Protein AF-A0A938MH53-F1 (afdb_monomer_lite)

Secondary structure (DSSP, 8-state):
--GGG-PBPTTSS-B--EEE-TTT--GGGEEEE-GGG--SSSEEEEEE------TTS-SSS-S--PPPTT-EEEEEESSPPPTTTGGGSEEES-SS-EEEEEE-TT--EEEEETT--PPBSSHHHHHHHHHHHHHHHHHHHTTS-HHHHHHHHHHHHHHHHHHHHHHHHHTHHHHHHH-HHHHHHHHTT-EEEEEEESTTTSTT--TTS--EEEEEEETTPPPEEEEEEEEETTEEEEEEEEEE-HHHHHHHHHTT-HHHHHHHHT-EEEEESSHHHHHHHTGGG----HHHHHHHHHHHHHHHHHHHHHHHS---HIIIIIHHHHHHHHHHHHHHHHTT-----TTHHHHHHHHH-HHHHHHHHHHHHHHHTGGGS---TT---SS--HHHHHHHHHHHHHHHHHHHHTTEEPPPHHHHHHHHHTTTEEEEEEEEEETTTTEEEEEEEETTS-EEEEEEEPEEPPPP-

Structure (mmCIF, N/CA/C/O backbone):
data_AF-A0A938MH53-F1
#
_entry.id   AF-A0A938MH53-F1
#
loop_
_atom_site.group_PDB
_atom_site.id
_atom_site.type_symbol
_atom_site.label_atom_id
_atom_site.label_alt_id
_atom_site.label_comp_id
_atom_site.label_asym_id
_atom_site.label_entity_id
_atom_site.label_seq_id
_atom_site.pdbx_PDB_ins_code
_atom_site.Cartn_x
_atom_site.Cartn_y
_atom_site.Cartn_z
_atom_site.occupancy
_atom_site.B_iso_or_equiv
_atom_site.auth_seq_id
_atom_site.auth_comp_id
_atom_site.auth_asym_id
_atom_site.auth_atom_id
_atom_site.pdbx_PDB_model_num
ATOM 1 N N . MET A 1 1 ? 7.607 -35.452 17.959 1.00 46.12 1 MET A N 1
ATOM 2 C CA . MET A 1 1 ? 7.745 -34.031 17.580 1.00 46.12 1 MET A CA 1
ATOM 3 C C . MET A 1 1 ? 7.023 -33.222 18.642 1.00 46.12 1 MET A C 1
ATOM 5 O O . MET A 1 1 ? 5.874 -33.555 18.914 1.00 46.12 1 MET A O 1
ATOM 9 N N . CYS A 1 2 ? 7.690 -32.275 19.310 1.00 51.69 2 CYS A N 1
ATOM 10 C CA . CYS A 1 2 ? 7.025 -31.452 20.318 1.00 51.69 2 CYS A CA 1
ATOM 11 C C . CYS A 1 2 ? 6.004 -30.568 19.610 1.00 51.69 2 CYS A C 1
ATOM 13 O O . CYS A 1 2 ? 6.321 -29.725 18.782 1.00 51.69 2 CYS A O 1
ATOM 15 N N . ASP A 1 3 ? 4.746 -30.827 19.905 1.00 54.22 3 ASP A N 1
ATOM 16 C CA . ASP A 1 3 ? 3.595 -30.251 19.224 1.00 54.22 3 ASP A CA 1
ATOM 17 C C . ASP A 1 3 ? 3.280 -28.837 19.827 1.00 54.22 3 ASP A C 1
ATOM 19 O O . ASP A 1 3 ? 2.234 -28.233 19.607 1.00 54.22 3 ASP A O 1
ATOM 23 N N . CYS A 1 4 ? 4.227 -28.288 20.609 1.00 65.50 4 CYS A N 1
ATOM 24 C CA . CYS A 1 4 ? 4.224 -26.974 21.266 1.00 65.50 4 CYS A CA 1
ATOM 25 C C . CYS A 1 4 ? 4.353 -25.782 20.307 1.00 65.50 4 CYS A C 1
ATOM 27 O O . CYS A 1 4 ? 4.020 -24.676 20.718 1.00 65.50 4 CYS A O 1
ATOM 29 N N . TYR A 1 5 ? 4.769 -26.013 19.057 1.00 72.44 5 TYR A N 1
ATOM 30 C CA . TYR A 1 5 ? 5.073 -24.962 18.079 1.00 72.44 5 TYR A CA 1
ATOM 31 C C . TYR A 1 5 ? 3.892 -24.509 17.205 1.00 72.44 5 TYR A C 1
ATOM 33 O O . TYR A 1 5 ? 3.948 -23.433 16.610 1.00 72.44 5 TYR A O 1
ATOM 41 N N . TRP A 1 6 ? 2.832 -25.322 17.104 1.00 80.75 6 TRP A N 1
ATOM 42 C CA . TRP A 1 6 ? 1.738 -25.106 16.142 1.00 80.75 6 TRP A CA 1
ATOM 43 C C . TRP A 1 6 ? 0.335 -25.310 16.736 1.00 80.75 6 TRP A C 1
ATOM 45 O O . TRP A 1 6 ? -0.480 -26.055 16.176 1.00 80.75 6 TRP A O 1
ATOM 55 N N . PRO A 1 7 ? 0.002 -24.668 17.871 1.00 86.25 7 PRO A N 1
ATOM 56 C CA . PRO A 1 7 ? -1.340 -24.753 18.429 1.00 86.25 7 PRO A CA 1
ATOM 57 C C . PRO A 1 7 ? -2.404 -24.288 17.426 1.00 86.25 7 PRO A C 1
ATOM 59 O O . PRO A 1 7 ? -2.217 -23.343 16.653 1.00 86.25 7 PRO A O 1
ATOM 62 N N . LYS A 1 8 ? -3.561 -24.957 17.468 1.00 89.81 8 LYS A N 1
ATOM 63 C CA . LYS A 1 8 ? -4.740 -24.557 16.698 1.00 89.81 8 LYS A CA 1
ATOM 64 C C . LYS A 1 8 ? -5.359 -23.292 17.277 1.00 89.81 8 LYS A C 1
ATOM 66 O O . LYS A 1 8 ? -5.359 -23.070 18.488 1.00 89.81 8 LYS A O 1
ATOM 71 N N . CYS A 1 9 ? -5.949 -22.486 16.405 1.00 91.69 9 CYS A N 1
ATOM 72 C CA . CYS A 1 9 ? -6.761 -21.362 16.820 1.00 91.69 9 CYS A CA 1
ATOM 73 C C . CYS A 1 9 ? -7.998 -21.838 17.605 1.00 91.69 9 CYS A C 1
ATOM 75 O O . CYS A 1 9 ? -8.732 -22.719 17.178 1.00 91.69 9 CYS A O 1
ATOM 77 N N . GLU A 1 10 ? -8.319 -21.155 18.700 1.00 94.62 10 GLU A N 1
ATOM 78 C CA . GLU A 1 10 ? -9.502 -21.398 19.542 1.00 94.62 10 GLU A CA 1
ATOM 79 C C . GLU A 1 10 ? -10.842 -21.303 18.775 1.00 94.62 10 GLU A C 1
ATOM 81 O O . GLU A 1 10 ? -11.895 -21.700 19.266 1.00 94.62 10 GLU A O 1
ATOM 86 N N . ARG A 1 11 ? -10.842 -20.704 17.578 1.00 94.50 11 ARG A N 1
ATOM 87 C CA . ARG A 1 11 ? -12.050 -20.396 16.793 1.00 94.50 11 ARG A CA 1
ATOM 88 C C . ARG A 1 11 ? -12.081 -21.046 15.409 1.00 94.50 11 ARG A C 1
ATOM 90 O O . ARG A 1 11 ? -13.106 -20.939 14.741 1.00 94.50 11 ARG A O 1
ATOM 97 N N . CYS A 1 12 ? -10.991 -21.664 14.957 1.00 90.88 12 CYS A N 1
ATOM 98 C CA . CYS A 1 12 ? -10.925 -22.361 13.670 1.00 90.88 12 CYS A CA 1
ATOM 99 C C . CYS A 1 12 ? -9.732 -23.323 13.610 1.00 90.88 12 CYS A C 1
ATOM 101 O O . CYS A 1 12 ? -8.834 -23.255 14.436 1.00 90.88 12 CYS A O 1
ATOM 103 N N . ASP A 1 13 ? -9.651 -24.148 12.569 1.00 89.06 13 ASP A N 1
ATOM 104 C CA . ASP A 1 13 ? -8.558 -25.117 12.399 1.00 89.06 13 ASP A CA 1
ATOM 105 C C . ASP A 1 13 ? -7.210 -24.521 11.950 1.00 89.06 13 ASP A C 1
ATOM 107 O O . ASP A 1 13 ? -6.284 -25.264 11.632 1.00 89.06 13 ASP A O 1
ATOM 111 N N . ALA A 1 14 ? -7.068 -23.191 11.925 1.00 83.19 14 ALA A N 1
ATOM 112 C CA . ALA A 1 14 ? -5.805 -22.557 11.556 1.00 83.19 14 ALA A CA 1
ATOM 113 C C . ALA A 1 14 ? -4.718 -22.867 12.596 1.00 83.19 14 ALA A C 1
ATOM 115 O O . ALA A 1 14 ? -4.908 -22.587 13.782 1.00 83.19 14 ALA A O 1
ATOM 116 N N . GLN A 1 15 ? -3.579 -23.391 12.146 1.00 85.81 15 GLN A N 1
ATOM 117 C CA . GLN A 1 15 ? -2.377 -23.534 12.967 1.00 85.81 15 GLN A CA 1
ATOM 118 C C . GLN A 1 15 ? -1.646 -22.195 13.081 1.00 85.81 15 GLN A C 1
ATOM 120 O O . GLN A 1 15 ? -1.614 -21.407 12.133 1.00 85.81 15 GLN A O 1
ATOM 125 N N . VAL A 1 16 ? -1.094 -21.921 14.260 1.00 83.62 16 VAL A N 1
ATOM 126 C CA . VAL A 1 16 ? -0.431 -20.655 14.584 1.00 83.62 16 VAL A CA 1
ATOM 127 C C . VAL A 1 16 ? 0.998 -20.952 15.050 1.00 83.62 16 VAL A C 1
ATOM 129 O O . VAL A 1 16 ? 1.125 -21.699 16.017 1.00 83.62 16 VAL A O 1
ATOM 132 N N . PRO A 1 17 ? 2.051 -20.386 14.421 1.00 81.50 17 PRO A N 1
ATOM 133 C CA . PRO A 1 17 ? 3.430 -20.532 14.879 1.00 81.50 17 PRO A CA 1
ATOM 134 C C . PRO A 1 17 ? 3.604 -19.816 16.218 1.00 81.50 17 PRO A C 1
ATOM 136 O O . PRO A 1 17 ? 3.697 -18.589 16.285 1.00 81.50 17 PRO A O 1
ATOM 139 N N . LEU A 1 18 ? 3.623 -20.586 17.296 1.00 83.00 18 LEU A N 1
ATOM 140 C CA . LEU A 1 18 ? 3.730 -20.097 18.663 1.00 83.00 18 LEU A CA 1
ATOM 141 C C . LEU A 1 18 ? 4.702 -20.995 19.404 1.00 83.00 18 LEU A C 1
ATOM 143 O O . LEU A 1 18 ? 4.493 -22.195 19.442 1.00 83.00 18 LEU A O 1
ATOM 147 N N . HIS A 1 19 ? 5.717 -20.421 20.029 1.00 82.00 19 HIS A N 1
ATOM 148 C CA . HIS A 1 19 ? 6.534 -21.122 20.997 1.00 82.00 19 HIS A CA 1
ATOM 149 C C . HIS A 1 19 ? 5.907 -20.926 22.378 1.00 82.00 19 HIS A C 1
ATOM 151 O O . HIS A 1 19 ? 5.840 -19.816 22.911 1.00 82.00 19 HIS A O 1
ATOM 157 N N . ILE A 1 20 ? 5.396 -22.014 22.945 1.00 75.88 20 ILE A N 1
ATOM 158 C CA . ILE A 1 20 ? 5.032 -22.068 24.359 1.00 75.88 20 ILE A CA 1
ATOM 159 C C . ILE A 1 20 ? 6.278 -22.577 25.062 1.00 75.88 20 ILE A C 1
ATOM 161 O O . ILE A 1 20 ? 6.658 -23.718 24.824 1.00 75.88 20 ILE A O 1
ATOM 165 N N . SER A 1 21 ? 6.928 -21.738 25.869 1.00 65.88 21 SER A N 1
ATOM 166 C CA . SER A 1 21 ? 8.180 -22.103 26.533 1.00 65.88 21 SER A CA 1
ATOM 167 C C . SER A 1 21 ? 7.992 -23.413 27.302 1.00 65.88 21 SER A C 1
ATOM 169 O O . SER A 1 21 ? 7.291 -23.437 28.320 1.00 65.88 21 SER A O 1
ATOM 171 N N . ASP A 1 22 ? 8.610 -24.485 26.785 1.00 55.69 22 ASP A N 1
ATOM 172 C CA . ASP A 1 22 ? 8.298 -25.910 27.030 1.00 55.69 22 ASP A CA 1
ATOM 173 C C . ASP A 1 22 ? 8.361 -26.364 28.505 1.00 55.69 22 ASP A C 1
ATOM 175 O O . ASP A 1 22 ? 8.041 -27.506 28.831 1.00 55.69 22 ASP A O 1
ATOM 179 N N . PHE A 1 23 ? 8.729 -25.475 29.426 1.00 55.84 23 PHE A N 1
ATOM 180 C CA . PHE A 1 23 ? 8.961 -25.779 30.835 1.00 55.84 23 PHE A CA 1
ATOM 181 C C . PHE A 1 23 ? 8.039 -25.043 31.809 1.00 55.84 23 PHE A C 1
ATOM 183 O O . PHE A 1 23 ? 8.163 -25.248 33.017 1.00 55.84 23 PHE A O 1
ATOM 190 N N . CYS A 1 24 ? 7.158 -24.151 31.340 1.00 62.44 24 CYS A N 1
ATOM 191 C CA . CYS A 1 24 ? 6.472 -23.229 32.254 1.00 62.44 24 CYS A CA 1
ATOM 192 C C . CYS A 1 24 ? 4.962 -23.077 32.020 1.00 62.44 24 CYS A C 1
ATOM 194 O O . CYS A 1 24 ? 4.265 -22.675 32.947 1.00 62.44 24 CYS A O 1
ATOM 196 N N . MET A 1 25 ? 4.436 -23.421 30.842 1.00 72.75 25 MET A N 1
ATOM 197 C CA . MET A 1 25 ? 2.995 -23.380 30.564 1.00 72.75 25 MET A CA 1
ATOM 198 C C . MET A 1 25 ? 2.554 -24.562 29.709 1.00 72.75 25 MET A C 1
ATOM 200 O O . MET A 1 25 ? 3.253 -24.951 28.774 1.00 72.75 25 MET A O 1
ATOM 204 N N . THR A 1 26 ? 1.372 -25.106 29.989 1.00 78.12 26 THR A N 1
ATOM 205 C CA . THR A 1 26 ? 0.761 -26.139 29.144 1.00 78.12 26 THR A CA 1
ATOM 206 C C . THR A 1 26 ? -0.204 -25.523 28.127 1.00 78.12 26 THR A C 1
ATOM 208 O O . THR A 1 26 ? -0.692 -24.400 28.273 1.00 78.12 26 THR A O 1
ATOM 211 N N . ARG A 1 27 ? -0.504 -26.249 27.042 1.00 76.75 27 ARG A N 1
ATOM 212 C CA . ARG A 1 27 ? -1.387 -25.736 25.975 1.00 76.75 27 ARG A CA 1
ATOM 213 C C . ARG A 1 27 ? -2.789 -25.413 26.449 1.00 76.75 27 ARG A C 1
ATOM 215 O O . ARG A 1 27 ? -3.408 -24.483 25.950 1.00 76.75 27 ARG A O 1
ATOM 222 N N . ASP A 1 28 ? -3.312 -26.201 27.375 1.00 84.19 28 ASP A N 1
ATOM 223 C CA . ASP A 1 28 ? -4.637 -25.996 27.937 1.00 84.19 28 ASP A CA 1
ATOM 224 C C . ASP A 1 28 ? -4.721 -24.709 28.765 1.00 84.19 28 ASP A C 1
ATOM 226 O O . ASP A 1 28 ? -5.827 -24.196 28.925 1.00 84.19 28 ASP A O 1
ATOM 230 N N . GLU A 1 29 ? -3.590 -24.126 29.179 1.00 86.94 29 GLU A N 1
ATOM 231 C CA . GLU A 1 29 ? -3.495 -22.875 29.946 1.00 86.94 29 GLU A CA 1
ATOM 232 C C . GLU A 1 29 ? -3.447 -21.611 29.077 1.00 86.94 29 GLU A C 1
ATOM 234 O O . GLU A 1 29 ? -3.565 -20.494 29.593 1.00 86.94 29 GLU A O 1
ATOM 239 N N . VAL A 1 30 ? -3.350 -21.764 27.756 1.00 89.44 30 VAL A N 1
ATOM 240 C CA . VAL A 1 30 ? -3.402 -20.665 26.789 1.00 89.44 30 VAL A CA 1
ATOM 241 C C . VAL A 1 30 ? -4.506 -20.900 25.760 1.00 89.44 30 VAL A C 1
ATOM 243 O O . VAL A 1 30 ? -4.809 -22.019 25.365 1.00 89.44 30 VAL A O 1
ATOM 246 N N . ALA A 1 31 ? -5.163 -19.830 25.329 1.00 93.31 31 ALA A N 1
ATOM 247 C CA . ALA A 1 31 ? -6.011 -19.837 24.143 1.00 93.31 31 ALA A CA 1
ATOM 248 C C . ALA A 1 31 ? -5.305 -19.044 23.047 1.00 93.31 31 ALA A C 1
ATOM 250 O O . ALA A 1 31 ? -4.939 -17.883 23.250 1.00 93.31 31 ALA A O 1
ATOM 251 N N . VAL A 1 32 ? -5.123 -19.673 21.890 1.00 92.12 32 VAL A N 1
ATOM 252 C CA . VAL A 1 32 ? -4.379 -19.103 20.766 1.00 92.12 32 VAL A CA 1
ATOM 253 C C . VAL A 1 32 ? -5.354 -18.641 19.694 1.00 92.12 32 VAL A C 1
ATOM 255 O O . VAL A 1 32 ? -6.327 -19.319 19.373 1.00 92.12 32 VAL A O 1
ATOM 258 N N . PHE A 1 33 ? -5.119 -17.466 19.123 1.00 93.25 33 PHE A N 1
ATOM 259 C CA . PHE A 1 33 ? -5.985 -16.878 18.110 1.00 93.25 33 PHE A CA 1
ATOM 260 C C . PHE A 1 33 ? -5.173 -16.492 16.880 1.00 93.25 33 PHE A C 1
ATOM 262 O O . PHE A 1 33 ? -4.203 -15.740 16.978 1.00 93.25 33 PHE A O 1
ATOM 269 N N . CYS A 1 34 ? -5.607 -16.961 15.710 1.00 84.75 34 CYS A N 1
ATOM 270 C CA . CYS A 1 34 ? -5.062 -16.509 14.436 1.00 84.75 34 CYS A CA 1
ATOM 271 C C . CYS A 1 34 ? -5.477 -15.057 14.141 1.00 84.75 34 CYS A C 1
ATOM 273 O O . CYS A 1 34 ? -6.376 -14.503 14.787 1.00 84.75 34 CYS A O 1
ATOM 275 N N . ALA A 1 35 ? -4.877 -14.455 13.112 1.00 80.69 35 ALA A N 1
ATOM 276 C CA . ALA A 1 35 ? -5.111 -13.064 12.724 1.00 80.69 35 ALA A CA 1
ATOM 277 C C . ALA A 1 35 ? -6.599 -12.700 12.518 1.00 80.69 35 ALA A C 1
ATOM 279 O O . ALA A 1 35 ? -7.010 -11.576 12.818 1.00 80.69 35 ALA A O 1
ATOM 280 N N . LYS A 1 36 ? -7.425 -13.660 12.069 1.00 76.81 36 LYS A N 1
ATOM 281 C CA . LYS A 1 36 ? -8.873 -13.492 11.831 1.00 76.81 36 LYS A CA 1
ATOM 282 C C . LYS A 1 36 ? -9.705 -13.456 13.123 1.00 76.81 36 LYS A C 1
ATOM 284 O O . LYS A 1 36 ? -10.799 -12.895 13.130 1.00 76.81 36 LYS A O 1
ATOM 289 N N . HIS A 1 37 ? -9.195 -14.020 14.218 1.00 89.12 37 HIS A N 1
ATOM 290 C CA . HIS A 1 37 ? -9.943 -14.241 15.462 1.00 89.12 37 HIS A CA 1
ATOM 291 C C . HIS A 1 37 ? -9.362 -13.505 16.676 1.00 89.12 37 HIS A C 1
ATOM 293 O O . HIS A 1 37 ? -9.710 -13.826 17.811 1.00 89.12 37 HIS A O 1
ATOM 299 N N . ILE A 1 38 ? -8.507 -12.501 16.453 1.00 88.50 38 ILE A N 1
ATOM 300 C CA . ILE A 1 38 ? -7.865 -11.728 17.523 1.00 88.50 38 ILE A CA 1
ATOM 301 C C . ILE A 1 38 ? -8.925 -11.086 18.443 1.00 88.50 38 ILE A C 1
ATOM 303 O O . ILE A 1 38 ? -9.710 -10.239 17.993 1.00 88.50 38 ILE A O 1
ATOM 307 N N . PRO A 1 39 ? -8.925 -11.401 19.752 1.00 88.56 39 PRO A N 1
ATOM 308 C CA . PRO A 1 39 ? -9.861 -10.808 20.694 1.00 88.56 39 PRO A CA 1
ATOM 309 C C . PRO A 1 39 ? -9.680 -9.294 20.847 1.00 88.56 39 PRO A C 1
ATOM 311 O O . PRO A 1 39 ? -8.575 -8.748 20.811 1.00 88.56 39 PRO A O 1
ATOM 314 N N . ARG A 1 40 ? -10.790 -8.585 21.085 1.00 84.06 40 ARG A N 1
ATOM 315 C CA . ARG A 1 40 ? -10.767 -7.132 21.345 1.00 84.06 40 ARG A CA 1
ATOM 316 C C . ARG A 1 40 ? -10.228 -6.765 22.726 1.00 84.06 40 ARG A C 1
ATOM 318 O O . ARG A 1 40 ? -9.863 -5.614 22.933 1.00 84.06 40 ARG A O 1
ATOM 325 N N . ARG A 1 41 ? -10.256 -7.702 23.672 1.00 88.44 41 ARG A N 1
ATOM 326 C CA . ARG A 1 41 ? -9.886 -7.514 25.077 1.00 88.44 41 ARG A CA 1
ATOM 327 C C . ARG A 1 41 ? -9.326 -8.809 25.638 1.00 88.44 41 ARG A C 1
ATOM 329 O O . ARG A 1 41 ? -9.628 -9.882 25.103 1.00 88.44 41 ARG A O 1
ATOM 336 N N . ASP A 1 42 ? -8.604 -8.661 26.739 1.00 90.94 42 ASP A N 1
ATOM 337 C CA . ASP A 1 42 ? -8.060 -9.756 27.533 1.00 90.94 42 ASP A CA 1
ATOM 338 C C . ASP A 1 42 ? -7.216 -10.708 26.678 1.00 90.94 42 ASP A C 1
ATOM 340 O O . ASP A 1 42 ? -7.547 -11.874 26.481 1.00 90.94 42 ASP A O 1
ATOM 344 N N . ALA A 1 43 ? -6.206 -10.152 26.016 1.00 92.75 43 ALA A N 1
ATOM 345 C CA . ALA A 1 43 ? -5.292 -10.907 25.169 1.00 92.75 43 ALA A CA 1
ATOM 346 C C . ALA A 1 43 ? -3.993 -10.127 24.972 1.00 92.75 43 ALA A C 1
ATOM 348 O O . ALA A 1 43 ? -4.004 -8.894 24.915 1.00 92.75 43 ALA A O 1
ATOM 349 N N . VAL A 1 44 ? -2.893 -10.849 24.812 1.00 90.81 44 VAL A N 1
ATOM 350 C CA . VAL A 1 44 ? -1.654 -10.324 24.248 1.00 90.81 44 VAL A CA 1
ATOM 351 C C . VAL A 1 44 ? -1.698 -10.548 22.755 1.00 90.81 44 VAL A C 1
ATOM 353 O O . VAL A 1 44 ? -1.962 -11.654 22.297 1.00 90.81 44 VAL A O 1
ATOM 356 N N . VAL A 1 45 ? -1.483 -9.489 21.994 1.00 90.19 45 VAL A N 1
ATOM 357 C CA . VAL A 1 45 ? -1.495 -9.536 20.541 1.00 90.19 45 VAL A CA 1
ATOM 358 C C . VAL A 1 45 ? -0.090 -9.277 20.044 1.00 90.19 45 VAL A C 1
ATOM 360 O O . VAL A 1 45 ? 0.408 -8.169 20.201 1.00 90.19 45 VAL A O 1
ATOM 363 N N . TYR A 1 46 ? 0.517 -10.279 19.427 1.00 88.38 46 TYR A N 1
ATOM 364 C CA . TYR A 1 46 ? 1.844 -10.168 18.838 1.00 88.38 46 TYR A CA 1
ATOM 365 C C . TYR A 1 46 ? 1.725 -9.726 17.388 1.00 88.38 46 TYR A C 1
ATOM 367 O O . TYR A 1 46 ? 0.829 -10.181 16.671 1.00 88.38 46 TYR A O 1
ATOM 375 N N . GLU A 1 47 ? 2.617 -8.835 16.974 1.00 83.94 47 GLU A N 1
ATOM 376 C CA . GLU A 1 47 ? 2.806 -8.391 15.600 1.00 83.94 47 GLU A CA 1
ATOM 377 C C . GLU A 1 47 ? 4.282 -8.478 15.238 1.00 83.94 47 GLU A C 1
ATOM 379 O O . GLU A 1 47 ? 5.114 -7.852 15.888 1.00 83.94 47 GLU A O 1
ATOM 384 N N . ILE A 1 48 ? 4.603 -9.226 14.189 1.00 81.31 48 ILE A N 1
ATOM 385 C CA . ILE A 1 48 ? 5.966 -9.306 13.667 1.00 81.31 48 ILE A CA 1
ATOM 386 C C . ILE A 1 48 ? 6.329 -7.963 13.026 1.00 81.31 48 ILE A C 1
ATOM 388 O O . ILE A 1 48 ? 5.602 -7.473 12.163 1.00 81.31 48 ILE A O 1
ATOM 392 N N . VAL A 1 49 ? 7.431 -7.339 13.436 1.00 73.62 49 VAL A N 1
ATOM 393 C CA . VAL A 1 49 ? 7.867 -6.024 12.928 1.00 73.62 49 VAL A CA 1
ATOM 394 C C . VAL A 1 49 ? 9.091 -6.104 12.017 1.00 73.62 49 VAL A C 1
ATOM 396 O O . VAL A 1 49 ? 9.307 -5.173 11.230 1.00 73.62 49 VAL A O 1
ATOM 399 N N . SER A 1 50 ? 9.834 -7.213 12.048 1.00 70.81 50 SER A N 1
ATOM 400 C CA . SER A 1 50 ? 10.927 -7.521 11.119 1.00 70.81 50 SER A CA 1
ATOM 401 C C . SER A 1 50 ? 10.737 -8.879 10.452 1.00 70.81 50 SER A C 1
ATOM 403 O O . SER A 1 50 ? 10.025 -9.718 10.970 1.00 70.81 50 SER A O 1
ATOM 405 N N . GLU A 1 51 ? 11.333 -9.075 9.278 1.00 64.88 51 GLU A N 1
ATOM 406 C CA . GLU A 1 51 ? 11.532 -10.412 8.708 1.00 64.88 51 GLU A CA 1
ATOM 407 C C . GLU A 1 51 ? 13.013 -10.724 8.909 1.00 64.88 51 GLU A C 1
ATOM 409 O O . GLU A 1 51 ? 13.867 -10.091 8.280 1.00 64.88 51 GLU A O 1
ATOM 414 N N . ALA A 1 52 ? 13.340 -11.638 9.818 1.00 55.09 52 ALA A N 1
ATOM 415 C CA . ALA A 1 52 ? 14.692 -12.153 9.923 1.00 55.09 52 ALA A CA 1
ATOM 416 C C . ALA A 1 52 ? 14.875 -13.194 8.815 1.00 55.09 52 ALA A C 1
ATOM 418 O O . ALA A 1 52 ? 14.661 -14.385 9.000 1.00 55.09 52 ALA A O 1
ATOM 419 N N . PHE A 1 53 ? 15.303 -12.764 7.626 1.00 46.62 53 PHE A N 1
ATOM 420 C CA . PHE A 1 53 ? 15.858 -13.736 6.689 1.00 46.62 53 PHE A CA 1
ATOM 421 C C . PHE A 1 53 ? 17.188 -14.224 7.271 1.00 46.62 53 PHE A C 1
ATOM 423 O O . PHE A 1 53 ? 18.226 -13.609 7.032 1.00 46.62 53 PHE A O 1
ATOM 430 N N . GLN A 1 54 ? 17.170 -15.290 8.074 1.00 41.78 54 GLN A N 1
ATOM 431 C CA . GLN A 1 54 ? 18.386 -16.016 8.415 1.00 41.78 54 GLN A CA 1
ATOM 432 C C . GLN A 1 54 ? 18.785 -16.861 7.197 1.00 41.78 54 GLN A C 1
ATOM 434 O O . GLN A 1 54 ? 18.085 -17.821 6.862 1.00 41.78 54 GLN A O 1
ATOM 439 N N . PRO A 1 55 ? 19.897 -16.550 6.503 1.00 35.19 55 PRO A N 1
ATOM 440 C CA . PRO A 1 55 ? 20.391 -17.417 5.445 1.00 35.19 55 PRO A CA 1
ATOM 441 C C . PRO A 1 55 ? 20.792 -18.755 6.081 1.00 35.19 55 PRO A C 1
ATOM 443 O O . PRO A 1 55 ? 21.767 -18.813 6.823 1.00 35.19 55 PRO A O 1
ATOM 446 N N . GLY A 1 56 ? 20.025 -19.816 5.821 1.00 36.91 56 GLY A N 1
ATOM 447 C CA . GLY A 1 56 ? 20.252 -21.148 6.402 1.00 36.91 56 GLY A CA 1
ATOM 448 C C . GLY A 1 56 ? 19.058 -21.731 7.163 1.00 36.91 56 GLY A C 1
ATOM 449 O O . GLY A 1 56 ? 19.040 -22.937 7.386 1.00 36.91 56 GLY A O 1
ATOM 450 N N . PHE A 1 57 ? 18.036 -20.930 7.480 1.00 37.91 57 PHE A N 1
ATOM 451 C CA . PHE A 1 57 ? 16.735 -21.442 7.919 1.00 37.91 57 PHE A CA 1
ATOM 452 C C . PHE A 1 57 ? 15.828 -21.662 6.697 1.00 37.91 57 PHE A C 1
ATOM 454 O O . PHE A 1 57 ? 15.329 -20.709 6.110 1.00 37.91 57 PHE A O 1
ATOM 461 N N . GLY A 1 58 ? 15.692 -22.933 6.294 1.00 35.91 58 GLY A N 1
ATOM 462 C CA . GLY A 1 58 ? 14.658 -23.481 5.402 1.00 35.91 58 GLY A CA 1
ATOM 463 C C . GLY A 1 58 ? 14.551 -22.893 3.988 1.00 35.91 58 GLY A C 1
ATOM 464 O O . GLY A 1 58 ? 13.882 -21.888 3.761 1.00 35.91 58 GLY A O 1
ATOM 465 N N . ARG A 1 59 ? 15.121 -23.578 2.987 1.00 29.14 59 ARG A N 1
ATOM 466 C CA . ARG A 1 59 ? 14.666 -23.465 1.588 1.00 29.14 59 ARG A CA 1
ATOM 467 C C . ARG A 1 59 ? 13.775 -24.670 1.292 1.00 29.14 59 ARG A C 1
ATOM 469 O O . ARG A 1 59 ? 14.293 -25.776 1.226 1.00 29.14 59 ARG A O 1
ATOM 476 N N . GLY A 1 60 ? 12.489 -24.449 1.032 1.00 38.16 60 GLY A N 1
ATOM 477 C CA . GLY A 1 60 ? 11.526 -25.516 0.723 1.00 38.16 60 GLY A CA 1
ATOM 478 C C . GLY A 1 60 ? 10.515 -25.739 1.847 1.00 38.16 60 GLY A C 1
ATOM 479 O O . GLY A 1 60 ? 10.416 -24.901 2.740 1.00 38.16 60 GLY A O 1
ATOM 480 N N . ASP A 1 61 ? 9.778 -26.850 1.771 1.00 36.34 61 ASP A N 1
ATOM 481 C CA . ASP A 1 61 ? 8.698 -27.303 2.675 1.00 36.34 61 ASP A CA 1
ATOM 482 C C . ASP A 1 61 ? 9.142 -27.573 4.139 1.00 36.34 61 ASP A C 1
ATOM 484 O O . ASP A 1 61 ? 8.562 -28.403 4.843 1.00 36.34 61 ASP A O 1
ATOM 488 N N . ASP A 1 62 ? 10.191 -26.902 4.615 1.00 42.59 62 ASP A N 1
ATOM 489 C CA . ASP A 1 62 ? 10.739 -27.075 5.952 1.00 42.59 62 ASP A CA 1
ATOM 490 C C . ASP A 1 62 ? 9.890 -26.349 7.007 1.00 42.59 62 ASP A C 1
ATOM 492 O O . ASP A 1 62 ? 9.459 -25.209 6.846 1.00 42.59 62 ASP A O 1
ATOM 496 N N . PHE A 1 63 ? 9.725 -27.035 8.139 1.00 41.84 63 PHE A N 1
ATOM 497 C CA . PHE A 1 63 ? 8.881 -26.776 9.317 1.00 41.84 63 PHE A CA 1
ATOM 498 C C . PHE A 1 63 ? 8.930 -25.371 9.971 1.00 41.84 63 PHE A C 1
ATOM 500 O O . PHE A 1 63 ? 8.222 -25.144 10.953 1.00 41.84 63 PHE A O 1
ATOM 507 N N . TYR A 1 64 ? 9.749 -24.441 9.472 1.00 52.62 64 TYR A N 1
ATOM 508 C CA . TYR A 1 64 ? 10.055 -23.135 10.069 1.00 52.62 64 TYR A CA 1
ATOM 509 C C . TYR A 1 64 ? 9.780 -21.983 9.093 1.00 52.62 64 TYR A C 1
ATOM 511 O O . TYR A 1 64 ? 10.671 -21.203 8.759 1.00 52.62 64 TYR A O 1
ATOM 519 N N . HIS A 1 65 ? 8.541 -21.849 8.620 1.00 55.75 65 HIS A N 1
ATOM 520 C CA . HIS A 1 65 ? 8.149 -20.626 7.924 1.00 55.75 65 HIS A CA 1
ATOM 521 C C . HIS A 1 65 ? 8.094 -19.472 8.926 1.00 55.75 65 HIS A C 1
ATOM 523 O O . HIS A 1 65 ? 7.170 -19.396 9.739 1.00 55.75 65 HIS A O 1
ATOM 529 N N . GLU A 1 66 ? 9.084 -18.578 8.871 1.00 61.72 66 GLU A N 1
ATOM 530 C CA . GLU A 1 66 ? 9.023 -17.347 9.648 1.00 61.72 66 GLU A CA 1
ATOM 531 C C . GLU A 1 66 ? 7.779 -16.546 9.246 1.00 61.72 66 GLU A C 1
ATOM 533 O O . GLU A 1 66 ? 7.559 -16.294 8.054 1.00 61.72 66 GLU A O 1
ATOM 538 N N . PRO A 1 67 ? 6.938 -16.152 10.216 1.00 65.75 67 PRO A N 1
ATOM 539 C CA . PRO A 1 67 ? 5.780 -15.336 9.916 1.00 65.75 67 PRO A CA 1
ATOM 540 C C . PRO A 1 67 ? 6.232 -14.003 9.288 1.00 65.75 67 PRO A C 1
ATOM 542 O O . PRO A 1 67 ? 7.146 -13.364 9.809 1.00 65.75 67 PRO A O 1
ATOM 545 N N . PRO A 1 68 ? 5.610 -13.555 8.180 1.00 61.34 68 PRO A N 1
ATOM 546 C CA . PRO A 1 68 ? 6.046 -12.350 7.480 1.00 61.34 68 PRO A CA 1
ATOM 547 C C . PRO A 1 68 ? 5.855 -11.100 8.342 1.00 61.34 68 PRO A C 1
ATOM 549 O O . PRO A 1 68 ? 5.038 -11.077 9.268 1.00 61.34 68 PRO A O 1
ATOM 552 N N . LYS A 1 69 ? 6.536 -10.003 7.991 1.00 64.81 69 LYS A N 1
ATOM 553 C CA . LYS A 1 69 ? 6.354 -8.713 8.657 1.00 64.81 69 LYS A CA 1
ATOM 554 C C . LYS A 1 69 ? 4.888 -8.320 8.608 1.00 64.81 69 LYS A C 1
ATOM 556 O O . LYS A 1 69 ? 4.230 -8.300 7.569 1.00 64.81 69 LYS A O 1
ATOM 561 N N . GLY A 1 70 ? 4.404 -7.937 9.771 1.00 62.62 70 GLY A N 1
ATOM 562 C CA . GLY A 1 70 ? 3.035 -7.594 10.030 1.00 62.62 70 GLY A CA 1
ATOM 563 C C . GLY A 1 70 ? 2.184 -8.799 10.387 1.00 62.62 70 GLY A C 1
ATOM 564 O O . GLY A 1 70 ? 1.065 -8.579 10.810 1.00 62.62 70 GLY A O 1
ATOM 565 N N . TRP A 1 71 ? 2.615 -10.051 10.274 1.00 74.88 71 TRP A N 1
ATOM 566 C CA . TRP A 1 71 ? 1.806 -11.181 10.729 1.00 74.88 71 TRP A CA 1
ATOM 567 C C . TRP A 1 71 ? 1.399 -11.023 12.203 1.00 74.88 71 TRP A C 1
ATOM 569 O O . TRP A 1 71 ? 2.158 -10.489 13.016 1.00 74.88 71 TRP A O 1
ATOM 579 N N . ARG A 1 72 ? 0.166 -11.431 12.537 1.00 82.25 72 ARG A N 1
ATOM 580 C CA . ARG A 1 72 ? -0.396 -11.266 13.881 1.00 82.25 72 ARG A CA 1
ATOM 581 C C . ARG A 1 72 ? -1.036 -12.524 14.415 1.00 82.25 72 ARG A C 1
ATOM 583 O O . ARG A 1 72 ? -1.787 -13.211 13.726 1.00 82.25 72 ARG A O 1
ATOM 590 N N . MET A 1 73 ? -0.871 -12.692 15.712 1.00 90.00 73 MET A N 1
ATOM 591 C CA . MET A 1 73 ? -1.596 -13.667 16.502 1.00 90.00 73 MET A CA 1
ATOM 592 C C . MET A 1 73 ? -1.963 -13.070 17.850 1.00 90.00 73 MET A C 1
ATOM 594 O O . MET A 1 73 ? -1.496 -11.990 18.217 1.00 90.00 73 MET A O 1
ATOM 598 N N . ALA A 1 74 ? -2.808 -13.766 18.597 1.00 92.06 74 ALA A N 1
ATOM 599 C CA . ALA A 1 74 ? -3.031 -13.421 19.984 1.00 92.06 74 ALA A CA 1
ATOM 600 C C . ALA A 1 74 ? -2.998 -14.640 20.891 1.00 92.06 74 ALA A C 1
ATOM 602 O O . ALA A 1 74 ? -3.405 -15.731 20.498 1.00 92.06 74 ALA A O 1
ATOM 603 N N . VAL A 1 75 ? -2.565 -14.406 22.120 1.00 92.62 75 VAL A N 1
ATOM 604 C CA . VAL A 1 75 ? -2.630 -15.357 23.219 1.00 92.62 75 VAL A CA 1
ATOM 605 C C . VAL A 1 75 ? -3.513 -14.763 24.298 1.00 92.62 75 VAL A C 1
ATOM 607 O O . VAL A 1 75 ? -3.363 -13.603 24.686 1.00 92.62 75 VAL A O 1
ATOM 610 N N . ARG A 1 76 ? -4.450 -15.558 24.797 1.00 93.38 76 ARG A N 1
ATOM 611 C CA . ARG A 1 76 ? -5.120 -15.290 26.064 1.00 93.38 76 ARG A CA 1
ATOM 612 C C . ARG A 1 76 ? -4.656 -16.319 27.071 1.00 93.38 76 ARG A C 1
ATOM 614 O O . ARG A 1 76 ? -4.856 -17.513 26.873 1.00 93.38 76 ARG A O 1
ATOM 621 N N . TYR A 1 77 ? -4.091 -15.840 28.162 1.00 89.94 77 TYR A N 1
ATOM 622 C CA . TYR A 1 77 ? -3.717 -16.676 29.287 1.00 89.94 77 TYR A CA 1
ATOM 623 C C . TYR A 1 77 ? -4.973 -17.036 30.085 1.00 89.94 77 TYR A C 1
ATOM 625 O O . TYR A 1 77 ? -5.689 -16.151 30.549 1.00 89.94 77 TYR A O 1
ATOM 633 N N . LYS A 1 78 ? -5.276 -18.332 30.214 1.00 89.25 78 LYS A N 1
ATOM 634 C CA . LYS A 1 78 ? -6.395 -18.823 31.040 1.00 89.25 78 LYS A CA 1
ATOM 635 C C . LYS A 1 78 ? -6.024 -18.876 32.524 1.00 89.25 78 LYS A C 1
ATOM 637 O O . LYS A 1 78 ? -6.906 -18.890 33.378 1.00 89.25 78 LYS A O 1
ATOM 642 N N . ARG A 1 79 ? -4.723 -18.883 32.822 1.00 84.25 79 ARG A N 1
ATOM 643 C CA . ARG A 1 79 ? -4.135 -18.747 34.158 1.00 84.25 79 ARG A CA 1
ATOM 644 C C . ARG A 1 79 ? -3.040 -17.683 34.139 1.00 84.25 79 ARG A C 1
ATOM 646 O O . ARG A 1 79 ? -2.470 -17.452 33.077 1.00 84.25 79 ARG A O 1
ATOM 653 N N . PRO A 1 80 ? -2.736 -17.031 35.273 1.00 80.75 80 PRO A N 1
ATOM 654 C CA . PRO A 1 80 ? -1.617 -16.100 35.347 1.00 80.75 80 PRO A CA 1
ATOM 655 C C . PRO A 1 80 ? -0.315 -16.764 34.870 1.00 80.75 80 PRO A C 1
ATOM 657 O O . PRO A 1 80 ? -0.058 -17.901 35.272 1.00 80.75 80 PRO A O 1
ATOM 660 N N . PRO A 1 81 ? 0.502 -16.084 34.047 1.00 79.00 81 PRO A N 1
ATOM 661 C CA . PRO A 1 81 ? 1.783 -16.630 33.636 1.00 79.00 81 PRO A CA 1
ATOM 662 C C . PRO A 1 81 ? 2.717 -16.911 34.825 1.00 79.00 81 PRO A C 1
ATOM 664 O O . PRO A 1 81 ? 2.633 -16.228 35.854 1.00 79.00 81 PRO A O 1
ATOM 667 N N . PRO A 1 82 ? 3.640 -17.874 34.685 1.00 71.56 82 PRO A N 1
ATOM 668 C CA . PRO A 1 82 ? 4.655 -18.185 35.685 1.00 71.56 82 PRO A CA 1
ATOM 669 C C . PRO A 1 82 ? 5.491 -16.964 36.072 1.00 71.56 82 PRO A C 1
ATOM 671 O O . PRO A 1 82 ? 5.839 -16.120 35.239 1.00 71.56 82 PRO A O 1
ATOM 674 N N . LYS A 1 83 ? 5.861 -16.893 37.354 1.00 67.56 83 LYS A N 1
ATOM 675 C CA . LYS A 1 83 ? 6.694 -15.813 37.891 1.00 67.56 83 LYS A CA 1
ATOM 676 C C . LYS A 1 83 ? 8.027 -15.760 37.129 1.00 67.56 83 LYS A C 1
ATOM 678 O O . LYS A 1 83 ? 8.760 -16.743 37.122 1.00 67.56 83 LYS A O 1
ATOM 683 N N . GLY A 1 84 ? 8.333 -14.615 36.518 1.00 65.62 84 GLY A N 1
ATOM 684 C CA . GLY A 1 84 ? 9.568 -14.384 35.754 1.00 65.62 84 GLY A CA 1
ATOM 685 C C . GLY A 1 84 ? 9.429 -14.466 34.229 1.00 65.62 84 GLY A C 1
ATOM 686 O O . GLY A 1 84 ? 10.310 -13.964 33.544 1.00 65.62 84 GLY A O 1
ATOM 687 N N . TYR A 1 85 ? 8.333 -15.021 33.699 1.00 65.25 85 TYR A N 1
ATOM 688 C CA . TYR A 1 85 ? 8.062 -15.057 32.251 1.00 65.25 85 TYR A CA 1
ATOM 689 C C . TYR A 1 85 ? 7.039 -14.002 31.802 1.00 65.25 85 TYR A C 1
ATOM 691 O O . TYR A 1 85 ? 6.953 -13.694 30.615 1.00 65.25 85 TYR A O 1
ATOM 699 N N . ASP A 1 86 ? 6.268 -13.438 32.741 1.00 78.19 86 ASP A N 1
ATOM 700 C CA . ASP A 1 86 ? 5.230 -12.430 32.494 1.00 78.19 86 ASP A CA 1
ATOM 701 C C . ASP A 1 86 ? 4.381 -12.767 31.244 1.00 78.19 86 ASP A C 1
ATOM 703 O O . ASP A 1 86 ? 4.025 -13.914 30.987 1.00 78.19 86 ASP A O 1
ATOM 707 N N . LEU A 1 87 ? 4.051 -11.768 30.429 1.00 80.19 87 LEU A N 1
ATOM 708 C CA . LEU A 1 87 ? 3.285 -11.921 29.194 1.00 80.19 87 LEU A CA 1
ATOM 709 C C . LEU A 1 87 ? 4.124 -12.454 28.014 1.00 80.19 87 LEU A C 1
ATOM 711 O O . LEU A 1 87 ? 3.682 -12.339 26.877 1.00 80.19 87 LEU A O 1
ATOM 715 N N . GLN A 1 88 ? 5.323 -12.996 28.253 1.00 75.56 88 GLN A N 1
ATOM 716 C CA . GLN A 1 88 ? 6.181 -13.637 27.243 1.00 75.56 88 GLN A CA 1
ATOM 717 C C . GLN A 1 88 ? 6.195 -15.167 27.363 1.00 75.56 88 GLN A C 1
ATOM 719 O O . GLN A 1 88 ? 6.821 -15.838 26.555 1.00 75.56 88 GLN A O 1
ATOM 724 N N . ALA A 1 89 ? 5.449 -15.752 28.308 1.00 78.12 89 ALA A N 1
ATOM 725 C CA . ALA A 1 89 ? 5.385 -17.208 28.496 1.00 78.12 89 ALA A CA 1
ATOM 726 C C . ALA A 1 89 ? 4.853 -17.998 27.274 1.00 78.12 89 ALA A C 1
ATOM 728 O O . ALA A 1 89 ? 4.937 -19.224 27.240 1.00 78.12 89 ALA A O 1
ATOM 729 N N . ALA A 1 90 ? 4.283 -17.300 26.290 1.00 83.56 90 ALA A N 1
ATOM 730 C CA . ALA A 1 90 ? 3.867 -17.857 25.012 1.00 83.56 90 ALA A CA 1
ATOM 731 C C . ALA A 1 90 ? 4.020 -16.776 23.937 1.00 83.56 90 ALA A C 1
ATOM 733 O O . ALA A 1 90 ? 3.200 -15.863 23.866 1.00 83.56 90 ALA A O 1
ATOM 734 N N . GLU A 1 91 ? 5.055 -16.879 23.112 1.00 82.31 91 GLU A N 1
ATOM 735 C CA . GLU A 1 91 ? 5.419 -15.881 22.102 1.00 82.31 91 GLU A CA 1
ATOM 736 C C . GLU A 1 91 ? 5.533 -16.491 20.693 1.00 82.31 91 GLU A C 1
ATOM 738 O O . GLU A 1 91 ? 5.587 -17.714 20.556 1.00 82.31 91 GLU A O 1
ATOM 743 N N . PRO A 1 92 ? 5.524 -15.690 19.612 1.00 79.88 92 PRO A N 1
ATOM 744 C CA . PRO A 1 92 ? 5.706 -16.214 18.262 1.00 79.88 92 PRO A CA 1
ATOM 745 C C . PRO A 1 92 ? 6.986 -17.049 18.156 1.00 79.88 92 PRO A C 1
ATOM 747 O O . PRO A 1 92 ? 8.045 -16.622 18.609 1.00 79.88 92 PRO A O 1
ATOM 750 N N . ASN A 1 93 ? 6.901 -18.226 17.532 1.00 73.00 93 ASN A N 1
ATOM 751 C CA . ASN A 1 93 ? 8.086 -19.034 17.238 1.00 73.00 93 ASN A CA 1
ATOM 752 C C . ASN A 1 93 ? 8.834 -18.445 16.031 1.00 73.00 93 ASN A C 1
ATOM 754 O O . ASN A 1 93 ? 8.728 -18.962 14.919 1.00 73.00 93 ASN A O 1
ATOM 758 N N . SER A 1 94 ? 9.513 -17.317 16.222 1.00 67.06 94 SER A N 1
ATOM 759 C CA . SER A 1 94 ? 10.197 -16.600 15.145 1.00 67.06 94 SER A CA 1
ATOM 760 C C . SER A 1 94 ? 11.510 -15.997 15.625 1.00 67.06 94 SER A C 1
ATOM 762 O O . SER A 1 94 ? 11.528 -15.381 16.686 1.00 67.06 94 SER A O 1
ATOM 764 N N . ALA A 1 95 ? 12.571 -16.065 14.811 1.00 66.56 95 ALA A N 1
ATOM 765 C CA . ALA A 1 95 ? 13.768 -15.248 15.046 1.00 66.56 95 ALA A CA 1
ATOM 766 C C . ALA A 1 95 ? 13.545 -13.767 14.666 1.00 66.56 95 ALA A C 1
ATOM 768 O O . ALA A 1 95 ? 14.409 -12.919 14.892 1.00 66.56 95 ALA A O 1
ATOM 769 N N . SER A 1 96 ? 12.382 -13.463 14.087 1.00 70.94 96 SER A N 1
ATOM 770 C CA . SER A 1 96 ? 11.910 -12.122 13.772 1.00 70.94 96 SER A CA 1
ATOM 771 C C . SER A 1 96 ? 11.539 -11.310 15.023 1.00 70.94 96 SER A C 1
ATOM 773 O O . SER A 1 96 ? 10.939 -11.812 15.974 1.00 70.94 96 SER A O 1
ATOM 775 N N . ASP A 1 97 ? 11.833 -10.009 14.989 1.00 79.06 97 ASP A N 1
ATOM 776 C CA . ASP A 1 97 ? 11.412 -9.057 16.015 1.00 79.06 97 ASP A CA 1
ATOM 777 C C . ASP A 1 97 ? 9.892 -8.905 15.999 1.00 79.06 97 ASP A C 1
ATOM 779 O O . ASP A 1 97 ? 9.266 -8.806 14.938 1.00 79.06 97 ASP A O 1
ATOM 783 N N . TYR A 1 98 ? 9.302 -8.768 17.183 1.00 82.75 98 TYR A N 1
ATOM 784 C CA . TYR A 1 98 ? 7.880 -8.499 17.336 1.00 82.75 98 TYR A CA 1
ATOM 785 C C . TYR A 1 98 ? 7.601 -7.320 18.275 1.00 82.75 98 TYR A C 1
ATOM 787 O O . TYR A 1 98 ? 8.356 -7.021 19.204 1.00 82.75 98 TYR A O 1
ATOM 795 N N . LEU A 1 99 ? 6.455 -6.684 18.044 1.00 86.56 99 LEU A N 1
ATOM 796 C CA . LEU A 1 99 ? 5.784 -5.766 18.953 1.00 86.56 99 LEU A CA 1
ATOM 797 C C . LEU A 1 99 ? 4.561 -6.478 19.539 1.00 86.56 99 LEU A C 1
ATOM 799 O O . LEU A 1 99 ? 3.692 -6.952 18.808 1.00 86.56 99 LEU A O 1
ATOM 803 N N . ALA A 1 100 ? 4.465 -6.525 20.862 1.00 87.38 100 ALA A N 1
ATOM 804 C CA . ALA A 1 100 ? 3.343 -7.116 21.569 1.00 87.38 100 ALA A CA 1
ATOM 805 C C . ALA A 1 100 ? 2.446 -6.034 22.184 1.00 87.38 100 ALA A C 1
ATOM 807 O O . ALA A 1 100 ? 2.910 -5.093 22.826 1.00 87.38 100 ALA A O 1
ATOM 808 N N . GLU A 1 101 ? 1.136 -6.178 22.002 1.00 89.75 101 GLU A N 1
ATOM 809 C CA . GLU A 1 101 ? 0.091 -5.324 22.558 1.00 89.75 101 GLU A CA 1
ATOM 810 C C . GLU A 1 101 ? -0.736 -6.120 23.575 1.00 89.75 101 GLU A C 1
ATOM 812 O O . GLU A 1 101 ? -1.562 -6.955 23.203 1.00 89.75 101 GLU A O 1
ATOM 817 N N . TYR A 1 102 ? -0.591 -5.820 24.862 1.00 89.12 102 TYR A N 1
ATOM 818 C CA . TYR A 1 102 ? -1.491 -6.325 25.891 1.00 89.12 102 TYR A CA 1
ATOM 819 C C . TYR A 1 102 ? -2.777 -5.498 25.950 1.00 89.12 102 TYR A C 1
ATOM 821 O O . TYR A 1 102 ? -2.765 -4.304 26.268 1.00 89.12 102 TYR A O 1
ATOM 829 N N . ARG A 1 103 ? -3.905 -6.157 25.684 1.00 90.06 103 ARG A N 1
ATOM 830 C CA . ARG A 1 103 ? -5.257 -5.612 25.821 1.00 90.06 103 ARG A CA 1
ATOM 831 C C . ARG A 1 103 ? -5.838 -6.071 27.144 1.00 90.06 103 ARG A C 1
ATOM 833 O O . ARG A 1 103 ? -6.215 -7.232 27.272 1.00 90.06 103 ARG A O 1
ATOM 840 N N . SER A 1 104 ? -5.964 -5.168 28.108 1.00 85.62 104 SER A N 1
ATOM 841 C CA . SER A 1 104 ? -6.536 -5.507 29.411 1.00 85.62 104 SER A CA 1
ATOM 842 C C . SER A 1 104 ? -8.026 -5.882 29.307 1.00 85.62 104 SER A C 1
ATOM 844 O O . SER A 1 104 ? -8.702 -5.513 28.334 1.00 85.62 104 SER A O 1
ATOM 846 N N . PRO A 1 105 ? -8.597 -6.524 30.344 1.00 85.44 105 PRO A N 1
ATOM 847 C CA . PRO A 1 105 ? -10.044 -6.730 30.452 1.00 85.44 105 PRO A CA 1
ATOM 848 C C . PRO A 1 105 ? -10.855 -5.424 30.392 1.00 85.44 105 PRO A C 1
ATOM 850 O O . PRO A 1 105 ? -11.958 -5.385 29.845 1.00 85.44 105 PRO A O 1
ATOM 853 N N . THR A 1 106 ? -10.282 -4.324 30.891 1.00 84.50 106 THR A N 1
ATOM 854 C CA . THR A 1 106 ? -10.887 -2.982 30.860 1.00 84.50 106 THR A CA 1
ATOM 855 C C . THR A 1 106 ? -10.727 -2.269 29.511 1.00 84.50 106 THR A C 1
ATOM 857 O O . THR A 1 106 ? -11.320 -1.214 29.301 1.00 84.50 106 THR A O 1
ATOM 860 N N . GLY A 1 107 ? -9.975 -2.847 28.567 1.00 77.44 107 GLY A N 1
ATOM 861 C CA . GLY A 1 107 ? -9.710 -2.272 27.246 1.00 77.44 107 GLY A CA 1
ATOM 862 C C . GLY A 1 107 ? -8.525 -1.304 27.192 1.00 77.44 107 GLY A C 1
ATOM 863 O O . GLY A 1 107 ? -8.300 -0.694 26.149 1.00 77.44 107 GLY A O 1
ATOM 864 N N . ALA A 1 108 ? -7.757 -1.169 28.277 1.00 83.06 108 ALA A N 1
ATOM 865 C CA . ALA A 1 108 ? -6.485 -0.455 28.251 1.00 83.06 108 ALA A CA 1
ATOM 866 C C . ALA A 1 108 ? -5.469 -1.222 27.393 1.00 83.06 108 ALA A C 1
ATOM 868 O O . ALA A 1 108 ? -5.456 -2.454 27.382 1.00 83.06 108 ALA A O 1
ATOM 869 N N . ARG A 1 109 ? -4.608 -0.486 26.690 1.00 85.88 109 ARG A N 1
ATOM 870 C CA . ARG A 1 109 ? -3.578 -1.042 25.806 1.00 85.88 109 ARG A CA 1
ATOM 871 C C . ARG A 1 109 ? -2.205 -0.761 26.406 1.00 85.88 109 ARG A C 1
ATOM 873 O O . ARG A 1 109 ? -1.939 0.368 26.814 1.00 85.88 109 ARG A O 1
ATOM 880 N N . ARG A 1 110 ? -1.360 -1.783 26.489 1.00 87.75 110 ARG A N 1
ATOM 881 C CA . ARG A 1 110 ? 0.046 -1.690 26.907 1.00 87.75 110 ARG A CA 1
ATOM 882 C C . ARG A 1 110 ? 0.920 -2.398 25.880 1.00 87.75 110 ARG A C 1
ATOM 884 O O . ARG A 1 110 ? 0.428 -3.290 25.201 1.00 87.75 110 ARG A O 1
ATOM 891 N N . PHE A 1 111 ? 2.178 -2.000 25.761 1.00 87.31 111 PHE A N 1
ATOM 892 C CA . PHE A 1 111 ? 3.071 -2.457 24.697 1.00 87.31 111 PHE A CA 1
ATOM 893 C C . PHE A 1 111 ? 4.402 -2.950 25.256 1.00 87.31 111 PHE A C 1
ATOM 895 O O . PHE A 1 111 ? 4.871 -2.407 26.252 1.00 87.31 111 PHE A O 1
ATOM 902 N N . PHE A 1 112 ? 4.995 -3.953 24.620 1.00 85.31 112 PHE A N 1
ATOM 903 C CA . PHE A 1 112 ? 6.336 -4.471 24.910 1.00 85.31 112 PHE A CA 1
ATOM 904 C C . PHE A 1 112 ? 6.918 -5.131 23.647 1.00 85.31 112 PHE A C 1
ATOM 906 O O . PHE A 1 112 ? 6.214 -5.242 22.642 1.00 85.31 112 PHE A O 1
ATOM 913 N N . GLY A 1 113 ? 8.195 -5.511 23.656 1.00 81.19 113 GLY A N 1
ATOM 914 C CA . GLY A 1 113 ? 8.886 -6.075 22.488 1.00 81.19 113 GLY A CA 1
ATOM 915 C C . GLY A 1 113 ? 9.599 -7.388 22.797 1.00 81.19 113 GLY A C 1
ATOM 916 O O . GLY A 1 113 ? 9.669 -7.790 23.954 1.00 81.19 113 GLY A O 1
ATOM 917 N N . HIS A 1 114 ? 10.153 -8.019 21.759 1.00 72.00 114 HIS A N 1
ATOM 918 C CA . HIS A 1 114 ? 10.848 -9.315 21.820 1.00 72.00 114 HIS A CA 1
ATOM 919 C C . HIS A 1 114 ? 11.837 -9.452 22.990 1.00 72.00 114 HIS A C 1
ATOM 921 O O . HIS A 1 114 ? 11.829 -10.447 23.704 1.00 72.00 114 HIS A O 1
ATOM 927 N N . CYS A 1 115 ? 12.648 -8.428 23.251 1.00 63.88 115 CYS A N 1
ATOM 928 C CA . CYS A 1 115 ? 13.715 -8.521 24.249 1.00 63.88 115 CYS A CA 1
ATOM 929 C C . CYS A 1 115 ? 13.289 -8.184 25.693 1.00 63.88 115 CYS A C 1
ATOM 931 O O . CYS A 1 115 ? 14.139 -8.237 26.580 1.00 63.88 115 CYS A O 1
ATOM 933 N N . PHE A 1 116 ? 12.024 -7.811 25.961 1.00 66.44 116 PHE A N 1
ATOM 934 C CA . PHE A 1 116 ? 11.643 -7.240 27.263 1.00 66.44 116 PHE A CA 1
ATOM 935 C C . PHE A 1 116 ? 10.235 -7.604 27.734 1.00 66.44 116 PHE A C 1
ATOM 937 O O . PHE A 1 116 ? 9.251 -7.367 27.036 1.00 66.44 116 PHE A O 1
ATOM 944 N N . SER A 1 117 ? 10.118 -7.998 29.006 1.00 64.75 117 SER A N 1
ATOM 945 C CA . SER A 1 117 ? 8.822 -8.195 29.670 1.00 64.75 117 SER A CA 1
ATOM 946 C C . SER A 1 117 ? 8.189 -6.897 30.202 1.00 64.75 117 SER A C 1
ATOM 948 O O . SER A 1 117 ? 7.045 -6.890 30.672 1.00 64.75 117 SER A O 1
ATOM 950 N N . ARG A 1 118 ? 8.904 -5.761 30.129 1.00 74.38 118 ARG A N 1
ATOM 951 C CA . ARG A 1 118 ? 8.434 -4.487 30.688 1.00 74.38 118 ARG A CA 1
ATOM 952 C C . ARG A 1 118 ? 7.244 -3.946 29.896 1.00 74.38 118 ARG A C 1
ATOM 954 O O . ARG A 1 118 ? 7.348 -3.586 28.730 1.00 74.38 118 ARG A O 1
ATOM 961 N N . LEU A 1 119 ? 6.103 -3.809 30.570 1.00 77.50 119 LEU A N 1
ATOM 962 C CA . LEU A 1 119 ? 4.899 -3.238 29.970 1.00 77.50 119 LEU A CA 1
ATOM 963 C C . LEU A 1 119 ? 4.939 -1.709 29.936 1.00 77.50 119 LEU A C 1
ATOM 965 O O . LEU A 1 119 ? 4.866 -1.036 30.968 1.00 77.50 119 LEU A O 1
ATOM 969 N N . HIS A 1 120 ? 4.926 -1.155 28.731 1.00 78.38 120 HIS A N 1
ATOM 970 C CA . HIS A 1 120 ? 4.834 0.275 28.478 1.00 78.38 120 HIS A CA 1
ATOM 971 C C . HIS A 1 120 ? 3.395 0.726 28.252 1.00 78.38 120 HIS A C 1
ATOM 973 O O . HIS A 1 120 ? 2.549 -0.008 27.745 1.00 78.38 120 HIS A O 1
ATOM 979 N N . ARG A 1 121 ? 3.107 1.988 28.582 1.00 78.25 121 ARG A N 1
ATOM 980 C CA . ARG A 1 121 ? 1.796 2.599 28.303 1.00 78.25 121 ARG A CA 1
ATOM 981 C C . ARG A 1 121 ? 1.591 2.937 26.821 1.00 78.25 121 ARG A C 1
ATOM 983 O O . ARG A 1 121 ? 0.454 3.154 26.420 1.00 78.25 121 ARG A O 1
ATOM 990 N N . SER A 1 122 ? 2.656 3.015 26.021 1.00 83.69 122 SER A N 1
ATOM 991 C CA . SER A 1 122 ? 2.585 3.406 24.609 1.00 83.69 122 SER A CA 1
ATOM 992 C C . SER A 1 122 ? 3.552 2.613 23.729 1.00 83.69 122 SER A C 1
ATOM 994 O O . SER A 1 122 ? 4.625 2.214 24.176 1.00 83.69 122 SER A O 1
ATOM 996 N N . GLU A 1 123 ? 3.174 2.446 22.458 1.00 83.75 123 GLU A N 1
ATOM 997 C CA . GLU A 1 123 ? 3.989 1.839 21.393 1.00 83.75 123 GLU A CA 1
ATOM 998 C C . GLU A 1 123 ? 5.342 2.551 21.243 1.00 83.75 123 GLU A C 1
ATOM 1000 O O . GLU A 1 123 ? 6.386 1.910 21.173 1.00 83.75 123 GLU A O 1
ATOM 1005 N N . ARG A 1 124 ? 5.337 3.889 21.310 1.00 85.44 124 ARG A N 1
ATOM 1006 C CA . ARG A 1 124 ? 6.546 4.721 21.245 1.00 85.44 124 ARG A CA 1
ATOM 1007 C C . ARG A 1 124 ? 7.568 4.372 22.324 1.00 85.44 124 ARG A C 1
ATOM 1009 O O . ARG A 1 124 ? 8.760 4.380 22.048 1.00 85.44 124 ARG A O 1
ATOM 1016 N N . ALA A 1 125 ? 7.113 4.135 23.553 1.00 86.38 125 ALA A N 1
ATOM 1017 C CA . ALA A 1 125 ? 8.012 3.807 24.653 1.00 86.38 125 ALA A CA 1
ATOM 1018 C C . ALA A 1 125 ? 8.627 2.414 24.464 1.00 86.38 125 ALA A C 1
ATOM 1020 O O . ALA A 1 125 ? 9.834 2.286 24.601 1.00 86.38 125 ALA A O 1
ATOM 1021 N N . ALA A 1 126 ? 7.837 1.423 24.033 1.00 86.44 126 ALA A N 1
ATOM 1022 C CA . ALA A 1 126 ? 8.368 0.103 23.687 1.00 86.44 126 ALA A CA 1
ATOM 1023 C C . ALA A 1 126 ? 9.410 0.174 22.551 1.00 86.44 126 ALA A C 1
ATOM 1025 O O . ALA A 1 126 ? 10.446 -0.478 22.622 1.00 86.44 126 ALA A O 1
ATOM 1026 N N . ALA A 1 127 ? 9.175 1.011 21.533 1.00 86.50 127 ALA A N 1
ATOM 1027 C CA . ALA A 1 127 ? 10.135 1.210 20.448 1.00 86.50 127 ALA A CA 1
ATOM 1028 C C . ALA A 1 127 ? 11.426 1.918 20.898 1.00 86.50 127 ALA A C 1
ATOM 1030 O O . ALA A 1 127 ? 12.497 1.612 20.384 1.00 86.50 127 ALA A O 1
ATOM 1031 N N . LEU A 1 128 ? 11.343 2.860 21.844 1.00 89.19 128 LEU A N 1
ATOM 1032 C CA . LEU A 1 128 ? 12.525 3.514 22.416 1.00 89.19 128 LEU A CA 1
ATOM 1033 C C . LEU A 1 128 ? 13.374 2.533 23.228 1.00 89.19 128 LEU A C 1
ATOM 1035 O O . LEU A 1 128 ? 14.581 2.499 23.019 1.00 89.19 128 LEU A O 1
ATOM 1039 N N . ASP A 1 129 ? 12.753 1.716 24.080 1.00 88.81 129 ASP A N 1
ATOM 1040 C CA . ASP A 1 129 ? 13.465 0.695 24.857 1.00 88.81 129 ASP A CA 1
ATOM 1041 C C . ASP A 1 129 ? 14.178 -0.311 23.932 1.00 88.81 129 ASP A C 1
ATOM 1043 O O . ASP A 1 129 ? 15.345 -0.628 24.154 1.00 88.81 129 ASP A O 1
ATOM 1047 N N . ALA A 1 130 ? 13.538 -0.735 22.834 1.00 86.81 130 ALA A N 1
ATOM 1048 C CA . ALA A 1 130 ? 14.178 -1.591 21.832 1.00 86.81 130 ALA A CA 1
ATOM 1049 C C . ALA A 1 130 ? 15.390 -0.923 21.150 1.00 86.81 130 ALA A C 1
ATOM 1051 O O . ALA A 1 130 ? 16.405 -1.572 20.908 1.00 86.81 130 ALA A O 1
ATOM 1052 N N . LEU A 1 131 ? 15.319 0.380 20.856 1.00 89.62 131 LEU A N 1
ATOM 1053 C CA . LEU A 1 131 ? 16.450 1.122 20.284 1.00 89.62 131 LEU A CA 1
ATOM 1054 C C . LEU A 1 131 ? 17.606 1.279 21.277 1.00 89.62 131 LEU A C 1
ATOM 1056 O O . LEU A 1 131 ? 18.765 1.180 20.872 1.00 89.62 131 LEU A O 1
ATOM 1060 N N . THR A 1 132 ? 17.301 1.497 22.556 1.00 90.50 132 THR A N 1
ATOM 1061 C CA . THR A 1 132 ? 18.305 1.530 23.626 1.00 90.50 132 THR A CA 1
ATOM 1062 C C . THR A 1 132 ? 19.010 0.181 23.753 1.00 90.50 132 THR A C 1
ATOM 1064 O O . THR A 1 132 ? 20.235 0.149 23.743 1.00 90.50 132 THR A O 1
ATOM 1067 N N . ASP A 1 133 ? 18.277 -0.934 23.738 1.00 87.25 133 ASP A N 1
ATOM 1068 C CA . ASP A 1 133 ? 18.877 -2.276 23.760 1.00 87.25 133 ASP A CA 1
ATOM 1069 C C . ASP A 1 133 ? 19.852 -2.518 22.610 1.00 87.25 133 ASP A C 1
ATOM 1071 O O . ASP A 1 133 ? 20.950 -3.040 22.800 1.00 87.25 133 ASP A O 1
ATOM 1075 N N . ILE A 1 134 ? 19.460 -2.121 21.398 1.00 87.50 134 ILE A N 1
ATOM 1076 C CA . ILE A 1 134 ? 20.306 -2.267 20.215 1.00 87.50 134 ILE A CA 1
ATOM 1077 C C . ILE A 1 134 ? 21.605 -1.475 20.394 1.00 87.50 134 ILE A C 1
ATOM 1079 O O . ILE A 1 134 ? 22.676 -1.985 20.053 1.00 87.50 134 ILE A O 1
ATOM 1083 N N . ALA A 1 135 ? 21.534 -0.262 20.949 1.00 89.88 135 ALA A N 1
ATOM 1084 C CA . ALA A 1 135 ? 22.716 0.533 21.267 1.00 89.88 135 ALA A CA 1
ATOM 1085 C C . ALA A 1 135 ? 23.600 -0.167 22.317 1.00 89.88 135 ALA A C 1
ATOM 1087 O O . ALA A 1 135 ? 24.796 -0.349 22.076 1.00 89.88 135 ALA A O 1
ATOM 1088 N N . ASP A 1 136 ? 23.011 -0.670 23.403 1.00 89.56 136 ASP A N 1
ATOM 1089 C CA . ASP A 1 136 ? 23.730 -1.377 24.469 1.00 89.56 136 ASP A CA 1
ATOM 1090 C C . ASP A 1 136 ? 24.382 -2.675 23.964 1.00 89.56 136 ASP A C 1
ATOM 1092 O O . ASP A 1 136 ? 25.473 -3.057 24.393 1.00 89.56 136 ASP A O 1
ATOM 1096 N N . ARG A 1 137 ? 23.725 -3.403 23.052 1.00 87.00 137 ARG A N 1
ATOM 1097 C CA . ARG A 1 137 ? 24.273 -4.614 22.418 1.00 87.00 137 ARG A CA 1
ATOM 1098 C C . ARG A 1 137 ? 25.416 -4.278 21.465 1.00 87.00 137 ARG A C 1
ATOM 1100 O O . ARG A 1 137 ? 26.384 -5.037 21.404 1.00 87.00 137 ARG A O 1
ATOM 1107 N N . ARG A 1 138 ? 25.354 -3.148 20.751 1.00 88.44 138 ARG A N 1
ATOM 1108 C CA . ARG A 1 138 ? 26.492 -2.668 19.948 1.00 88.44 138 ARG A CA 1
ATOM 1109 C C . ARG A 1 138 ? 27.687 -2.320 20.814 1.00 88.44 138 ARG A C 1
ATOM 1111 O O . ARG A 1 138 ? 28.803 -2.668 20.444 1.00 88.44 138 ARG A O 1
ATOM 1118 N N . GLU A 1 139 ? 27.470 -1.668 21.947 1.00 88.44 139 GLU A N 1
ATOM 1119 C CA . GLU A 1 139 ? 28.558 -1.329 22.863 1.00 88.44 139 GLU A CA 1
ATOM 1120 C C . GLU A 1 139 ? 29.205 -2.590 23.452 1.00 88.44 139 GLU A C 1
ATOM 1122 O O . GLU A 1 139 ? 30.429 -2.725 23.426 1.00 88.44 139 GLU A O 1
ATOM 1127 N N . ARG A 1 140 ? 28.384 -3.551 23.898 1.00 86.81 140 ARG A N 1
ATOM 1128 C CA . ARG A 1 140 ? 28.849 -4.796 24.527 1.00 86.81 140 ARG A CA 1
ATOM 1129 C C . ARG A 1 140 ? 29.522 -5.771 23.561 1.00 86.81 140 ARG A C 1
ATOM 1131 O O . ARG A 1 140 ? 30.520 -6.387 23.921 1.00 86.81 140 ARG A O 1
ATOM 1138 N N . PHE A 1 141 ? 28.982 -5.932 22.353 1.00 80.88 141 PHE A N 1
ATOM 1139 C CA . PHE A 1 141 ? 29.356 -7.032 21.450 1.00 80.88 141 PHE A CA 1
ATOM 1140 C C . PHE A 1 141 ? 29.835 -6.564 20.069 1.00 80.88 141 PHE A C 1
ATOM 1142 O O . PHE A 1 141 ? 30.236 -7.374 19.235 1.00 80.88 141 PHE A O 1
ATOM 1149 N N . GLY A 1 142 ? 29.792 -5.262 19.778 1.00 65.38 142 GLY A N 1
ATOM 1150 C CA . GLY A 1 142 ? 29.875 -4.783 18.402 1.00 65.38 142 GLY A CA 1
ATOM 1151 C C . GLY A 1 142 ? 31.260 -4.691 17.780 1.00 65.38 142 GLY A C 1
ATOM 1152 O O . GLY A 1 142 ? 31.363 -4.455 16.579 1.00 65.38 142 GLY A O 1
ATOM 1153 N N . ARG A 1 143 ? 32.328 -4.902 18.553 1.00 69.44 143 ARG A N 1
ATOM 1154 C CA . ARG A 1 143 ? 33.701 -4.726 18.056 1.00 69.44 143 ARG A CA 1
ATOM 1155 C C . ARG A 1 143 ? 34.244 -5.902 17.234 1.00 69.44 143 ARG A C 1
ATOM 1157 O O . ARG A 1 143 ? 35.344 -5.764 16.713 1.00 69.44 143 ARG A O 1
ATOM 1164 N N . GLN A 1 144 ? 33.542 -7.037 17.127 1.00 67.69 144 GLN A N 1
ATOM 1165 C CA . GLN A 1 144 ? 34.178 -8.280 16.649 1.00 67.69 144 GLN A CA 1
ATOM 1166 C C . GLN A 1 144 ? 33.448 -9.054 15.539 1.00 67.69 144 GLN A C 1
ATOM 1168 O O . GLN A 1 144 ? 34.081 -9.906 14.925 1.00 67.69 144 GLN A O 1
ATOM 1173 N N . ASP A 1 145 ? 32.187 -8.749 15.207 1.00 81.94 145 ASP A N 1
ATOM 1174 C CA . ASP A 1 145 ? 31.451 -9.497 14.172 1.00 81.94 145 ASP A CA 1
ATOM 1175 C C . ASP A 1 145 ? 30.677 -8.576 13.198 1.00 81.94 145 ASP A C 1
ATOM 1177 O O . AS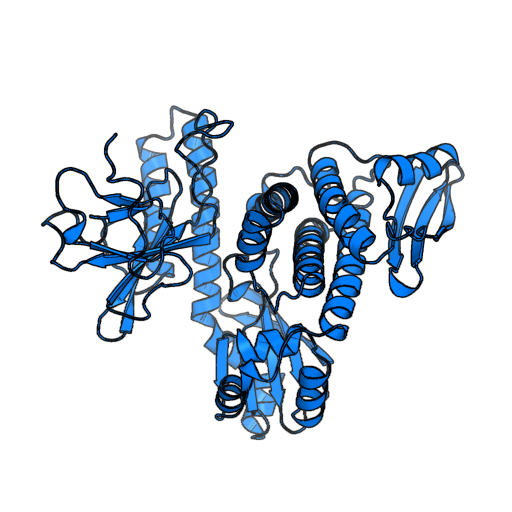P A 1 145 ? 29.659 -7.978 13.575 1.00 81.94 145 ASP A O 1
ATOM 1181 N N . PRO A 1 146 ? 31.123 -8.464 11.927 1.00 81.44 146 PRO A N 1
ATOM 1182 C CA . PRO A 1 146 ? 30.417 -7.725 10.880 1.00 81.44 146 PRO A CA 1
ATOM 1183 C C . PRO A 1 146 ? 28.987 -8.216 10.609 1.00 81.44 146 PRO A C 1
ATOM 1185 O O . PRO A 1 146 ? 28.116 -7.398 10.306 1.00 81.44 146 PRO A O 1
ATOM 1188 N N . ALA A 1 147 ? 28.718 -9.521 10.727 1.00 77.00 147 ALA A N 1
ATOM 1189 C CA . ALA A 1 147 ? 27.384 -10.078 10.513 1.00 77.00 147 ALA A CA 1
ATOM 1190 C C . ALA A 1 147 ? 26.432 -9.645 11.636 1.00 77.00 147 ALA A C 1
ATOM 1192 O O . ALA A 1 147 ? 25.323 -9.173 11.373 1.00 77.00 147 ALA A O 1
ATOM 1193 N N . PHE A 1 148 ? 26.903 -9.693 12.884 1.00 81.06 148 PHE A N 1
ATOM 1194 C CA . PHE A 1 148 ? 26.167 -9.174 14.034 1.00 81.06 148 PHE A CA 1
ATOM 1195 C C . PHE A 1 148 ? 25.910 -7.661 13.929 1.00 81.06 148 PHE A C 1
ATOM 1197 O O . PHE A 1 148 ? 24.804 -7.199 14.214 1.00 81.06 148 PHE A O 1
ATOM 1204 N N . GLN A 1 149 ? 26.882 -6.873 13.453 1.00 81.62 149 GLN A N 1
ATOM 1205 C CA . GLN A 1 149 ? 26.674 -5.441 13.192 1.00 81.62 149 GLN A CA 1
ATOM 1206 C C . GLN A 1 149 ? 25.622 -5.183 12.110 1.00 81.62 149 GLN A C 1
ATOM 1208 O O . GLN A 1 149 ? 24.765 -4.313 12.286 1.00 81.62 149 GLN A O 1
ATOM 1213 N N . ALA A 1 150 ? 25.645 -5.950 11.018 1.00 78.25 150 ALA A N 1
ATOM 1214 C CA . ALA A 1 150 ? 24.643 -5.850 9.962 1.00 78.25 150 ALA A CA 1
ATOM 1215 C C . ALA A 1 150 ? 23.234 -6.181 10.483 1.00 78.25 150 ALA A C 1
ATOM 1217 O O . ALA A 1 150 ? 22.283 -5.455 10.181 1.00 78.25 150 ALA A O 1
ATOM 1218 N N . MET A 1 151 ? 23.114 -7.214 11.325 1.00 80.31 151 MET A N 1
ATOM 1219 C CA . MET A 1 151 ? 21.867 -7.571 12.004 1.00 80.31 151 MET A CA 1
ATOM 1220 C C . MET A 1 151 ? 21.376 -6.430 12.907 1.00 80.31 151 MET A C 1
ATOM 1222 O O . MET A 1 151 ? 20.244 -5.977 12.750 1.00 80.31 151 MET A O 1
ATOM 1226 N N . LEU A 1 152 ? 22.220 -5.888 13.794 1.00 83.38 152 LEU A N 1
ATOM 1227 C CA . LEU A 1 152 ? 21.835 -4.769 14.666 1.00 83.38 152 LEU A CA 1
ATOM 1228 C C . LEU A 1 152 ? 21.476 -3.501 13.875 1.00 83.38 152 LEU A C 1
ATOM 1230 O O . LEU A 1 152 ? 20.610 -2.734 14.287 1.00 83.38 152 LEU A O 1
ATOM 1234 N N . ALA A 1 153 ? 22.132 -3.241 12.741 1.00 81.62 153 ALA A N 1
ATOM 1235 C CA . ALA A 1 153 ? 21.764 -2.152 11.834 1.00 81.62 153 ALA A CA 1
ATOM 1236 C C . ALA A 1 153 ? 20.386 -2.360 11.197 1.00 81.62 153 ALA A C 1
ATOM 1238 O O . ALA A 1 153 ? 19.621 -1.403 11.073 1.00 81.62 153 ALA A O 1
ATOM 1239 N N . ALA A 1 154 ? 20.042 -3.596 10.832 1.00 75.56 154 ALA A N 1
ATOM 1240 C CA . ALA A 1 154 ? 18.706 -3.927 10.355 1.00 75.56 154 ALA A CA 1
ATOM 1241 C C . ALA A 1 154 ? 17.650 -3.729 11.454 1.00 75.56 154 ALA A C 1
ATOM 1243 O O . ALA A 1 154 ? 16.689 -2.992 11.228 1.00 75.56 154 ALA A O 1
ATOM 1244 N N . GLN A 1 155 ? 17.869 -4.290 12.651 1.00 79.31 155 GLN A N 1
ATOM 1245 C CA . GLN A 1 155 ? 16.959 -4.131 13.793 1.00 79.31 155 GLN A CA 1
ATOM 1246 C C . GLN A 1 155 ? 16.734 -2.650 14.129 1.00 79.31 155 GLN A C 1
ATOM 1248 O O . GLN A 1 155 ? 15.593 -2.228 14.318 1.00 79.31 155 GLN A O 1
ATOM 1253 N N . GLN A 1 156 ? 17.796 -1.833 14.125 1.00 85.25 156 GLN A N 1
ATOM 1254 C CA . GLN A 1 156 ? 17.677 -0.399 14.400 1.00 85.25 156 GLN A CA 1
ATOM 1255 C C . GLN A 1 156 ? 16.732 0.289 13.411 1.00 85.25 156 GLN A C 1
ATOM 1257 O O . GLN A 1 156 ? 15.811 0.979 13.842 1.00 85.25 156 GLN A O 1
ATOM 1262 N N . ARG A 1 157 ? 16.904 0.071 12.100 1.00 78.25 157 ARG A N 1
ATOM 1263 C CA . ARG A 1 157 ? 16.037 0.681 11.074 1.00 78.25 157 ARG A CA 1
ATOM 1264 C C . ARG A 1 157 ? 14.567 0.302 11.261 1.00 78.25 157 ARG A C 1
ATOM 1266 O O . ARG A 1 157 ? 13.677 1.139 11.104 1.00 78.25 157 ARG A O 1
ATOM 1273 N N . ILE A 1 158 ? 14.297 -0.953 11.624 1.00 76.69 158 ILE A N 1
ATOM 1274 C CA . ILE A 1 158 ? 12.936 -1.438 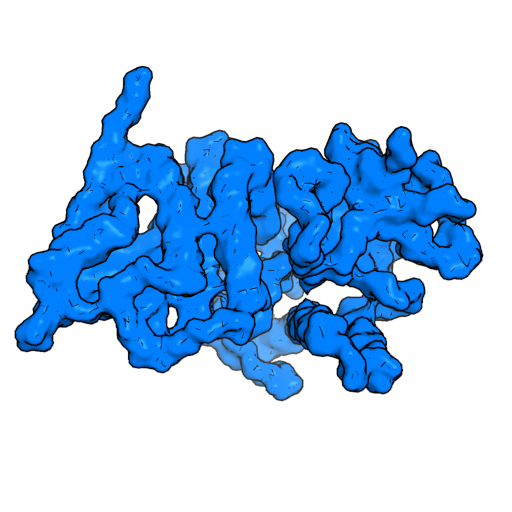11.884 1.00 76.69 158 ILE A CA 1
ATOM 1275 C C . ILE A 1 158 ? 12.317 -0.705 13.074 1.00 76.69 158 ILE A C 1
ATOM 1277 O O . ILE A 1 158 ? 11.227 -0.141 12.948 1.00 76.69 158 ILE A O 1
ATOM 1281 N N . TRP A 1 159 ? 13.014 -0.662 14.207 1.00 83.12 159 TRP A N 1
ATOM 1282 C CA . TRP A 1 159 ? 12.499 -0.017 15.413 1.00 83.12 159 TRP A CA 1
ATOM 1283 C C . TRP A 1 159 ? 12.426 1.509 15.282 1.00 83.12 159 TRP A C 1
ATOM 1285 O O . TRP A 1 159 ? 11.489 2.122 15.796 1.00 83.12 159 TRP A O 1
ATOM 1295 N N . GLU A 1 160 ? 13.312 2.133 14.504 1.00 82.81 160 GLU A N 1
ATOM 1296 C CA . GLU A 1 160 ? 13.190 3.538 14.099 1.00 82.81 160 GLU A CA 1
ATOM 1297 C C . GLU A 1 160 ? 11.931 3.776 13.262 1.00 82.81 160 GLU A C 1
ATOM 1299 O O . GLU A 1 160 ? 11.225 4.762 13.483 1.00 82.81 160 GLU A O 1
ATOM 1304 N N . SER A 1 161 ? 11.595 2.862 12.346 1.00 76.38 161 SER A N 1
ATOM 1305 C CA . SER A 1 161 ? 10.348 2.922 11.579 1.00 76.38 161 SER A CA 1
ATOM 1306 C C . SER A 1 161 ? 9.115 2.778 12.475 1.00 76.38 161 SER A C 1
ATOM 1308 O O . SER A 1 161 ? 8.183 3.574 12.344 1.00 76.38 161 SER A O 1
ATOM 1310 N N . VAL A 1 162 ? 9.095 1.807 13.397 1.00 78.56 162 VAL A N 1
ATOM 1311 C CA . VAL A 1 162 ? 7.998 1.632 14.374 1.00 78.56 162 VAL A CA 1
ATOM 1312 C C . VAL A 1 162 ? 7.857 2.887 15.237 1.00 78.56 162 VAL A C 1
ATOM 1314 O O . VAL A 1 162 ? 6.760 3.425 15.400 1.00 78.56 162 VAL A O 1
ATOM 1317 N N . LYS A 1 163 ? 8.975 3.442 15.716 1.00 85.25 163 LYS A N 1
ATOM 1318 C CA . LYS A 1 163 ? 8.986 4.703 16.457 1.00 85.25 163 LYS A CA 1
ATOM 1319 C C . LYS A 1 163 ? 8.403 5.845 15.618 1.00 85.25 163 LYS A C 1
ATOM 1321 O O . LYS A 1 163 ? 7.478 6.499 16.096 1.00 85.25 163 LYS A O 1
ATOM 1326 N N . LYS A 1 164 ? 8.875 6.068 14.381 1.00 80.06 164 LYS A N 1
ATOM 1327 C CA . LYS A 1 164 ? 8.356 7.109 13.466 1.00 80.06 164 LYS A CA 1
ATOM 1328 C C . LYS A 1 164 ? 6.842 6.948 13.245 1.00 80.06 164 LYS A C 1
ATOM 1330 O O . LYS A 1 164 ? 6.104 7.923 13.359 1.00 80.06 164 LYS A O 1
ATOM 1335 N N . GLN A 1 165 ? 6.358 5.727 13.004 1.00 77.81 165 GLN A N 1
ATOM 1336 C CA . GLN A 1 165 ? 4.923 5.429 12.877 1.00 77.81 165 GLN A CA 1
ATOM 1337 C C . GLN A 1 165 ? 4.136 5.796 14.136 1.00 77.81 165 GLN A C 1
ATOM 1339 O O . GLN A 1 165 ? 3.111 6.477 14.056 1.00 77.81 165 GLN A O 1
ATOM 1344 N N . SER A 1 166 ? 4.622 5.364 15.300 1.00 79.75 166 SER A N 1
ATOM 1345 C CA . SER A 1 166 ? 3.984 5.641 16.587 1.00 79.75 166 SER A CA 1
ATOM 1346 C C . SER A 1 166 ? 3.972 7.141 16.907 1.00 79.75 166 SER A C 1
ATOM 1348 O O . SER A 1 166 ? 2.973 7.648 17.417 1.00 79.75 166 SER A O 1
ATOM 1350 N N . ASP A 1 167 ? 5.037 7.866 16.539 1.00 81.44 167 ASP A N 1
ATOM 1351 C CA . ASP A 1 167 ? 5.149 9.317 16.680 1.00 81.44 167 ASP A CA 1
ATOM 1352 C C . ASP A 1 167 ? 4.081 10.025 15.828 1.00 81.44 167 ASP A C 1
ATOM 1354 O O . ASP A 1 167 ? 3.433 10.946 16.322 1.00 81.44 167 ASP A O 1
ATOM 1358 N N . VAL A 1 168 ? 3.845 9.581 14.585 1.00 77.50 168 VAL A N 1
ATOM 1359 C CA . VAL A 1 168 ? 2.783 10.130 13.721 1.00 77.50 168 VAL A CA 1
ATOM 1360 C C . VAL A 1 168 ? 1.395 9.795 14.274 1.00 77.50 168 VAL A C 1
ATOM 1362 O O . VAL A 1 168 ? 0.560 10.689 14.408 1.00 77.50 168 VAL A O 1
ATOM 1365 N N . ARG A 1 169 ? 1.140 8.535 14.656 1.00 78.44 169 ARG A N 1
ATOM 1366 C CA . ARG A 1 169 ? -0.162 8.098 15.198 1.00 78.44 169 ARG A CA 1
ATOM 1367 C C . ARG A 1 169 ? -0.539 8.835 16.480 1.00 78.44 169 ARG A C 1
ATOM 1369 O O . ARG A 1 169 ? -1.667 9.303 16.603 1.00 78.44 169 ARG A O 1
ATOM 1376 N N . ALA A 1 170 ? 0.407 8.995 17.405 1.00 77.88 170 ALA A N 1
ATOM 1377 C CA . ALA A 1 170 ? 0.193 9.720 18.657 1.00 77.88 170 ALA A CA 1
ATOM 1378 C C . ALA A 1 170 ? -0.116 11.213 18.448 1.00 77.88 170 ALA A C 1
ATOM 1380 O O . ALA A 1 170 ? -0.624 11.868 19.355 1.00 77.88 170 ALA A O 1
ATOM 1381 N N . ARG A 1 171 ? 0.197 11.755 17.265 1.00 80.81 171 ARG A N 1
ATOM 1382 C CA . ARG A 1 171 ? -0.034 13.154 16.894 1.00 80.81 171 ARG A CA 1
ATOM 1383 C C . ARG A 1 171 ? -1.229 13.334 15.964 1.00 80.81 171 ARG A C 1
ATOM 1385 O O . ARG A 1 171 ? -1.477 14.463 15.565 1.00 80.81 171 ARG A O 1
ATOM 1392 N N . LEU A 1 172 ? -1.977 12.284 15.616 1.00 83.88 172 LEU A N 1
ATOM 1393 C CA . LEU A 1 172 ? -3.078 12.403 14.652 1.00 83.88 172 LEU A CA 1
ATOM 1394 C C . LEU A 1 172 ? -4.104 13.466 15.057 1.00 83.88 172 LEU A C 1
ATOM 1396 O O . LEU A 1 172 ? -4.532 14.229 14.200 1.00 83.88 172 LEU A O 1
ATOM 1400 N N . ASP A 1 173 ? -4.441 13.581 16.341 1.00 83.50 173 ASP A N 1
ATOM 1401 C CA . ASP A 1 173 ? -5.364 14.621 16.815 1.00 83.50 173 ASP A CA 1
ATOM 1402 C C . ASP A 1 173 ? -4.802 16.041 16.638 1.00 83.50 173 ASP A C 1
ATOM 1404 O O . ASP A 1 173 ? -5.540 16.950 16.256 1.00 83.50 173 ASP A O 1
ATOM 1408 N N . ASP A 1 174 ? -3.497 16.224 16.855 1.00 85.56 174 ASP A N 1
ATOM 1409 C CA . ASP A 1 174 ? -2.794 17.490 16.609 1.00 85.56 174 ASP A CA 1
ATOM 1410 C C . ASP A 1 174 ? -2.734 17.801 15.106 1.00 85.56 174 ASP A C 1
ATOM 1412 O O . ASP A 1 174 ? -3.102 18.895 14.686 1.00 85.56 174 ASP A O 1
ATOM 1416 N N . VAL A 1 175 ? -2.389 16.810 14.276 1.00 87.31 175 VAL A N 1
ATOM 1417 C CA . VAL A 1 175 ? -2.395 16.929 12.809 1.00 87.31 175 VAL A CA 1
ATOM 1418 C C . VAL A 1 175 ? -3.783 17.335 12.315 1.00 87.31 175 VAL A C 1
ATOM 1420 O O . VAL A 1 175 ? -3.915 18.324 11.602 1.00 87.31 175 VAL A O 1
ATOM 1423 N N . LEU A 1 176 ? -4.841 16.644 12.747 1.00 89.31 176 LEU A N 1
ATOM 1424 C CA . LEU A 1 176 ? -6.226 17.012 12.432 1.00 89.31 176 LEU A CA 1
ATOM 1425 C C . LEU A 1 176 ? -6.588 18.413 12.910 1.00 89.31 176 LEU A C 1
ATOM 1427 O O . LEU A 1 176 ? -7.379 19.100 12.263 1.00 89.31 176 LEU A O 1
ATOM 1431 N N . GLY A 1 177 ? -6.057 18.796 14.068 1.00 87.81 177 GLY A N 1
ATOM 1432 C CA . GLY A 1 177 ? -6.214 20.110 14.657 1.00 87.81 177 GLY A CA 1
ATOM 1433 C C . GLY A 1 177 ? -5.594 21.217 13.819 1.00 87.81 177 GLY A C 1
ATOM 1434 O O . GLY A 1 177 ? -6.062 22.338 13.946 1.00 87.81 177 GLY A O 1
ATOM 1435 N N . GLN A 1 178 ? -4.623 20.921 12.953 1.00 90.69 178 GLN A N 1
ATOM 1436 C CA . GLN A 1 178 ? -3.893 21.892 12.129 1.00 90.69 178 GLN A CA 1
ATOM 1437 C C . GLN A 1 178 ? -4.334 21.933 10.657 1.00 90.69 178 GLN A C 1
ATOM 1439 O O . GLN A 1 178 ? -3.985 22.872 9.949 1.00 90.69 178 GLN A O 1
ATOM 1444 N N . LEU A 1 179 ? -5.113 20.954 10.187 1.00 93.38 179 LEU A N 1
ATOM 1445 C CA . LEU A 1 179 ? -5.621 20.933 8.810 1.00 93.38 179 LEU A CA 1
ATOM 1446 C C . LEU A 1 179 ? -6.667 22.036 8.591 1.00 93.38 179 LEU A C 1
ATOM 1448 O O . LEU A 1 179 ? -7.763 21.986 9.163 1.00 93.38 179 LEU A O 1
ATOM 1452 N N . GLU A 1 180 ? -6.363 22.998 7.719 1.00 94.25 180 GLU A N 1
ATOM 1453 C CA . GLU A 1 180 ? -7.179 24.193 7.464 1.00 94.25 180 GLU A CA 1
ATOM 1454 C C . GLU A 1 180 ? -8.597 23.807 7.022 1.00 94.25 180 GLU A C 1
ATOM 1456 O O . GLU A 1 180 ? -9.601 24.335 7.519 1.00 94.25 180 GLU A O 1
ATOM 1461 N N . LEU A 1 181 ? -8.722 22.831 6.111 1.00 94.31 181 LEU A N 1
ATOM 1462 C CA . LEU A 1 181 ? -10.034 22.366 5.674 1.00 94.31 181 LEU A CA 1
ATOM 1463 C C . LEU A 1 181 ? -10.841 21.768 6.827 1.00 94.31 181 LEU A C 1
ATOM 1465 O O . LEU A 1 181 ? -12.042 22.038 6.927 1.00 94.31 181 LEU A O 1
ATOM 1469 N N . VAL A 1 182 ? -10.209 20.956 7.674 1.00 94.75 182 VAL A N 1
ATOM 1470 C CA . VAL A 1 182 ? -10.882 20.294 8.798 1.00 94.75 182 VAL A CA 1
ATOM 1471 C C . VAL A 1 182 ? -11.323 21.332 9.826 1.00 94.75 182 VAL A C 1
ATOM 1473 O O . VAL A 1 182 ? -12.483 21.297 10.242 1.00 94.75 182 VAL A O 1
ATOM 1476 N N . GLN A 1 183 ? -10.457 22.290 10.173 1.00 94.81 183 GLN A N 1
ATOM 1477 C CA . GLN A 1 183 ? -10.781 23.405 11.066 1.00 94.81 183 GLN A CA 1
ATOM 1478 C C . GLN A 1 183 ? -11.978 24.210 10.549 1.00 94.81 183 GLN A C 1
ATOM 1480 O O . GLN A 1 183 ? -12.981 24.345 11.252 1.00 94.81 183 GLN A O 1
ATOM 1485 N N . ARG A 1 184 ? -11.933 24.668 9.292 1.00 95.81 184 ARG A N 1
ATOM 1486 C CA . ARG A 1 184 ? -13.014 25.452 8.672 1.00 95.81 184 ARG A CA 1
ATOM 1487 C C . ARG A 1 184 ? -14.340 24.688 8.634 1.00 95.81 184 ARG A C 1
ATOM 1489 O O . ARG A 1 184 ? -15.407 25.248 8.902 1.00 95.81 184 ARG A O 1
ATOM 1496 N N . LEU A 1 185 ? -14.310 23.397 8.293 1.00 95.81 185 LEU A N 1
ATOM 1497 C CA . LEU A 1 185 ? -15.516 22.563 8.291 1.00 95.81 185 LEU A CA 1
ATOM 1498 C C . LEU A 1 185 ? -16.059 22.351 9.708 1.00 95.81 185 LEU A C 1
ATOM 1500 O O . LEU A 1 185 ? -17.278 22.328 9.882 1.00 95.81 185 LEU A O 1
ATOM 1504 N N . ARG A 1 186 ? -15.182 22.210 10.708 1.00 94.44 186 ARG A N 1
ATOM 1505 C CA . ARG A 1 186 ? -15.560 22.067 12.118 1.00 94.44 186 ARG A CA 1
ATOM 1506 C C . ARG A 1 186 ? -16.205 23.350 12.647 1.00 94.44 186 ARG A C 1
ATOM 1508 O O . ARG A 1 186 ? -17.313 23.280 13.165 1.00 94.44 186 ARG A O 1
ATOM 1515 N N . GLN A 1 187 ? -15.571 24.505 12.439 1.00 94.75 187 GLN A N 1
ATOM 1516 C CA . GLN A 1 187 ? -16.071 25.822 12.863 1.00 94.75 187 GLN A CA 1
ATOM 1517 C C . GLN A 1 187 ? -17.427 26.164 12.233 1.00 94.75 187 GLN A C 1
ATOM 1519 O O . GLN A 1 187 ? -18.306 26.699 12.897 1.00 94.75 187 GLN A O 1
ATOM 1524 N N . SER A 1 188 ? -17.633 25.800 10.965 1.00 95.12 188 SER A N 1
ATOM 1525 C CA . SER A 1 188 ? -18.902 26.039 10.263 1.00 95.12 188 SER A CA 1
ATOM 1526 C C . SER A 1 188 ? -19.987 24.980 10.521 1.00 95.12 188 SER A C 1
ATOM 1528 O O . SER A 1 188 ? -21.034 25.015 9.874 1.00 95.12 188 SER A O 1
ATOM 1530 N N . GLY A 1 189 ? -19.746 23.992 11.395 1.00 94.12 189 GLY A N 1
ATOM 1531 C CA . GLY A 1 189 ? -20.688 22.894 11.665 1.00 94.12 189 GLY A CA 1
ATOM 1532 C C . GLY A 1 189 ? -20.952 21.973 10.462 1.00 94.12 189 GLY A C 1
ATOM 1533 O O . GLY A 1 189 ? -21.941 21.236 10.426 1.00 94.12 189 GLY A O 1
ATOM 1534 N N . ASN A 1 190 ? -20.089 22.021 9.443 1.00 96.25 190 ASN A N 1
ATOM 1535 C CA . ASN A 1 190 ? -20.239 21.273 8.197 1.00 96.25 190 ASN A CA 1
ATOM 1536 C C . ASN A 1 190 ? -19.450 19.962 8.168 1.00 96.25 190 ASN A C 1
ATOM 1538 O O . ASN A 1 190 ? -19.704 19.150 7.273 1.00 96.25 190 ASN A O 1
ATOM 1542 N N . LEU A 1 191 ? -18.514 19.748 9.096 1.00 96.88 191 LEU A N 1
ATOM 1543 C CA . LEU A 1 191 ? -17.772 18.496 9.221 1.00 96.88 191 LEU A CA 1
ATOM 1544 C C . LEU A 1 191 ? -18.697 17.382 9.724 1.00 96.88 191 LEU A C 1
ATOM 1546 O O . LEU A 1 191 ? -19.356 17.529 10.748 1.00 96.88 191 LEU A O 1
ATOM 1550 N N . LEU A 1 192 ? -18.764 16.271 8.991 1.00 96.31 192 LEU A N 1
ATOM 1551 C CA . LEU A 1 192 ? -19.595 15.120 9.353 1.00 96.31 192 LEU A CA 1
ATOM 1552 C C . LEU A 1 192 ? -18.764 13.946 9.861 1.00 96.31 192 LEU A C 1
ATOM 1554 O O . LEU A 1 192 ? -19.166 13.291 10.823 1.00 96.31 192 LEU A O 1
ATOM 1558 N N . ALA A 1 193 ? -17.647 13.661 9.192 1.00 96.50 193 ALA A N 1
ATOM 1559 C CA . ALA A 1 193 ? -16.732 12.597 9.575 1.00 96.50 193 ALA A CA 1
ATOM 1560 C C . ALA A 1 193 ? -15.328 12.837 9.003 1.00 96.50 193 ALA A C 1
ATOM 1562 O O . ALA A 1 193 ? -15.182 13.416 7.924 1.00 96.50 193 ALA A O 1
ATOM 1563 N N . VAL A 1 194 ? -14.319 12.335 9.711 1.00 95.94 194 VAL A N 1
ATOM 1564 C CA . VAL A 1 194 ? -12.947 12.164 9.228 1.00 95.94 194 VAL A CA 1
ATOM 1565 C C . VAL A 1 194 ? -12.514 10.746 9.562 1.00 95.94 194 VAL A C 1
ATOM 1567 O O . VAL A 1 194 ? -12.666 10.304 10.703 1.00 95.94 194 VAL A O 1
ATOM 1570 N N . ALA A 1 195 ? -11.984 10.034 8.574 1.00 93.38 195 ALA A N 1
ATOM 1571 C CA . ALA A 1 195 ? -11.432 8.706 8.770 1.00 93.38 195 ALA A CA 1
ATOM 1572 C C . ALA A 1 195 ? -10.020 8.604 8.195 1.00 93.38 195 ALA A C 1
ATOM 1574 O O . ALA A 1 195 ? -9.796 8.997 7.052 1.00 93.38 195 ALA A O 1
ATOM 1575 N N . LEU A 1 196 ? -9.092 8.034 8.961 1.00 90.69 196 LEU A N 1
ATOM 1576 C CA . LEU A 1 196 ? -7.792 7.619 8.452 1.00 90.69 196 LEU A CA 1
ATOM 1577 C C . LEU A 1 196 ? -7.968 6.392 7.557 1.00 90.69 196 LEU A C 1
ATOM 1579 O O . LEU A 1 196 ? -8.584 5.396 7.954 1.00 90.69 196 LEU A O 1
ATOM 1583 N N . ILE A 1 197 ? -7.413 6.461 6.354 1.00 88.38 197 ILE A N 1
ATOM 1584 C CA . ILE A 1 197 ? -7.350 5.355 5.402 1.00 88.38 197 ILE A CA 1
ATOM 1585 C C . ILE A 1 197 ? -5.899 5.135 4.952 1.00 88.38 197 ILE A C 1
ATOM 1587 O O . ILE A 1 197 ? -4.988 5.832 5.385 1.00 88.38 197 ILE A O 1
ATOM 1591 N N . GLY A 1 198 ? -5.670 4.124 4.114 1.00 79.25 198 GLY A N 1
ATOM 1592 C CA . GLY A 1 198 ? -4.346 3.882 3.540 1.00 79.25 198 GLY A CA 1
ATOM 1593 C C . GLY A 1 198 ? -3.358 3.208 4.496 1.00 79.25 198 GLY A C 1
ATOM 1594 O O . GLY A 1 198 ? -3.738 2.434 5.380 1.00 79.25 198 GLY A O 1
ATOM 1595 N N . SER A 1 199 ? -2.069 3.437 4.248 1.00 70.31 199 SER A N 1
ATOM 1596 C CA . SER A 1 199 ? -0.968 2.684 4.857 1.00 70.31 199 SER A CA 1
ATOM 1597 C C . SER A 1 199 ? -0.714 3.041 6.316 1.00 70.31 199 SER A C 1
ATOM 1599 O O . SER A 1 199 ? -0.344 2.141 7.049 1.00 70.31 199 SER A O 1
ATOM 1601 N N . LEU A 1 200 ? -0.967 4.273 6.780 1.00 67.81 200 LEU A N 1
ATOM 1602 C CA . LEU A 1 200 ? -0.724 4.661 8.185 1.00 67.81 200 LEU A CA 1
ATOM 1603 C C . LEU A 1 200 ? -1.589 3.873 9.187 1.00 67.81 200 LEU A C 1
ATOM 1605 O O . LEU A 1 200 ? -1.168 3.601 10.316 1.00 67.81 200 LEU A O 1
ATOM 1609 N N . ARG A 1 201 ? -2.784 3.454 8.756 1.00 60.41 201 ARG A N 1
ATOM 1610 C CA . ARG A 1 201 ? -3.644 2.536 9.514 1.00 60.41 201 ARG A CA 1
ATOM 1611 C C . ARG A 1 201 ? -3.109 1.101 9.513 1.00 60.41 201 ARG A C 1
ATOM 1613 O O . ARG A 1 201 ? -3.367 0.339 10.441 1.00 60.41 201 ARG A O 1
ATOM 1620 N N . ASN A 1 202 ? -2.424 0.720 8.443 1.00 56.72 202 ASN A N 1
ATOM 1621 C CA . ASN A 1 202 ? -2.038 -0.654 8.173 1.00 56.72 202 ASN A CA 1
ATOM 1622 C C . ASN A 1 202 ? -0.544 -0.870 8.469 1.00 56.72 202 ASN A C 1
ATOM 1624 O O . ASN A 1 202 ? 0.214 0.053 8.749 1.00 56.72 202 ASN A O 1
ATOM 1628 N N . ARG A 1 203 ? -0.114 -2.127 8.398 1.00 58.41 203 ARG A N 1
ATOM 1629 C CA . ARG A 1 203 ? 1.267 -2.567 8.663 1.00 58.41 203 ARG A CA 1
ATOM 1630 C C . ARG A 1 203 ? 2.240 -2.191 7.529 1.00 58.41 203 ARG A C 1
ATOM 1632 O O . ARG A 1 203 ? 3.436 -2.444 7.607 1.00 58.41 203 ARG A O 1
ATOM 1639 N N . ASP A 1 204 ? 1.707 -1.532 6.496 1.00 67.00 204 ASP A N 1
ATOM 1640 C CA . ASP A 1 204 ? 2.392 -1.142 5.262 1.00 67.00 204 ASP A CA 1
ATOM 1641 C C . ASP A 1 204 ? 2.936 0.291 5.311 1.00 67.00 204 ASP A C 1
ATOM 1643 O O . ASP A 1 204 ? 3.358 0.819 4.276 1.00 67.00 204 ASP A O 1
ATOM 1647 N N . PHE A 1 205 ? 2.855 0.985 6.450 1.00 76.81 205 PHE A N 1
ATOM 1648 C CA . PHE A 1 205 ? 3.468 2.302 6.541 1.00 76.81 205 PHE A CA 1
ATOM 1649 C C . PHE A 1 205 ? 4.986 2.150 6.474 1.00 76.81 205 PHE A C 1
ATOM 1651 O O . PHE A 1 205 ? 5.620 1.527 7.316 1.00 76.81 205 PHE A O 1
ATOM 1658 N N . VAL A 1 206 ? 5.576 2.745 5.459 1.00 76.00 206 VAL A N 1
ATOM 1659 C CA . VAL A 1 206 ? 7.017 2.895 5.318 1.00 76.00 206 VAL A CA 1
ATOM 1660 C C . VAL A 1 206 ? 7.288 4.389 5.422 1.00 76.00 206 VAL A C 1
ATOM 1662 O O . VAL A 1 206 ? 6.752 5.121 4.581 1.00 76.00 206 VAL A O 1
ATOM 1665 N N . PRO A 1 207 ? 8.035 4.847 6.445 1.00 71.31 207 PRO A N 1
ATOM 1666 C CA . PRO A 1 207 ? 8.444 6.241 6.553 1.00 71.31 207 PRO A CA 1
ATOM 1667 C C . PRO A 1 207 ? 9.020 6.740 5.227 1.00 71.31 207 PRO A C 1
ATOM 1669 O O . PRO A 1 207 ? 9.667 5.973 4.521 1.00 71.31 207 PRO A O 1
ATOM 1672 N N . GLU A 1 208 ? 8.734 7.994 4.873 1.00 75.12 208 GLU A N 1
ATOM 1673 C CA . GLU A 1 208 ? 9.201 8.662 3.638 1.00 75.12 208 GLU A CA 1
ATOM 1674 C C . GLU A 1 208 ? 8.621 8.098 2.323 1.00 75.12 208 GLU A C 1
ATOM 1676 O O . GLU A 1 208 ? 8.635 8.782 1.304 1.00 75.12 208 GLU A O 1
ATOM 1681 N N . LEU A 1 209 ? 8.032 6.894 2.338 1.00 77.69 209 LEU A N 1
ATOM 1682 C CA . LEU A 1 209 ? 7.365 6.272 1.185 1.00 77.69 209 LEU A CA 1
ATOM 1683 C C . LEU A 1 209 ? 5.845 6.118 1.346 1.00 77.69 209 LEU A C 1
ATOM 1685 O O . LEU A 1 209 ? 5.201 5.406 0.564 1.00 77.69 209 LEU A O 1
ATOM 1689 N N . SER A 1 210 ? 5.274 6.659 2.417 1.00 79.19 210 SER A N 1
ATOM 1690 C CA . SER A 1 210 ? 3.852 6.534 2.735 1.00 79.19 210 SER A CA 1
ATOM 1691 C C . SER A 1 210 ? 3.238 7.885 3.013 1.00 79.19 210 SER A C 1
ATOM 1693 O O . SER A 1 210 ? 3.688 8.596 3.907 1.00 79.19 210 SER A O 1
ATOM 1695 N N . ASP A 1 211 ? 2.151 8.157 2.305 1.00 81.06 211 ASP A N 1
ATOM 1696 C CA . ASP A 1 211 ? 1.343 9.346 2.514 1.00 81.06 211 ASP A CA 1
ATOM 1697 C C . ASP A 1 211 ? 0.389 9.152 3.703 1.00 81.06 211 ASP A C 1
ATOM 1699 O O . ASP A 1 211 ? 0.049 8.025 4.092 1.00 81.06 211 ASP A O 1
ATOM 1703 N N . ILE A 1 212 ? -0.085 10.264 4.269 1.00 87.38 212 ILE A N 1
ATOM 1704 C CA . ILE A 1 212 ? -1.193 10.254 5.226 1.00 87.38 212 ILE A CA 1
ATOM 1705 C C . ILE A 1 212 ? -2.484 10.522 4.458 1.00 87.38 212 ILE A C 1
ATOM 1707 O O . ILE A 1 212 ? -2.758 11.653 4.067 1.00 87.38 212 ILE A O 1
ATOM 1711 N N . ASP A 1 213 ? -3.303 9.490 4.272 1.00 90.94 213 ASP A N 1
ATOM 1712 C CA . ASP A 1 213 ? -4.574 9.612 3.563 1.00 90.94 213 ASP A CA 1
ATOM 1713 C C . ASP A 1 213 ? -5.745 9.759 4.544 1.00 90.94 213 ASP A C 1
ATOM 1715 O O . ASP A 1 213 ? -6.100 8.836 5.284 1.00 90.94 213 ASP A O 1
ATOM 1719 N N . LEU A 1 214 ? -6.411 10.910 4.513 1.00 94.25 214 LEU A N 1
ATOM 1720 C CA . LEU A 1 214 ? -7.634 11.165 5.261 1.00 94.25 214 LEU A CA 1
ATOM 1721 C C . LEU A 1 214 ? -8.836 11.220 4.331 1.00 94.25 214 LEU A C 1
ATOM 1723 O O . LEU A 1 214 ? -8.908 11.999 3.383 1.00 94.25 214 LEU A O 1
ATOM 1727 N N . TRP A 1 215 ? -9.849 10.436 4.657 1.00 96.25 215 TRP A N 1
ATOM 1728 C CA . TRP A 1 215 ? -11.164 10.541 4.056 1.00 96.25 215 TRP A CA 1
ATOM 1729 C C . TRP A 1 215 ? -12.006 11.548 4.844 1.00 96.25 215 TRP A C 1
ATOM 1731 O O . TRP A 1 215 ? -12.263 11.358 6.034 1.00 96.25 215 TRP A O 1
ATOM 1741 N N . VAL A 1 216 ? -12.433 12.628 4.186 1.00 97.06 216 VAL A N 1
ATOM 1742 C CA . VAL A 1 216 ? -13.110 13.768 4.822 1.00 97.06 216 VAL A CA 1
ATOM 1743 C C . VAL A 1 216 ? -14.506 13.934 4.242 1.00 97.06 216 VAL A C 1
ATOM 1745 O O . VAL A 1 216 ? -14.677 14.167 3.044 1.00 97.06 216 VAL A O 1
ATOM 1748 N N . LEU A 1 217 ? -15.522 13.881 5.101 1.00 97.12 217 LEU A N 1
ATOM 1749 C CA . LEU A 1 217 ? -16.916 14.075 4.721 1.00 97.12 217 LEU A CA 1
ATOM 1750 C C . LEU A 1 217 ? -17.454 15.385 5.296 1.00 97.12 217 LEU A C 1
ATOM 1752 O O . LEU A 1 217 ? -17.536 15.552 6.514 1.00 97.12 217 LEU A O 1
ATOM 1756 N N . GLY A 1 218 ? -17.899 16.282 4.415 1.00 96.75 218 GLY A N 1
ATOM 1757 C CA . GLY A 1 218 ? -18.560 17.531 4.793 1.00 96.75 218 GLY A CA 1
ATOM 1758 C C . GLY A 1 218 ? -19.906 17.726 4.094 1.00 96.75 218 GLY A C 1
ATOM 1759 O O . GLY A 1 218 ? -20.101 17.276 2.965 1.00 96.75 218 GLY A O 1
ATOM 1760 N N . ARG A 1 219 ? -20.854 18.420 4.739 1.00 94.88 219 ARG A N 1
ATOM 1761 C CA . ARG A 1 219 ? -22.223 18.633 4.213 1.00 94.88 219 ARG A CA 1
ATOM 1762 C C . ARG A 1 219 ? -22.237 19.287 2.827 1.00 94.88 219 ARG A C 1
ATOM 1764 O O . ARG A 1 219 ? -22.966 18.840 1.946 1.00 94.88 219 ARG A O 1
ATOM 1771 N N . ARG A 1 220 ? -21.419 20.328 2.645 1.00 91.38 220 ARG A N 1
ATOM 1772 C CA . ARG A 1 220 ? -21.328 21.154 1.424 1.00 91.38 220 ARG A CA 1
ATOM 1773 C C . ARG A 1 220 ? -19.941 21.098 0.776 1.00 91.38 220 ARG A C 1
ATOM 1775 O O . ARG A 1 220 ? -19.542 22.007 0.059 1.00 91.38 220 ARG A O 1
ATOM 1782 N N . LEU A 1 221 ? -19.183 20.038 1.050 1.00 94.25 221 LEU A N 1
ATOM 1783 C CA . LEU A 1 221 ? -17.820 19.898 0.552 1.00 94.25 221 LEU A CA 1
ATOM 1784 C C . LEU A 1 221 ? -17.822 19.485 -0.930 1.00 94.25 221 LEU A C 1
ATOM 1786 O O . LEU A 1 221 ? -18.516 18.544 -1.322 1.00 94.25 221 LEU A O 1
ATOM 1790 N N . LYS A 1 222 ? -17.041 20.170 -1.770 1.00 94.75 222 LYS A N 1
ATOM 1791 C CA . LYS A 1 222 ? -16.834 19.750 -3.164 1.00 94.75 222 LYS A CA 1
ATOM 1792 C C . LYS A 1 222 ? -16.017 18.446 -3.175 1.00 94.75 222 LYS A C 1
ATOM 1794 O O . LYS A 1 222 ? -14.943 18.430 -2.572 1.00 94.75 222 LYS A O 1
ATOM 1799 N N . PRO A 1 223 ? -16.492 17.363 -3.819 1.00 95.25 223 PRO A N 1
ATOM 1800 C CA . PRO A 1 223 ? -15.732 16.124 -3.892 1.00 95.25 223 PRO A CA 1
ATOM 1801 C C . PRO A 1 223 ? -14.433 16.321 -4.673 1.00 95.25 223 PRO A C 1
ATOM 1803 O O . PRO A 1 223 ? -14.428 17.006 -5.696 1.00 95.25 223 PRO A O 1
ATOM 1806 N N . GLY A 1 224 ? -13.348 15.715 -4.203 1.00 94.44 224 GLY A N 1
ATOM 1807 C CA . GLY A 1 224 ? -12.035 15.831 -4.833 1.00 94.44 224 GLY A CA 1
ATOM 1808 C C . GLY A 1 224 ? -10.918 15.281 -3.956 1.00 94.44 224 GLY A C 1
ATOM 1809 O O . GLY A 1 224 ? -11.176 14.763 -2.869 1.00 94.44 224 GLY A O 1
ATOM 1810 N N . LEU A 1 225 ? -9.690 15.393 -4.449 1.00 93.50 225 LEU A N 1
ATOM 1811 C CA . LEU A 1 225 ? -8.467 15.211 -3.675 1.00 93.50 225 LEU A CA 1
ATOM 1812 C C . LEU A 1 225 ? -7.871 16.596 -3.418 1.00 93.50 225 LEU A C 1
ATOM 1814 O O . LEU A 1 225 ? -7.869 17.438 -4.317 1.00 93.50 225 LEU A O 1
ATOM 1818 N N . LYS A 1 226 ? -7.404 16.829 -2.198 1.00 94.00 226 LYS A N 1
ATOM 1819 C CA . LYS A 1 226 ? -6.597 17.990 -1.821 1.00 94.00 226 LYS A CA 1
ATOM 1820 C C . LYS A 1 226 ? -5.373 17.492 -1.069 1.00 94.00 226 LYS A C 1
ATOM 1822 O O . LYS A 1 226 ? -5.490 16.471 -0.403 1.00 94.00 226 LYS A O 1
ATOM 1827 N N . SER A 1 227 ? -4.273 18.220 -1.133 1.00 93.25 227 SER A N 1
ATOM 1828 C CA . SER A 1 227 ? -3.100 17.965 -0.297 1.00 93.25 227 SER A CA 1
ATOM 1829 C C . SER A 1 227 ? -2.880 19.185 0.586 1.00 93.25 227 SER A C 1
ATOM 1831 O O . SER A 1 227 ? -2.979 20.317 0.109 1.00 93.25 227 SER A O 1
ATOM 1833 N N . GLU A 1 228 ? -2.658 18.957 1.874 1.00 92.62 228 GLU A N 1
ATOM 1834 C CA . GLU A 1 228 ? -2.318 19.993 2.849 1.00 92.62 228 GLU A CA 1
ATOM 1835 C C . GLU A 1 228 ? -1.012 19.602 3.545 1.00 92.62 228 GLU A C 1
ATOM 1837 O O . GLU A 1 228 ? -0.794 18.430 3.849 1.00 92.62 228 GLU A O 1
ATOM 1842 N N . HIS A 1 229 ? -0.146 20.583 3.797 1.00 88.88 229 HIS A N 1
ATOM 1843 C CA . HIS A 1 229 ? 1.104 20.381 4.525 1.00 88.88 229 HIS A CA 1
ATOM 1844 C C . HIS A 1 229 ? 0.927 20.821 5.976 1.00 88.88 229 HIS A C 1
ATOM 1846 O O . HIS A 1 229 ? 0.427 21.915 6.241 1.00 88.88 229 HIS A O 1
ATOM 1852 N N . VAL A 1 230 ? 1.350 19.979 6.915 1.00 85.06 230 VAL A N 1
ATOM 1853 C CA . VAL A 1 230 ? 1.239 20.234 8.354 1.00 85.06 230 VAL A CA 1
ATOM 1854 C C . VAL A 1 230 ? 2.621 20.192 8.991 1.00 85.06 230 VAL A C 1
ATOM 1856 O O . VAL A 1 230 ? 3.396 19.271 8.739 1.00 85.06 230 VAL A O 1
ATOM 1859 N N . LYS A 1 231 ? 2.916 21.171 9.855 1.00 81.62 231 LYS A N 1
ATOM 1860 C CA . LYS A 1 231 ? 4.142 21.212 10.662 1.00 81.62 231 LYS A CA 1
ATOM 1861 C C . LYS A 1 231 ? 3.816 20.887 12.118 1.00 81.62 231 LYS A C 1
ATOM 1863 O O . LYS A 1 231 ? 3.531 21.775 12.913 1.00 81.62 231 LYS A O 1
ATOM 1868 N N . SER A 1 232 ? 3.901 19.610 12.490 1.00 74.38 232 SER A N 1
ATOM 1869 C CA . SER A 1 232 ? 3.643 19.154 13.864 1.00 74.38 232 SER A CA 1
ATOM 1870 C C . SER A 1 232 ? 4.947 18.803 14.584 1.00 74.38 232 SER A C 1
ATOM 1872 O O . SER A 1 232 ? 5.559 17.760 14.337 1.00 74.38 232 SER A O 1
ATOM 1874 N N . LYS A 1 233 ? 5.373 19.677 15.512 1.00 68.31 233 LYS A N 1
ATOM 1875 C CA . LYS A 1 233 ? 6.535 19.482 16.409 1.00 68.31 233 LYS A CA 1
ATOM 1876 C C . LYS A 1 233 ? 7.782 18.959 15.675 1.00 68.31 233 LYS A C 1
ATOM 1878 O O . LYS A 1 233 ? 8.300 17.888 16.001 1.00 68.31 233 LYS A O 1
ATOM 1883 N N . GLY A 1 234 ? 8.215 19.702 14.656 1.00 70.44 234 GLY A N 1
ATOM 1884 C CA . GLY A 1 234 ? 9.415 19.403 13.864 1.00 70.44 234 GLY A CA 1
ATOM 1885 C C . GLY A 1 234 ? 9.237 18.356 12.758 1.00 70.44 234 GLY A C 1
ATOM 1886 O O . GLY A 1 234 ? 10.198 18.086 12.050 1.00 70.44 234 GLY A O 1
ATOM 1887 N N . LEU A 1 235 ? 8.041 17.780 12.587 1.00 69.06 235 LEU A N 1
ATOM 1888 C CA . LEU A 1 235 ? 7.709 16.942 11.432 1.00 69.06 235 LEU A CA 1
ATOM 1889 C C . LEU A 1 235 ? 6.909 17.756 10.418 1.00 69.06 235 LEU A C 1
ATOM 1891 O O . LEU A 1 235 ? 5.871 18.321 10.766 1.00 69.06 235 LEU A O 1
ATOM 1895 N N . GLU A 1 236 ? 7.382 17.782 9.179 1.00 79.06 236 GLU A N 1
ATOM 1896 C CA . GLU A 1 236 ? 6.629 18.274 8.030 1.00 79.06 236 GLU A CA 1
ATOM 1897 C C . GLU A 1 236 ? 5.959 17.080 7.350 1.00 79.06 236 GLU A C 1
ATOM 1899 O O . GLU A 1 236 ? 6.622 16.125 6.948 1.00 79.06 236 GLU A O 1
ATOM 1904 N N . LEU A 1 237 ? 4.630 17.097 7.309 1.00 81.94 237 LEU A N 1
ATOM 1905 C CA . LEU A 1 237 ? 3.812 15.991 6.827 1.00 81.94 237 LEU A CA 1
ATOM 1906 C C . LEU A 1 237 ? 2.933 16.482 5.681 1.00 81.94 237 LEU A C 1
ATOM 1908 O O . LEU A 1 237 ? 2.196 17.454 5.844 1.00 81.94 237 LEU A O 1
ATOM 1912 N N . GLU A 1 238 ? 2.972 15.787 4.548 1.00 86.62 238 GLU A N 1
ATOM 1913 C CA . GLU A 1 238 ? 1.963 15.934 3.501 1.00 86.62 238 GLU A CA 1
ATOM 1914 C C . GLU A 1 238 ? 0.764 15.031 3.821 1.00 86.62 238 GLU A C 1
ATOM 1916 O O . GLU A 1 238 ? 0.907 13.832 4.081 1.00 86.62 238 GLU A O 1
ATOM 1921 N N . VAL A 1 239 ? -0.432 15.621 3.829 1.00 90.31 239 VAL A N 1
ATOM 1922 C CA . VAL A 1 239 ? -1.685 14.934 4.137 1.00 90.31 239 VAL A CA 1
ATOM 1923 C C . VAL A 1 239 ? -2.634 15.036 2.948 1.00 90.31 239 VAL A C 1
ATOM 1925 O O . VAL A 1 239 ? -3.099 16.116 2.580 1.00 90.31 239 VAL A O 1
ATOM 1928 N N . ASN A 1 240 ? -2.980 13.885 2.381 1.00 93.25 240 ASN A N 1
ATOM 1929 C CA . ASN A 1 240 ? -3.939 13.750 1.296 1.00 93.25 240 ASN A CA 1
ATOM 1930 C C . ASN A 1 240 ? -5.366 13.700 1.851 1.00 93.25 240 ASN A C 1
ATOM 1932 O O . ASN A 1 240 ? -5.753 12.780 2.568 1.00 93.25 240 ASN A O 1
ATOM 1936 N N . LEU A 1 241 ? -6.197 14.665 1.475 1.00 95.19 241 LEU A N 1
ATOM 1937 C CA . LEU A 1 241 ? -7.592 14.790 1.883 1.00 95.19 241 LEU A CA 1
ATOM 1938 C C . LEU A 1 241 ? -8.530 14.361 0.753 1.00 95.19 241 LEU A C 1
ATOM 1940 O O . LEU A 1 241 ? -8.805 15.102 -0.199 1.00 95.19 241 LEU A O 1
ATOM 1944 N N . LEU A 1 242 ? -9.105 13.172 0.890 1.00 95.56 242 LEU A N 1
ATOM 1945 C CA . LEU A 1 242 ? -10.162 12.673 0.024 1.00 95.56 242 LEU A CA 1
ATOM 1946 C C . LEU A 1 242 ? -11.504 13.252 0.463 1.00 95.56 242 LEU A C 1
ATOM 1948 O O . LEU A 1 242 ? -12.225 12.704 1.296 1.00 95.56 242 LEU A O 1
ATOM 1952 N N . CYS A 1 243 ? -11.839 14.382 -0.142 1.00 96.88 243 CYS A N 1
ATOM 1953 C CA . CYS A 1 243 ? -13.007 15.187 0.162 1.00 96.88 243 CYS A CA 1
ATOM 1954 C C . CYS A 1 243 ? -14.277 14.579 -0.441 1.00 96.88 243 CYS A C 1
ATOM 1956 O O . CYS A 1 243 ? -14.314 14.232 -1.628 1.00 96.88 243 CYS A O 1
ATOM 1958 N N . ARG A 1 244 ? -15.342 14.482 0.358 1.00 96.81 244 ARG A N 1
ATOM 1959 C CA . ARG A 1 244 ? -16.653 13.940 -0.021 1.00 96.81 244 ARG A CA 1
ATOM 1960 C C . ARG A 1 244 ? -17.796 14.771 0.553 1.00 96.81 244 ARG A C 1
ATOM 1962 O O . ARG A 1 244 ? -17.660 15.420 1.587 1.00 96.81 244 ARG A O 1
ATOM 1969 N N . ASN A 1 245 ? -18.961 14.667 -0.083 1.00 96.06 245 ASN A N 1
ATOM 1970 C CA . ASN A 1 245 ? -20.244 15.077 0.492 1.00 96.06 245 ASN A CA 1
ATOM 1971 C C . ASN A 1 245 ? -21.256 13.920 0.461 1.00 96.06 245 ASN A C 1
ATOM 1973 O O . ASN A 1 245 ? -21.044 12.949 -0.273 1.00 96.06 245 ASN A O 1
ATOM 1977 N N . PRO A 1 246 ? -22.369 13.999 1.218 1.00 94.25 246 PRO A N 1
ATOM 1978 C CA . PRO A 1 246 ? -23.322 12.894 1.317 1.00 94.25 246 PRO A CA 1
ATOM 1979 C C . PRO A 1 246 ? -23.929 12.452 -0.022 1.00 94.25 246 PRO A C 1
ATOM 1981 O O . PRO A 1 246 ? -24.145 11.257 -0.224 1.00 94.25 246 PRO A O 1
ATOM 1984 N N . LYS A 1 247 ? -24.198 13.389 -0.944 1.00 93.75 247 LYS A N 1
ATOM 1985 C CA . LYS A 1 247 ? -24.782 13.079 -2.261 1.00 93.75 247 LYS A CA 1
ATOM 1986 C C . LYS A 1 247 ? -23.807 12.258 -3.104 1.00 93.75 247 LYS A C 1
ATOM 1988 O O . LYS A 1 247 ? -24.186 11.210 -3.622 1.00 93.75 247 LYS A O 1
ATOM 1993 N N . PHE A 1 248 ? -22.558 12.711 -3.196 1.00 95.50 248 PHE A N 1
ATOM 1994 C CA . PHE A 1 248 ? -21.500 12.001 -3.907 1.00 95.50 248 PHE A CA 1
ATOM 1995 C C . PHE A 1 248 ? -21.223 10.640 -3.266 1.00 95.50 248 PHE A C 1
ATOM 1997 O O . PHE A 1 248 ? -21.195 9.636 -3.968 1.00 95.50 248 PHE A O 1
ATOM 2004 N N . LEU A 1 249 ? -21.097 10.585 -1.936 1.00 94.62 249 LEU A N 1
ATOM 2005 C CA . LEU A 1 249 ? -20.770 9.355 -1.216 1.00 94.62 249 LEU A CA 1
ATOM 2006 C C . LEU A 1 249 ? -21.792 8.243 -1.469 1.00 94.62 249 LEU A C 1
ATOM 2008 O O . LEU A 1 249 ? -21.416 7.111 -1.750 1.00 94.62 249 LEU A O 1
ATOM 2012 N N . ARG A 1 250 ? -23.094 8.552 -1.411 1.00 91.50 250 ARG A N 1
ATOM 2013 C CA . ARG A 1 250 ? -24.142 7.552 -1.683 1.00 91.50 250 ARG A CA 1
ATOM 2014 C C . ARG A 1 250 ? -24.011 6.953 -3.080 1.00 91.50 250 ARG A C 1
ATOM 2016 O O . ARG A 1 250 ? -24.212 5.753 -3.236 1.00 91.50 250 ARG A O 1
ATOM 2023 N N . ARG A 1 251 ? -23.692 7.778 -4.080 1.00 92.75 251 ARG A N 1
ATOM 2024 C CA . ARG A 1 251 ? -23.455 7.322 -5.452 1.00 92.75 251 ARG A CA 1
ATOM 2025 C C . ARG A 1 251 ? -22.187 6.468 -5.529 1.00 92.75 251 ARG A C 1
ATOM 2027 O O . ARG A 1 251 ? -22.267 5.339 -5.993 1.00 92.75 251 ARG A O 1
ATOM 2034 N N . ALA A 1 252 ? -21.077 6.961 -4.984 1.00 92.94 252 ALA A N 1
ATOM 2035 C CA . ALA A 1 252 ? -19.792 6.268 -4.982 1.00 92.94 252 ALA A CA 1
ATOM 2036 C C . ALA A 1 252 ? -19.874 4.883 -4.317 1.00 92.94 252 ALA A C 1
ATOM 2038 O O . ALA A 1 252 ? -19.378 3.909 -4.871 1.00 92.94 252 ALA A O 1
ATOM 2039 N N . LEU A 1 253 ? -20.570 4.754 -3.181 1.00 92.44 253 LEU A N 1
ATOM 2040 C CA . LEU A 1 253 ? -20.779 3.460 -2.518 1.00 92.44 253 LEU A CA 1
ATOM 2041 C C . LEU A 1 253 ? -21.646 2.498 -3.343 1.00 92.44 253 LEU A C 1
ATOM 2043 O O . LEU A 1 253 ? -21.415 1.294 -3.304 1.00 92.44 253 LEU A O 1
ATOM 2047 N N . ARG A 1 254 ? -22.638 3.007 -4.089 1.00 89.50 254 ARG A N 1
ATOM 2048 C CA . ARG A 1 254 ? -23.483 2.184 -4.976 1.00 89.50 254 ARG A CA 1
ATOM 2049 C C . ARG A 1 254 ? -22.744 1.710 -6.218 1.00 89.50 254 ARG A C 1
ATOM 2051 O O . ARG A 1 254 ? -23.007 0.602 -6.652 1.00 89.50 254 ARG A O 1
ATOM 2058 N N . GLU A 1 255 ? -21.861 2.539 -6.767 1.00 90.81 255 GLU A N 1
ATOM 2059 C CA . GLU A 1 255 ? -21.002 2.212 -7.917 1.00 90.81 255 GLU A CA 1
ATOM 2060 C C . GLU A 1 255 ? -19.788 1.354 -7.514 1.00 90.81 255 GLU A C 1
ATOM 2062 O O . GLU A 1 255 ? -19.010 0.909 -8.360 1.00 90.81 255 GLU A O 1
ATOM 2067 N N . GLY A 1 256 ? -19.609 1.136 -6.210 1.00 91.31 256 GLY A N 1
ATOM 2068 C CA . GLY A 1 256 ? -18.510 0.368 -5.656 1.00 91.31 256 GLY A CA 1
ATOM 2069 C C . GLY A 1 256 ? -17.162 1.080 -5.765 1.00 91.31 256 GLY A C 1
ATOM 2070 O O . GLY A 1 256 ? -16.155 0.439 -6.053 1.00 91.31 256 GLY A O 1
ATOM 2071 N N . ASN A 1 257 ? -17.100 2.396 -5.555 1.00 92.75 257 ASN A N 1
ATOM 2072 C CA . ASN A 1 257 ? -15.824 3.104 -5.506 1.00 92.75 257 ASN A CA 1
ATOM 2073 C C . ASN A 1 257 ? -14.926 2.488 -4.413 1.00 92.75 257 ASN A C 1
ATOM 2075 O O . ASN A 1 257 ? -15.317 2.506 -3.242 1.00 92.75 257 ASN A O 1
ATOM 2079 N N . PRO A 1 258 ? -13.737 1.959 -4.756 1.00 91.62 258 PRO A N 1
ATOM 2080 C CA . PRO A 1 258 ? -12.940 1.179 -3.815 1.00 91.62 258 PRO A CA 1
ATOM 2081 C C . PRO A 1 258 ? -12.525 1.998 -2.597 1.00 91.62 258 PRO A C 1
ATOM 2083 O O . PRO A 1 258 ? -12.604 1.513 -1.476 1.00 91.62 258 PRO A O 1
ATOM 2086 N N . VAL A 1 259 ? -12.141 3.259 -2.794 1.00 91.00 259 VAL A N 1
ATOM 2087 C CA . VAL A 1 259 ? -11.623 4.088 -1.706 1.00 91.00 259 VAL A CA 1
ATOM 2088 C C . VAL A 1 259 ? -12.722 4.460 -0.715 1.00 91.00 259 VAL A C 1
ATOM 2090 O O . VAL A 1 259 ? -12.516 4.384 0.494 1.00 91.00 259 VAL A O 1
ATOM 2093 N N . ASP A 1 260 ? -13.909 4.813 -1.211 1.00 93.31 260 ASP A N 1
ATOM 2094 C CA . ASP A 1 260 ? -15.057 5.125 -0.355 1.00 93.31 260 ASP A CA 1
ATOM 2095 C C . ASP A 1 260 ? -15.578 3.881 0.382 1.00 93.31 260 ASP A C 1
ATOM 2097 O O . ASP A 1 260 ? -15.925 3.957 1.564 1.00 93.31 260 ASP A O 1
ATOM 2101 N N . LEU A 1 261 ? -15.587 2.721 -0.282 1.00 91.81 261 LEU A N 1
ATOM 2102 C CA . LEU A 1 261 ? -15.923 1.451 0.355 1.00 91.81 261 LEU A CA 1
ATOM 2103 C C . LEU A 1 261 ? -14.942 1.110 1.488 1.00 91.81 261 LEU A C 1
ATOM 2105 O O . LEU A 1 261 ? -15.370 0.778 2.599 1.00 91.81 261 LEU A O 1
ATOM 2109 N N . THR A 1 262 ? -13.641 1.245 1.227 1.00 88.75 262 THR A N 1
ATOM 2110 C CA . THR A 1 262 ? -12.570 1.048 2.207 1.00 88.75 262 THR A CA 1
ATOM 2111 C C . THR A 1 262 ? -12.688 2.021 3.374 1.00 88.75 262 THR A C 1
ATOM 2113 O O . THR A 1 262 ? -12.616 1.599 4.527 1.00 88.75 262 THR A O 1
ATOM 2116 N N . ALA A 1 263 ? -12.933 3.307 3.120 1.00 90.31 263 ALA A N 1
ATOM 2117 C CA . ALA A 1 263 ? -13.099 4.303 4.176 1.00 90.31 263 ALA A CA 1
ATOM 2118 C C . ALA A 1 263 ? -14.268 3.966 5.111 1.00 90.31 263 ALA A C 1
ATOM 2120 O O . ALA A 1 263 ? -14.133 4.002 6.338 1.00 90.31 263 ALA A O 1
ATOM 2121 N N . VAL A 1 264 ? -15.412 3.577 4.539 1.00 90.94 264 VAL A N 1
ATOM 2122 C CA . VAL A 1 264 ? -16.597 3.223 5.323 1.00 90.94 264 VAL A CA 1
ATOM 2123 C C . VAL A 1 264 ? -16.363 1.956 6.134 1.00 90.94 264 VAL A C 1
ATOM 2125 O O . VAL A 1 264 ? -16.626 1.961 7.336 1.00 90.94 264 VAL A O 1
ATOM 2128 N N . ARG A 1 265 ? -15.883 0.878 5.507 1.00 85.88 265 ARG A N 1
ATOM 2129 C CA . ARG A 1 265 ? -15.774 -0.438 6.156 1.00 85.88 265 ARG A CA 1
ATOM 2130 C C . ARG A 1 265 ? -14.597 -0.525 7.105 1.00 85.88 265 ARG A C 1
ATOM 2132 O O . ARG A 1 265 ? -14.742 -1.024 8.217 1.00 85.88 265 ARG A O 1
ATOM 2139 N N . ASN A 1 266 ? -13.465 -0.010 6.654 1.00 81.94 266 ASN A N 1
ATOM 2140 C CA . ASN A 1 266 ? -12.178 -0.290 7.251 1.00 81.94 266 ASN A CA 1
ATOM 2141 C C . ASN A 1 266 ? -11.563 0.963 7.882 1.00 81.94 266 ASN A C 1
ATOM 2143 O O . ASN A 1 266 ? -10.898 0.820 8.892 1.00 81.94 266 ASN A O 1
ATOM 2147 N N . GLY A 1 267 ? -11.822 2.179 7.388 1.00 87.19 267 GLY A N 1
ATOM 2148 C CA . GLY A 1 267 ? -11.172 3.399 7.899 1.00 87.19 267 GLY A CA 1
ATOM 2149 C C . GLY A 1 267 ? -11.193 3.554 9.430 1.00 87.19 267 GLY A C 1
ATOM 2150 O O . GLY A 1 267 ? -12.135 3.147 10.107 1.00 87.19 267 GLY A O 1
ATOM 2151 N N . GLU A 1 268 ? -10.171 4.154 10.022 1.00 87.25 268 GLU A N 1
ATOM 2152 C CA . GLU A 1 268 ? -10.184 4.470 11.454 1.00 87.25 268 GLU A CA 1
ATOM 2153 C C . GLU A 1 268 ? -10.882 5.814 11.654 1.00 87.25 268 GLU A C 1
ATOM 2155 O O . GLU A 1 268 ? -10.495 6.809 11.054 1.00 87.25 268 GLU A O 1
ATOM 2160 N N . ALA A 1 269 ? -11.962 5.845 12.435 1.00 90.12 269 ALA A N 1
ATOM 2161 C CA . ALA A 1 269 ? -12.738 7.066 12.619 1.00 90.12 269 ALA A CA 1
ATOM 2162 C C . ALA A 1 269 ? -12.002 8.001 13.585 1.00 90.12 269 ALA A C 1
ATOM 2164 O O . ALA A 1 269 ? -11.935 7.704 14.773 1.00 90.12 269 ALA A O 1
ATOM 2165 N N . LEU A 1 270 ? -11.499 9.123 13.074 1.00 90.94 270 LEU A N 1
ATOM 2166 C CA . LEU A 1 270 ? -10.857 10.163 13.880 1.00 90.94 270 LEU A CA 1
ATOM 2167 C C . LEU A 1 270 ? -11.870 11.224 14.340 1.00 90.94 270 LEU A C 1
ATOM 2169 O O . LEU A 1 270 ? -11.736 11.844 15.387 1.00 90.94 270 LEU A O 1
ATOM 2173 N N . HIS A 1 271 ? -12.929 11.421 13.554 1.00 92.38 271 HIS A N 1
ATOM 2174 C CA . HIS A 1 271 ? -14.080 12.241 13.913 1.00 92.38 271 HIS A CA 1
ATOM 2175 C C . HIS A 1 271 ? -15.342 11.632 13.298 1.00 92.38 271 HIS A C 1
ATOM 2177 O O . HIS A 1 271 ? -15.340 11.267 12.123 1.00 92.38 271 HIS A O 1
ATOM 2183 N N . ASP A 1 272 ? -16.434 11.534 14.057 1.00 93.56 272 ASP A N 1
ATOM 2184 C CA . ASP A 1 272 ? -17.714 11.039 13.543 1.00 93.56 272 ASP A CA 1
ATOM 2185 C C . ASP A 1 272 ? -18.890 11.640 14.319 1.00 93.56 272 ASP A C 1
ATOM 2187 O O . ASP A 1 272 ? -19.041 11.419 15.518 1.00 93.56 272 ASP A O 1
ATOM 2191 N N . THR A 1 273 ? -19.779 12.331 13.607 1.00 92.44 273 THR A N 1
ATOM 2192 C CA . THR A 1 273 ? -21.071 12.812 14.138 1.00 92.44 273 THR A CA 1
ATOM 2193 C C . THR A 1 273 ? -22.109 11.690 14.316 1.00 92.44 273 THR A C 1
ATOM 2195 O O . THR A 1 273 ? -23.245 11.935 14.712 1.00 92.44 273 THR A O 1
ATOM 2198 N N . GLY A 1 274 ? -21.739 10.443 14.007 1.00 88.81 274 GLY A N 1
ATOM 2199 C CA . GLY A 1 274 ? -22.575 9.242 14.056 1.00 88.81 274 GLY A CA 1
ATOM 2200 C C . GLY A 1 274 ? -22.950 8.710 12.670 1.00 88.81 274 GLY A C 1
ATOM 2201 O O . GLY A 1 274 ? -23.489 7.605 12.555 1.00 88.81 274 GLY A O 1
ATOM 2202 N N . LEU A 1 275 ? -22.649 9.457 11.606 1.00 87.69 275 LEU A N 1
ATOM 2203 C CA . LEU A 1 275 ? -22.951 9.077 10.230 1.00 87.69 275 LEU A CA 1
ATOM 2204 C C . LEU A 1 275 ? -22.080 7.911 9.749 1.00 87.69 275 LEU A C 1
ATOM 2206 O O . LEU A 1 275 ? -22.601 6.977 9.135 1.00 87.69 275 LEU A O 1
ATOM 2210 N N . LEU A 1 276 ? -20.775 7.920 10.038 1.00 88.19 276 LEU A N 1
ATOM 2211 C CA . LEU A 1 276 ? -19.877 6.835 9.634 1.00 88.19 276 LEU A CA 1
ATOM 2212 C C . LEU A 1 276 ? -20.251 5.538 10.361 1.00 88.19 276 LEU A C 1
ATOM 2214 O O . LEU A 1 276 ? -20.356 4.482 9.734 1.00 88.19 276 LEU A O 1
ATOM 2218 N N . ARG A 1 277 ? -20.579 5.626 11.657 1.00 87.62 277 ARG A N 1
ATOM 2219 C CA . ARG A 1 277 ? -21.153 4.520 12.438 1.00 87.62 277 ARG A CA 1
ATOM 2220 C C . ARG A 1 277 ? -22.431 3.954 11.808 1.00 87.62 277 ARG A C 1
ATOM 2222 O O . ARG A 1 277 ? -22.575 2.734 11.716 1.00 87.62 277 ARG A O 1
ATOM 2229 N N . GLN A 1 278 ? -23.354 4.803 11.353 1.00 89.25 278 GLN A N 1
ATOM 2230 C CA . GLN A 1 278 ? -24.574 4.356 10.667 1.00 89.25 278 GLN A CA 1
ATOM 2231 C C . GLN A 1 278 ? -24.272 3.670 9.328 1.00 89.25 278 GLN A C 1
ATOM 2233 O O . GLN A 1 278 ? -24.859 2.629 9.024 1.00 89.25 278 GLN A O 1
ATOM 2238 N N . LEU A 1 279 ? -23.343 4.219 8.539 1.00 88.56 279 LEU A N 1
ATOM 2239 C CA . LEU A 1 279 ? -22.909 3.617 7.277 1.00 88.56 279 LEU A CA 1
ATOM 2240 C C . LEU A 1 279 ? -22.269 2.242 7.504 1.00 88.56 279 LEU A C 1
ATOM 2242 O O . LEU A 1 279 ? -22.593 1.307 6.776 1.00 88.56 279 LEU A O 1
ATOM 2246 N N . ARG A 1 280 ? -21.460 2.086 8.559 1.00 88.50 280 ARG A N 1
ATOM 2247 C CA . ARG A 1 280 ? -20.849 0.805 8.955 1.00 88.50 280 ARG A CA 1
ATOM 2248 C C . ARG A 1 280 ? -21.856 -0.262 9.338 1.00 88.50 280 ARG A C 1
ATOM 2250 O O . ARG A 1 280 ? -21.711 -1.403 8.921 1.00 88.50 280 ARG A O 1
ATOM 2257 N N . ARG A 1 281 ? -22.924 0.091 10.058 1.00 86.50 281 ARG A N 1
ATOM 2258 C CA . ARG A 1 281 ? -24.020 -0.858 10.346 1.00 86.50 281 ARG A CA 1
ATOM 2259 C C . ARG A 1 281 ? -24.691 -1.375 9.072 1.00 86.50 281 ARG A C 1
ATOM 2261 O O . ARG A 1 281 ? -25.272 -2.451 9.070 1.00 86.50 281 ARG A O 1
ATOM 2268 N N . ARG A 1 282 ? -24.600 -0.612 7.980 1.00 86.31 282 ARG A N 1
ATOM 2269 C CA . ARG A 1 282 ? -25.099 -0.977 6.650 1.00 86.31 282 ARG A CA 1
ATOM 2270 C C . ARG A 1 282 ? -23.980 -1.424 5.703 1.00 86.31 282 ARG A C 1
ATOM 2272 O O . ARG A 1 282 ? -24.255 -1.605 4.522 1.00 86.31 282 ARG A O 1
ATOM 2279 N N . ALA A 1 283 ? -22.756 -1.635 6.198 1.00 75.12 283 ALA A N 1
ATOM 2280 C CA . ALA A 1 283 ? -21.580 -1.969 5.394 1.00 75.12 283 ALA A CA 1
ATOM 2281 C C . ALA A 1 283 ? -21.788 -3.202 4.512 1.00 75.12 283 ALA A C 1
ATOM 2283 O O . ALA A 1 283 ? -21.362 -3.196 3.365 1.00 75.12 283 ALA A O 1
ATOM 2284 N N . GLY A 1 284 ? -22.505 -4.218 5.007 1.00 74.44 284 GLY A N 1
ATOM 2285 C CA . GLY A 1 284 ? -22.808 -5.433 4.240 1.00 74.44 284 GLY A CA 1
ATOM 2286 C C . GLY A 1 284 ? -23.641 -5.198 2.971 1.00 74.44 284 GLY A C 1
ATOM 2287 O O . GLY A 1 284 ? -23.684 -6.073 2.107 1.00 74.44 284 GLY A O 1
ATOM 2288 N N . ARG A 1 285 ? -24.270 -4.018 2.830 1.00 83.06 285 ARG A N 1
ATOM 2289 C CA . ARG A 1 285 ? -24.973 -3.584 1.609 1.00 83.06 285 ARG A CA 1
ATOM 2290 C C . ARG A 1 285 ? -24.031 -3.010 0.547 1.00 83.06 285 ARG A C 1
ATOM 2292 O O . ARG A 1 285 ? -24.451 -2.835 -0.591 1.00 83.06 285 ARG A O 1
ATOM 2299 N N . TYR A 1 286 ? -22.791 -2.692 0.913 1.00 85.38 286 TYR A N 1
ATOM 2300 C CA . TYR A 1 286 ? -21.796 -2.092 0.033 1.00 85.38 286 TYR A CA 1
ATOM 2301 C C . TYR A 1 286 ? -20.657 -3.092 -0.201 1.00 85.38 286 TYR A C 1
ATOM 2303 O O . TYR A 1 286 ? -19.747 -3.245 0.619 1.00 85.38 286 TYR A O 1
ATOM 2311 N N . ARG A 1 287 ? -20.745 -3.806 -1.323 1.00 87.94 287 ARG A N 1
ATOM 2312 C CA . ARG A 1 287 ? -19.777 -4.826 -1.745 1.00 87.94 287 ARG A CA 1
ATOM 2313 C C . ARG A 1 287 ? -18.948 -4.328 -2.917 1.00 87.94 287 ARG A C 1
ATOM 2315 O O . ARG A 1 287 ? -19.371 -3.410 -3.624 1.00 87.94 287 ARG A O 1
ATOM 2322 N N . ALA A 1 288 ? -17.796 -4.953 -3.131 1.00 89.69 288 ALA A N 1
ATOM 2323 C CA . ALA A 1 288 ? -17.066 -4.784 -4.375 1.00 89.69 288 ALA A CA 1
ATOM 2324 C C . ALA A 1 288 ? -17.958 -5.135 -5.584 1.00 89.69 288 ALA A C 1
ATOM 2326 O O . ALA A 1 288 ? -18.761 -6.067 -5.548 1.00 89.69 288 ALA A O 1
ATOM 2327 N N . GLN A 1 289 ? -17.822 -4.360 -6.656 1.00 90.00 289 GLN A N 1
ATOM 2328 C CA . GLN A 1 289 ? -18.562 -4.506 -7.907 1.00 90.00 289 GLN A CA 1
ATOM 2329 C C . GLN A 1 289 ? -17.608 -4.495 -9.108 1.00 90.00 289 GLN A C 1
ATOM 2331 O O . GLN A 1 289 ? -16.406 -4.245 -8.986 1.00 90.00 289 GLN A O 1
ATOM 2336 N N . ALA A 1 290 ? -18.157 -4.691 -10.310 1.00 87.62 290 ALA A N 1
ATOM 2337 C CA . ALA A 1 290 ? -17.403 -4.547 -11.555 1.00 87.62 290 ALA A CA 1
ATOM 2338 C C . ALA A 1 290 ? -16.727 -3.165 -11.683 1.00 87.62 290 ALA A C 1
ATOM 2340 O O . ALA A 1 290 ? -15.612 -3.082 -12.202 1.00 87.62 290 ALA A O 1
ATOM 2341 N N . GLY A 1 291 ? -17.366 -2.105 -11.166 1.00 89.38 291 GLY A N 1
ATOM 2342 C CA . GLY A 1 291 ? -16.788 -0.760 -11.079 1.00 89.38 291 GLY A CA 1
ATOM 2343 C C . GLY A 1 291 ? -15.545 -0.707 -10.186 1.00 89.38 291 GLY A C 1
ATOM 2344 O O . GLY A 1 291 ? -14.514 -0.199 -10.617 1.00 89.38 291 GLY A O 1
ATOM 2345 N N . THR A 1 292 ? -15.596 -1.329 -9.002 1.00 92.81 292 THR A N 1
ATOM 2346 C CA . THR A 1 292 ? -14.453 -1.459 -8.074 1.00 92.81 292 THR A CA 1
ATOM 2347 C C . THR A 1 292 ? -13.244 -2.065 -8.769 1.00 92.81 292 THR A C 1
ATOM 2349 O O . THR A 1 292 ? -12.144 -1.512 -8.752 1.00 92.81 292 THR A O 1
ATOM 2352 N N . ARG A 1 293 ? -13.487 -3.192 -9.442 1.00 91.56 293 ARG A N 1
ATOM 2353 C CA . ARG A 1 293 ? -12.481 -3.940 -10.185 1.00 91.56 293 ARG A CA 1
ATOM 2354 C C . ARG A 1 293 ? -11.834 -3.087 -11.276 1.00 91.56 293 ARG A C 1
ATOM 2356 O O . ARG A 1 293 ? -10.613 -3.071 -11.404 1.00 91.56 293 ARG A O 1
ATOM 2363 N N . ARG A 1 294 ? -12.650 -2.361 -12.047 1.00 91.50 294 ARG A N 1
ATOM 2364 C CA . ARG A 1 294 ? -12.175 -1.455 -13.099 1.00 91.50 294 ARG A CA 1
ATOM 2365 C C . ARG A 1 294 ? -11.294 -0.345 -12.522 1.00 91.50 294 ARG A C 1
ATOM 2367 O O . ARG A 1 294 ? -10.195 -0.136 -13.023 1.00 91.50 294 ARG A O 1
ATOM 2374 N N . THR A 1 295 ? -11.724 0.308 -11.443 1.00 93.12 295 THR A N 1
ATOM 2375 C CA . THR A 1 295 ? -10.948 1.385 -10.809 1.00 93.12 295 THR A CA 1
ATOM 2376 C C . THR A 1 295 ? -9.582 0.907 -10.312 1.00 93.12 295 THR A C 1
ATOM 2378 O O . THR A 1 295 ? -8.585 1.604 -10.511 1.00 93.12 295 THR A O 1
ATOM 2381 N N . TRP A 1 296 ? -9.492 -0.278 -9.700 1.00 93.69 296 TRP A N 1
ATOM 2382 C CA . TRP A 1 296 ? -8.195 -0.845 -9.307 1.00 93.69 296 TRP A CA 1
ATOM 2383 C C . TRP A 1 296 ? -7.328 -1.240 -10.501 1.00 93.69 296 TRP A C 1
ATOM 2385 O O . TRP A 1 296 ? -6.120 -1.016 -10.474 1.00 93.69 296 TRP A O 1
ATOM 2395 N N . MET A 1 297 ? -7.923 -1.752 -11.578 1.00 94.00 297 MET A N 1
ATOM 2396 C CA . MET A 1 297 ? -7.192 -2.048 -12.810 1.00 94.00 297 MET A CA 1
ATOM 2397 C C . MET A 1 297 ? -6.595 -0.780 -13.445 1.00 94.00 297 MET A C 1
ATOM 2399 O O . MET A 1 297 ? -5.427 -0.756 -13.820 1.00 94.00 297 MET A O 1
ATOM 2403 N N . GLU A 1 298 ? -7.361 0.307 -13.523 1.00 94.00 298 GLU A N 1
ATOM 2404 C CA . GLU A 1 298 ? -6.882 1.597 -14.041 1.00 94.00 298 GLU A CA 1
ATOM 2405 C C . GLU A 1 298 ? -5.805 2.212 -13.135 1.00 94.00 298 GLU A C 1
ATOM 2407 O O . GLU A 1 298 ? -4.770 2.689 -13.609 1.00 94.00 298 GLU A O 1
ATOM 2412 N N . THR A 1 299 ? -6.026 2.170 -11.818 1.00 94.00 299 THR A N 1
ATOM 2413 C CA . THR A 1 299 ? -5.083 2.712 -10.830 1.00 94.00 299 THR A CA 1
ATOM 2414 C C . THR A 1 299 ? -3.770 1.944 -10.861 1.00 94.00 299 THR A C 1
ATOM 2416 O O . THR A 1 299 ? -2.707 2.564 -10.938 1.00 94.00 299 THR A O 1
ATOM 2419 N N . SER A 1 300 ? -3.831 0.613 -10.881 1.00 96.50 300 SER A N 1
ATOM 2420 C CA . SER A 1 300 ? -2.641 -0.228 -10.966 1.00 96.50 300 SER A CA 1
ATOM 2421 C C . SER A 1 300 ? -1.902 -0.063 -12.286 1.00 96.50 300 SER A C 1
ATOM 2423 O O . SER A 1 300 ? -0.680 0.030 -12.269 1.00 96.50 300 SER A O 1
ATOM 2425 N N . ALA A 1 301 ? -2.601 0.070 -13.418 1.00 97.06 301 ALA A N 1
ATOM 2426 C CA . ALA A 1 301 ? -1.968 0.331 -14.709 1.00 97.06 301 ALA A CA 1
ATOM 2427 C C . ALA A 1 301 ? -1.170 1.644 -14.698 1.00 97.06 301 ALA A C 1
ATOM 2429 O O . ALA A 1 301 ? -0.021 1.674 -15.145 1.00 97.06 301 ALA A O 1
ATOM 2430 N N . ARG A 1 302 ? -1.736 2.715 -14.124 1.00 97.12 302 ARG A N 1
ATOM 2431 C CA . ARG A 1 302 ? -1.040 3.999 -13.950 1.00 97.12 302 ARG A CA 1
ATOM 2432 C C . ARG A 1 302 ? 0.169 3.878 -13.020 1.00 97.12 302 ARG A C 1
ATOM 2434 O O . ARG A 1 302 ? 1.217 4.442 -13.313 1.00 97.12 302 ARG A O 1
ATOM 2441 N N . ARG A 1 303 ? 0.043 3.150 -11.908 1.00 97.00 303 ARG A N 1
ATOM 2442 C CA . ARG A 1 303 ? 1.147 2.954 -10.956 1.00 97.00 303 ARG A CA 1
ATOM 2443 C C . ARG A 1 303 ? 2.257 2.070 -11.538 1.00 97.00 303 ARG A C 1
ATOM 2445 O O . ARG A 1 303 ? 3.421 2.420 -11.409 1.00 97.00 303 ARG A O 1
ATOM 2452 N N . LEU A 1 304 ? 1.917 1.010 -12.271 1.00 98.00 304 LEU A N 1
ATOM 2453 C CA . LEU A 1 304 ? 2.893 0.156 -12.955 1.00 98.00 304 LEU A CA 1
ATOM 2454 C C . LEU A 1 304 ? 3.627 0.929 -14.054 1.00 98.00 304 LEU A C 1
ATOM 2456 O O . LEU A 1 304 ? 4.839 0.821 -14.183 1.00 98.00 304 LEU A O 1
ATOM 2460 N N . SER A 1 305 ? 2.898 1.762 -14.800 1.00 97.94 305 SER A N 1
ATOM 2461 C CA . SER A 1 305 ? 3.467 2.693 -15.780 1.00 97.94 305 SER A CA 1
ATOM 2462 C C . SER A 1 305 ? 4.517 3.610 -15.144 1.00 97.94 305 SER A C 1
ATOM 2464 O O . SER A 1 305 ? 5.627 3.724 -15.658 1.00 97.94 305 SER A O 1
ATOM 2466 N N . MET A 1 306 ? 4.187 4.201 -13.990 1.00 96.81 306 MET A N 1
ATOM 2467 C CA . MET A 1 306 ? 5.094 5.061 -13.227 1.00 96.81 306 MET A CA 1
ATOM 2468 C C . MET A 1 306 ? 6.315 4.295 -12.703 1.00 96.81 306 MET A C 1
ATOM 2470 O O . MET A 1 306 ? 7.429 4.782 -12.845 1.00 96.81 306 MET A O 1
ATOM 2474 N N . ALA A 1 307 ? 6.133 3.083 -12.171 1.00 96.81 307 ALA A N 1
ATOM 2475 C CA . ALA A 1 307 ? 7.240 2.244 -11.712 1.00 96.81 307 ALA A CA 1
ATOM 2476 C C . ALA A 1 307 ? 8.201 1.880 -12.856 1.00 96.81 307 ALA A C 1
ATOM 2478 O O . ALA A 1 307 ? 9.412 2.001 -12.709 1.00 96.81 307 ALA A O 1
ATOM 2479 N N . ILE A 1 308 ? 7.673 1.491 -14.022 1.00 96.75 308 ILE A N 1
ATOM 2480 C CA . ILE A 1 308 ? 8.490 1.190 -15.207 1.00 96.75 308 ILE A CA 1
ATOM 2481 C C . ILE A 1 308 ? 9.218 2.450 -15.697 1.00 96.75 308 ILE A C 1
ATOM 2483 O O . ILE A 1 308 ? 10.389 2.382 -16.058 1.00 96.75 308 ILE A O 1
ATOM 2487 N N . GLN A 1 309 ? 8.558 3.610 -15.694 1.00 94.94 309 GLN A N 1
ATOM 2488 C CA . GLN A 1 309 ? 9.205 4.873 -16.049 1.00 94.94 309 GLN A CA 1
ATOM 2489 C C . GLN A 1 309 ? 10.359 5.195 -15.092 1.00 94.94 309 GLN A C 1
ATOM 2491 O O . GLN A 1 309 ? 11.465 5.449 -15.555 1.00 94.94 309 GLN A O 1
ATOM 2496 N N . GLN A 1 310 ? 10.122 5.123 -13.781 1.00 94.25 310 GLN A N 1
ATOM 2497 C CA . GLN A 1 310 ? 11.132 5.376 -12.748 1.00 94.25 310 GLN A CA 1
ATOM 2498 C C . GLN A 1 310 ? 12.249 4.325 -12.736 1.00 94.25 310 GLN A C 1
ATOM 2500 O O . GLN A 1 310 ? 13.336 4.581 -12.235 1.00 94.25 310 GLN A O 1
ATOM 2505 N N . TYR A 1 311 ? 12.019 3.143 -13.307 1.00 94.50 311 TYR A N 1
ATOM 2506 C CA . TYR A 1 311 ? 13.085 2.177 -13.534 1.00 94.50 311 TYR A CA 1
ATOM 2507 C C . TYR A 1 311 ? 14.075 2.640 -14.616 1.00 94.50 311 TYR A C 1
ATOM 2509 O O . TYR A 1 311 ? 15.281 2.472 -14.437 1.00 94.50 311 TYR A O 1
ATOM 2517 N N . PHE A 1 312 ? 13.572 3.190 -15.729 1.00 93.56 312 PHE A N 1
ATOM 2518 C CA . PHE A 1 312 ? 14.391 3.616 -16.873 1.00 93.56 312 PHE A CA 1
ATOM 2519 C C . PHE A 1 312 ? 14.941 5.041 -16.748 1.00 93.56 312 PHE A C 1
ATOM 2521 O O . PHE A 1 312 ? 16.017 5.328 -17.265 1.00 93.56 312 PHE A O 1
ATOM 2528 N N . SER A 1 313 ? 14.196 5.932 -16.097 1.00 90.44 313 SER A N 1
ATOM 2529 C CA . SER A 1 313 ? 14.589 7.306 -15.773 1.00 90.44 313 SER A CA 1
ATOM 2530 C C . SER A 1 313 ? 14.322 7.534 -14.279 1.00 90.44 313 SER A C 1
ATOM 2532 O O . SER A 1 313 ? 13.230 7.980 -13.925 1.00 90.44 313 SER A O 1
ATOM 2534 N N . PRO A 1 314 ? 15.256 7.124 -13.403 1.00 88.31 314 PRO A N 1
ATOM 2535 C CA . PRO A 1 314 ? 15.070 7.186 -11.958 1.00 88.31 314 PRO A CA 1
ATOM 2536 C C . PRO A 1 314 ? 15.149 8.621 -11.429 1.00 88.31 314 PRO A C 1
ATOM 2538 O O . PRO A 1 314 ? 16.203 9.248 -11.514 1.00 88.31 314 PRO A O 1
ATOM 2541 N N . ASP A 1 315 ? 14.062 9.101 -10.818 1.00 86.44 315 ASP A N 1
ATOM 2542 C CA . ASP A 1 315 ? 13.983 10.449 -10.233 1.00 86.44 315 ASP A CA 1
ATOM 2543 C C . ASP A 1 315 ? 13.698 10.413 -8.723 1.00 86.44 315 ASP A C 1
ATOM 2545 O O . ASP A 1 315 ? 14.271 11.189 -7.964 1.00 86.44 315 ASP A O 1
ATOM 2549 N N . CYS A 1 316 ? 12.818 9.509 -8.265 1.00 87.56 316 CYS A N 1
ATOM 2550 C CA . CYS A 1 316 ? 12.529 9.310 -6.841 1.00 87.56 316 CYS A CA 1
ATOM 2551 C C . CYS A 1 316 ? 12.376 7.819 -6.499 1.00 87.56 316 CYS A C 1
ATOM 2553 O O . CYS A 1 316 ? 11.513 7.155 -7.088 1.00 87.56 316 CYS A O 1
ATOM 2555 N N . PRO A 1 317 ? 13.084 7.299 -5.475 1.00 86.69 317 PRO A N 1
ATOM 2556 C CA . PRO A 1 317 ? 12.851 5.954 -4.949 1.00 86.69 317 PRO A CA 1
ATOM 2557 C C . PRO A 1 317 ? 11.391 5.767 -4.520 1.00 86.69 317 PRO A C 1
ATOM 2559 O O . PRO A 1 317 ? 10.780 4.737 -4.804 1.00 86.69 317 PRO A O 1
ATOM 2562 N N . CYS A 1 318 ? 10.790 6.805 -3.930 1.00 83.88 318 CYS A N 1
ATOM 2563 C CA . CYS A 1 318 ? 9.380 6.839 -3.555 1.00 83.88 318 CYS A CA 1
ATOM 2564 C C . CYS A 1 318 ? 8.435 6.553 -4.727 1.00 83.88 318 CYS A C 1
ATOM 2566 O O . CYS A 1 318 ? 7.516 5.734 -4.618 1.00 83.88 318 CYS A O 1
ATOM 2568 N N . CYS A 1 319 ? 8.708 7.166 -5.879 1.00 90.81 319 CYS A N 1
ATOM 2569 C CA . CYS A 1 319 ? 7.933 6.996 -7.097 1.00 90.81 319 CYS A CA 1
ATOM 2570 C C . CYS A 1 319 ? 8.171 5.631 -7.750 1.00 90.81 319 CYS A C 1
ATOM 2572 O O . CYS A 1 319 ? 7.303 5.173 -8.485 1.00 90.81 319 CYS A O 1
ATOM 2574 N N . PHE A 1 320 ? 9.297 4.963 -7.486 1.00 94.88 320 PHE A N 1
ATOM 2575 C CA . PHE A 1 320 ? 9.534 3.594 -7.940 1.00 94.88 320 PHE A CA 1
ATOM 2576 C C . PHE A 1 320 ? 8.890 2.563 -7.004 1.00 94.88 320 PHE A C 1
ATOM 2578 O O . PHE A 1 320 ? 7.925 1.897 -7.385 1.00 94.88 320 PHE A O 1
ATOM 2585 N N . PHE A 1 321 ? 9.382 2.455 -5.767 1.00 93.50 321 PHE A N 1
ATOM 2586 C CA . PHE A 1 321 ? 8.974 1.421 -4.812 1.00 93.50 321 PHE A CA 1
ATOM 2587 C C . PHE A 1 321 ? 7.510 1.570 -4.395 1.00 93.50 321 PHE A C 1
ATOM 2589 O O . PHE A 1 321 ? 6.769 0.586 -4.359 1.00 93.50 321 PHE A O 1
ATOM 2596 N N . GLY A 1 322 ? 7.063 2.803 -4.128 1.00 91.81 322 GLY A N 1
ATOM 2597 C CA . GLY A 1 322 ? 5.669 3.083 -3.789 1.00 91.81 322 GLY A CA 1
ATOM 2598 C C . GLY A 1 322 ? 4.727 2.750 -4.945 1.00 91.81 322 GLY A C 1
ATOM 2599 O O . GLY A 1 322 ? 3.702 2.094 -4.751 1.00 91.81 322 GLY A O 1
ATOM 2600 N N . ALA A 1 323 ? 5.087 3.130 -6.173 1.00 95.00 323 ALA A N 1
ATOM 2601 C CA . ALA A 1 323 ? 4.262 2.838 -7.340 1.00 95.00 323 ALA A CA 1
ATOM 2602 C C . ALA A 1 323 ? 4.193 1.348 -7.653 1.00 95.00 323 ALA A C 1
ATOM 2604 O O . ALA A 1 323 ? 3.104 0.839 -7.908 1.00 95.00 323 ALA A O 1
ATOM 2605 N N . LEU A 1 324 ? 5.322 0.645 -7.598 1.00 96.62 324 LEU A N 1
ATOM 2606 C CA . LEU A 1 324 ? 5.366 -0.786 -7.861 1.00 96.62 324 LEU A CA 1
ATOM 2607 C C . LEU A 1 324 ? 4.534 -1.561 -6.832 1.00 96.62 324 LEU A C 1
ATOM 2609 O O . LEU A 1 324 ? 3.702 -2.385 -7.213 1.00 96.62 324 LEU A O 1
ATOM 2613 N N . TYR A 1 325 ? 4.676 -1.225 -5.546 1.00 94.00 325 TYR A N 1
ATOM 2614 C CA . TYR A 1 325 ? 3.867 -1.797 -4.470 1.00 94.00 325 TYR A CA 1
ATOM 2615 C C . TYR A 1 325 ? 2.370 -1.565 -4.686 1.00 94.00 325 TYR A C 1
ATOM 2617 O O . TYR A 1 325 ? 1.581 -2.511 -4.672 1.00 94.00 325 TYR A O 1
ATOM 2625 N N . HIS A 1 326 ? 1.961 -0.317 -4.931 1.00 93.00 326 HIS A N 1
ATOM 2626 C CA . HIS A 1 326 ? 0.553 0.000 -5.160 1.00 93.00 326 HIS A CA 1
ATOM 2627 C C . HIS A 1 326 ? 0.007 -0.658 -6.427 1.00 93.00 326 HIS A C 1
ATOM 2629 O O . HIS A 1 326 ? -1.133 -1.113 -6.422 1.00 93.00 326 HIS A O 1
ATOM 2635 N N . ALA A 1 327 ? 0.811 -0.759 -7.488 1.00 97.00 327 ALA A N 1
ATOM 2636 C CA . ALA A 1 327 ? 0.429 -1.460 -8.703 1.00 97.00 327 ALA A CA 1
ATOM 2637 C C . ALA A 1 327 ? 0.152 -2.941 -8.439 1.00 97.00 327 ALA A C 1
ATOM 2639 O O . ALA A 1 327 ? -0.925 -3.424 -8.778 1.00 97.00 327 ALA A O 1
ATOM 2640 N N . ALA A 1 328 ? 1.096 -3.639 -7.807 1.00 96.25 328 ALA A N 1
ATOM 2641 C CA . ALA A 1 328 ? 0.980 -5.060 -7.505 1.00 96.25 328 ALA A CA 1
ATOM 2642 C C . ALA A 1 328 ? -0.200 -5.348 -6.565 1.00 96.25 328 ALA A C 1
ATOM 2644 O O . ALA A 1 328 ? -1.048 -6.188 -6.868 1.00 96.25 328 ALA A O 1
ATOM 2645 N N . ARG A 1 329 ? -0.323 -4.576 -5.480 1.00 94.06 329 ARG A N 1
ATOM 2646 C CA . ARG A 1 329 ? -1.430 -4.694 -4.523 1.00 94.06 329 ARG A CA 1
ATOM 2647 C C . ARG A 1 329 ? -2.786 -4.489 -5.196 1.00 94.06 329 ARG A C 1
ATOM 2649 O O . ARG A 1 329 ? -3.708 -5.274 -4.991 1.00 94.06 329 ARG A O 1
ATOM 2656 N N . ASP A 1 330 ? -2.927 -3.433 -5.994 1.00 95.00 330 ASP A N 1
ATOM 2657 C CA . ASP A 1 330 ? -4.201 -3.108 -6.633 1.00 95.00 330 ASP A CA 1
ATOM 2658 C C . ASP A 1 330 ? -4.531 -4.101 -7.771 1.00 95.00 330 ASP A C 1
ATOM 2660 O O . ASP A 1 330 ? -5.705 -4.418 -7.970 1.00 95.00 330 ASP A O 1
ATOM 2664 N N . LEU A 1 331 ? -3.528 -4.677 -8.455 1.00 96.38 331 LEU A N 1
ATOM 2665 C CA . LEU A 1 331 ? -3.721 -5.801 -9.387 1.00 96.38 331 LEU A CA 1
ATOM 2666 C C . LEU A 1 331 ? -4.272 -7.038 -8.676 1.00 96.38 331 LEU A C 1
ATOM 2668 O O . LEU A 1 331 ? -5.261 -7.609 -9.138 1.00 96.38 331 LEU A O 1
ATOM 2672 N N . LEU A 1 332 ? -3.679 -7.430 -7.545 1.00 95.56 332 LEU A N 1
ATOM 2673 C CA . LEU A 1 332 ? -4.142 -8.572 -6.753 1.00 95.56 332 LEU A CA 1
ATOM 2674 C C . LEU A 1 332 ? -5.558 -8.357 -6.216 1.00 95.56 332 LEU A C 1
ATOM 2676 O O . LEU A 1 332 ? -6.396 -9.248 -6.315 1.00 95.56 332 LEU A O 1
ATOM 2680 N N . ARG A 1 333 ? -5.876 -7.150 -5.736 1.00 94.25 333 ARG A N 1
ATOM 2681 C CA . ARG A 1 333 ? -7.240 -6.779 -5.323 1.00 94.25 333 ARG A CA 1
ATOM 2682 C C . ARG A 1 333 ? -8.242 -6.877 -6.470 1.00 94.25 333 ARG A C 1
ATOM 2684 O O . ARG A 1 333 ? -9.341 -7.407 -6.299 1.00 94.25 333 ARG A O 1
ATOM 2691 N N . ALA A 1 334 ? -7.871 -6.380 -7.649 1.00 93.44 334 ALA A N 1
ATOM 2692 C CA . ALA A 1 334 ? -8.711 -6.473 -8.834 1.00 93.44 334 ALA A CA 1
ATOM 2693 C C . ALA A 1 334 ? -8.937 -7.941 -9.231 1.00 93.44 334 ALA A C 1
ATOM 2695 O O . ALA A 1 334 ? -10.061 -8.329 -9.551 1.00 93.44 334 ALA A O 1
ATOM 2696 N N . HIS A 1 335 ? -7.888 -8.764 -9.182 1.00 94.06 335 HIS A N 1
ATOM 2697 C CA . HIS A 1 335 ? -7.959 -10.204 -9.441 1.00 94.06 335 HIS A CA 1
ATOM 2698 C C . HIS A 1 335 ? -8.853 -10.930 -8.435 1.00 94.06 335 HIS A C 1
ATOM 2700 O O . HIS A 1 335 ? -9.741 -11.678 -8.831 1.00 94.06 335 HIS A O 1
ATOM 2706 N N . TRP A 1 336 ? -8.713 -10.624 -7.148 1.00 92.81 336 TRP A N 1
ATOM 2707 C CA . TRP A 1 336 ? -9.555 -11.158 -6.083 1.00 92.81 336 TRP A CA 1
ATOM 2708 C C . TRP A 1 336 ? -11.043 -10.878 -6.296 1.00 92.81 336 TRP A C 1
ATOM 2710 O O . TRP A 1 336 ? -11.854 -11.806 -6.277 1.00 92.81 336 TRP A O 1
ATOM 2720 N N . VAL A 1 337 ? -11.405 -9.631 -6.608 1.00 92.25 337 VAL A N 1
ATOM 2721 C CA . VAL A 1 337 ? -12.798 -9.276 -6.926 1.00 92.25 337 VAL A CA 1
ATOM 2722 C C . VAL A 1 337 ? -13.275 -9.933 -8.221 1.00 92.25 337 VAL A C 1
ATOM 2724 O O . VAL A 1 337 ? -14.440 -10.312 -8.330 1.00 92.25 337 VAL A O 1
ATOM 2727 N N . ALA A 1 338 ? -12.394 -10.124 -9.210 1.00 89.88 338 ALA A N 1
ATOM 2728 C CA . ALA A 1 338 ? -12.744 -10.844 -10.434 1.00 89.88 338 ALA A CA 1
ATOM 2729 C C . ALA A 1 338 ? -13.147 -12.306 -10.172 1.00 89.88 338 ALA A C 1
ATOM 2731 O O . ALA A 1 338 ? -13.924 -12.855 -10.949 1.00 89.88 338 ALA A O 1
ATOM 2732 N N . GLN A 1 339 ? -12.655 -12.898 -9.083 1.00 89.81 339 GLN A N 1
ATOM 2733 C CA . GLN A 1 339 ? -12.912 -14.278 -8.658 1.00 89.81 339 GLN A CA 1
ATOM 2734 C C . GLN A 1 339 ? -14.029 -14.371 -7.601 1.00 89.81 339 GLN A C 1
ATOM 2736 O O . GLN A 1 339 ? -14.089 -15.323 -6.827 1.00 89.81 339 GLN A O 1
ATOM 2741 N N . GLY A 1 340 ? -14.899 -13.357 -7.524 1.00 88.38 340 GLY A N 1
ATOM 2742 C CA . GLY A 1 340 ? -16.032 -13.324 -6.591 1.00 88.38 340 GLY A CA 1
ATOM 2743 C C . GLY A 1 340 ? -15.668 -12.927 -5.158 1.00 88.38 340 GLY A C 1
ATOM 2744 O O . GLY A 1 340 ? -16.522 -12.980 -4.274 1.00 88.38 340 GLY A O 1
ATOM 2745 N N . GLY A 1 341 ? -14.420 -12.522 -4.920 1.00 88.44 341 GLY A N 1
ATOM 2746 C CA . GLY A 1 341 ? -13.996 -11.940 -3.656 1.00 88.44 341 GLY A CA 1
ATOM 2747 C C . GLY A 1 341 ? -14.595 -10.550 -3.406 1.00 88.44 341 GLY A C 1
ATOM 2748 O O . GLY A 1 341 ? -15.037 -9.862 -4.327 1.00 88.44 341 GLY A O 1
ATOM 2749 N N . ASP A 1 342 ? -14.610 -10.125 -2.143 1.00 89.44 342 ASP A N 1
ATOM 2750 C CA . ASP A 1 342 ? -15.007 -8.768 -1.738 1.00 89.44 342 ASP A CA 1
ATOM 2751 C C . ASP A 1 342 ? -13.767 -7.868 -1.529 1.00 89.44 342 ASP A C 1
ATOM 2753 O O . ASP A 1 342 ? -12.689 -8.157 -2.035 1.00 89.44 342 ASP A O 1
ATOM 2757 N N . LEU A 1 343 ? -13.882 -6.751 -0.815 1.00 87.50 343 LEU A N 1
ATOM 2758 C CA . LEU A 1 343 ? -12.749 -5.859 -0.536 1.00 87.50 343 LEU A CA 1
ATOM 2759 C C . LEU A 1 343 ? -11.693 -6.508 0.372 1.00 87.50 343 LEU A C 1
ATOM 2761 O O . LEU A 1 343 ? -12.044 -7.109 1.385 1.00 87.50 343 LEU A O 1
ATOM 2765 N N . LEU A 1 344 ? -10.418 -6.276 0.052 1.00 84.94 344 LEU A N 1
ATOM 2766 C CA . LEU A 1 344 ? -9.255 -6.629 0.874 1.00 84.94 344 LEU A CA 1
ATOM 2767 C C . LEU A 1 344 ? -8.419 -5.384 1.163 1.00 84.94 344 LEU A C 1
ATOM 2769 O O . LEU A 1 344 ? -8.174 -4.584 0.253 1.00 84.94 344 LEU A O 1
ATOM 2773 N N . GLU A 1 345 ? -7.936 -5.233 2.398 1.00 77.12 345 GLU A N 1
ATOM 2774 C CA . GLU A 1 345 ? -7.087 -4.109 2.791 1.00 77.12 345 GLU A CA 1
ATOM 2775 C C . GLU A 1 345 ? -5.728 -4.508 3.375 1.00 77.12 345 GLU A C 1
ATOM 2777 O O . GLU A 1 345 ? -5.606 -5.461 4.132 1.00 77.12 345 GLU A O 1
ATOM 2782 N N . GLY A 1 346 ? -4.694 -3.724 3.040 1.00 71.25 346 GLY A N 1
ATOM 2783 C CA . GLY A 1 346 ? -3.318 -3.948 3.506 1.00 71.25 346 GLY A CA 1
ATOM 2784 C C . GLY A 1 346 ? -2.836 -5.396 3.342 1.00 71.25 346 GLY A C 1
ATOM 2785 O O . GLY A 1 346 ? -2.967 -5.970 2.261 1.00 71.25 346 GLY A O 1
ATOM 2786 N N . TRP A 1 347 ? -2.334 -5.964 4.441 1.00 63.97 347 TRP A N 1
ATOM 2787 C CA . TRP A 1 347 ? -1.821 -7.335 4.582 1.00 63.97 347 TRP A CA 1
ATOM 2788 C C . TRP A 1 347 ? -2.809 -8.443 4.183 1.00 63.97 347 TRP A C 1
ATOM 2790 O O . TRP A 1 347 ? -2.378 -9.502 3.738 1.00 63.97 347 TRP A O 1
ATOM 2800 N N . GLU A 1 348 ? -4.125 -8.205 4.260 1.00 75.81 348 GLU A N 1
ATOM 2801 C CA . GLU A 1 348 ? -5.136 -9.202 3.867 1.00 75.81 348 GLU A CA 1
ATOM 2802 C C . GLU A 1 348 ? -5.018 -9.580 2.380 1.00 75.81 348 GLU A C 1
ATOM 2804 O O . GLU A 1 348 ? -5.469 -10.645 1.969 1.00 75.81 348 GLU A O 1
ATOM 2809 N N . VAL A 1 349 ? -4.417 -8.706 1.560 1.00 83.75 349 VAL A N 1
ATOM 2810 C CA . VAL A 1 349 ? -4.167 -8.968 0.137 1.00 83.75 349 VAL A CA 1
ATOM 2811 C C . VAL A 1 349 ? -3.146 -10.085 -0.051 1.00 83.75 349 VAL A C 1
ATOM 2813 O O . VAL A 1 349 ? -3.354 -10.944 -0.902 1.00 83.75 349 VAL A O 1
ATOM 2816 N N . GLU A 1 350 ? -2.063 -10.076 0.726 1.00 79.19 350 GLU A N 1
ATOM 2817 C CA . GLU A 1 350 ? -1.007 -11.086 0.634 1.00 79.19 350 GLU A CA 1
ATOM 2818 C C . GLU A 1 350 ? -1.486 -12.421 1.179 1.00 79.19 350 GLU A C 1
ATOM 2820 O O . GLU A 1 350 ? -1.302 -13.427 0.512 1.00 79.19 350 GLU A O 1
ATOM 2825 N N . GLU A 1 351 ? -2.193 -12.439 2.312 1.00 74.25 351 GLU A N 1
ATOM 2826 C CA . GLU A 1 351 ? -2.766 -13.683 2.840 1.00 74.25 351 GLU A CA 1
ATOM 2827 C C . GLU A 1 351 ? -3.772 -14.311 1.875 1.00 74.25 351 GLU A C 1
ATOM 2829 O O . GLU A 1 351 ? -3.710 -15.506 1.595 1.00 74.25 351 GLU A O 1
ATOM 2834 N N . ALA A 1 352 ? -4.678 -13.502 1.319 1.00 83.12 352 ALA A N 1
ATOM 2835 C CA . ALA A 1 352 ? -5.639 -13.986 0.336 1.00 83.12 352 ALA A CA 1
ATOM 2836 C C . ALA A 1 352 ? -4.953 -14.467 -0.953 1.00 83.12 352 ALA A C 1
ATOM 2838 O O . ALA A 1 352 ? -5.428 -15.410 -1.591 1.00 83.12 352 ALA A O 1
ATOM 2839 N N . ALA A 1 353 ? -3.850 -13.821 -1.349 1.00 84.56 353 ALA A N 1
ATOM 2840 C CA . ALA A 1 353 ? -3.035 -14.272 -2.466 1.00 84.56 353 ALA A CA 1
ATOM 2841 C C . ALA A 1 353 ? -2.291 -15.565 -2.123 1.00 84.56 353 ALA A C 1
ATOM 2843 O O . ALA A 1 353 ? -2.276 -16.456 -2.952 1.00 84.56 353 ALA A O 1
ATOM 2844 N N . MET A 1 354 ? -1.739 -15.718 -0.923 1.00 78.94 354 MET A N 1
ATOM 2845 C CA . MET A 1 354 ? -1.019 -16.921 -0.505 1.00 78.94 354 MET A CA 1
ATOM 2846 C C . MET A 1 354 ? -1.946 -18.139 -0.475 1.00 78.94 354 MET A C 1
ATOM 2848 O O . MET A 1 354 ? -1.556 -19.221 -0.892 1.00 78.94 354 MET A O 1
ATOM 2852 N N . GLU A 1 355 ? -3.205 -17.947 -0.074 1.00 79.19 355 GLU A N 1
ATOM 2853 C CA . GLU A 1 355 ? -4.223 -19.003 -0.064 1.00 79.19 355 GLU A CA 1
ATOM 2854 C C . GLU A 1 355 ? -4.635 -19.459 -1.479 1.00 79.19 355 GLU A C 1
ATOM 2856 O O . GLU A 1 355 ? -4.934 -20.633 -1.688 1.00 79.19 355 GLU A O 1
ATOM 2861 N N . ARG A 1 356 ? -4.686 -18.550 -2.465 1.00 86.69 356 ARG A N 1
ATOM 2862 C CA . ARG A 1 356 ? -5.250 -18.846 -3.803 1.00 86.69 356 ARG A CA 1
ATOM 2863 C C . ARG A 1 356 ? -4.247 -18.883 -4.950 1.00 86.69 356 ARG A C 1
ATOM 2865 O O . ARG A 1 356 ? -4.484 -19.572 -5.939 1.00 86.69 356 ARG A O 1
ATOM 2872 N N . TRP A 1 357 ? -3.190 -18.091 -4.860 1.00 91.44 357 TRP A N 1
ATOM 2873 C CA . TRP A 1 357 ? -2.164 -17.872 -5.878 1.00 91.44 357 TRP A CA 1
ATOM 2874 C C . TRP A 1 357 ? -0.775 -17.725 -5.223 1.00 91.44 357 TRP A C 1
ATOM 2876 O O . TRP A 1 357 ? -0.216 -16.623 -5.259 1.00 91.44 357 TRP A O 1
ATOM 2886 N N . PRO A 1 358 ? -0.212 -18.805 -4.642 1.00 81.69 358 PRO A N 1
ATOM 2887 C CA . PRO A 1 358 ? 1.072 -18.763 -3.935 1.00 81.69 358 PRO A CA 1
ATOM 2888 C C . PRO A 1 358 ? 2.188 -18.085 -4.739 1.00 81.69 358 PRO A C 1
ATOM 2890 O O . PRO A 1 358 ? 2.839 -17.180 -4.228 1.00 81.69 358 PRO A O 1
ATOM 2893 N N . ASP A 1 359 ? 2.309 -18.401 -6.032 1.00 83.88 359 ASP A N 1
ATOM 2894 C CA . ASP A 1 359 ? 3.298 -17.782 -6.926 1.00 83.88 359 ASP A CA 1
ATOM 2895 C C . ASP A 1 359 ? 3.153 -16.250 -7.001 1.00 83.88 359 ASP A C 1
ATOM 2897 O O . ASP A 1 359 ? 4.133 -15.513 -7.055 1.00 83.88 359 ASP A O 1
ATOM 2901 N N . LEU A 1 360 ? 1.916 -15.732 -7.002 1.00 92.31 360 LEU A N 1
ATOM 2902 C CA . LEU A 1 360 ? 1.680 -14.284 -7.042 1.00 92.31 360 LEU A CA 1
ATOM 2903 C C . LEU A 1 360 ? 1.929 -13.633 -5.682 1.00 92.31 360 LEU A C 1
ATOM 2905 O O . LEU A 1 360 ? 2.319 -12.465 -5.631 1.00 92.31 360 LEU A O 1
ATOM 2909 N N . ALA A 1 361 ? 1.676 -14.369 -4.599 1.00 83.62 361 ALA A N 1
ATOM 2910 C CA . ALA A 1 361 ? 1.981 -13.928 -3.248 1.00 83.62 361 ALA A CA 1
ATOM 2911 C C . ALA A 1 361 ? 3.493 -13.809 -3.043 1.00 83.62 361 ALA A C 1
ATOM 2913 O O . ALA A 1 361 ? 3.935 -12.802 -2.502 1.00 83.62 361 ALA A O 1
ATOM 2914 N N . GLU A 1 362 ? 4.283 -14.757 -3.556 1.00 80.06 362 GLU A N 1
ATOM 2915 C CA . GLU A 1 362 ? 5.746 -14.701 -3.505 1.00 80.06 362 GLU A CA 1
ATOM 2916 C C . GLU A 1 362 ? 6.283 -13.446 -4.214 1.00 80.06 362 GLU A C 1
ATOM 2918 O O . GLU A 1 362 ? 7.053 -12.673 -3.636 1.00 80.06 362 GLU A O 1
ATOM 2923 N N . GLU A 1 363 ? 5.828 -13.178 -5.442 1.00 88.94 363 GLU A N 1
ATOM 2924 C CA . GLU A 1 363 ? 6.247 -11.981 -6.184 1.00 88.94 363 GLU A CA 1
ATOM 2925 C C . GLU A 1 363 ? 5.802 -10.683 -5.492 1.00 88.94 363 GLU A C 1
ATOM 2927 O O . GLU A 1 363 ? 6.539 -9.691 -5.468 1.00 88.94 363 GLU A O 1
ATOM 2932 N N . PHE A 1 364 ? 4.614 -10.676 -4.881 1.00 89.94 364 PHE A N 1
ATOM 2933 C CA . PHE A 1 364 ? 4.148 -9.529 -4.106 1.00 89.94 364 PHE A CA 1
ATOM 2934 C C . PHE A 1 364 ? 4.966 -9.325 -2.828 1.00 89.94 364 PHE A C 1
ATOM 2936 O O . PHE A 1 364 ? 5.330 -8.185 -2.526 1.00 89.94 364 PHE A O 1
ATOM 2943 N N . GLY A 1 365 ? 5.318 -10.408 -2.133 1.00 80.38 365 GLY A N 1
ATOM 2944 C CA . GLY A 1 365 ? 6.186 -10.408 -0.959 1.00 80.38 365 GLY A CA 1
ATOM 2945 C C . GLY A 1 365 ? 7.553 -9.801 -1.268 1.00 80.38 365 GLY A C 1
ATOM 2946 O O . GLY A 1 365 ? 7.996 -8.898 -0.560 1.00 80.38 365 GLY A O 1
ATOM 2947 N N . ARG A 1 366 ? 8.170 -10.165 -2.403 1.00 81.94 366 ARG A N 1
ATOM 2948 C CA . ARG A 1 366 ? 9.426 -9.544 -2.875 1.00 81.94 366 ARG A CA 1
ATOM 2949 C C . ARG A 1 366 ? 9.295 -8.029 -3.068 1.00 81.94 366 ARG A C 1
ATOM 2951 O O . ARG A 1 366 ? 10.163 -7.271 -2.635 1.00 81.94 366 ARG A O 1
ATOM 2958 N N . ILE A 1 367 ? 8.205 -7.564 -3.688 1.00 89.00 367 ILE A N 1
ATOM 2959 C CA . ILE A 1 367 ? 7.941 -6.128 -3.892 1.00 89.00 367 ILE A CA 1
ATOM 2960 C C . ILE A 1 367 ? 7.714 -5.410 -2.554 1.00 89.00 367 ILE A C 1
ATOM 2962 O O . ILE A 1 367 ? 8.241 -4.313 -2.341 1.00 89.00 367 ILE A O 1
ATOM 2966 N N . ARG A 1 368 ? 6.938 -6.007 -1.641 1.00 86.25 368 ARG A N 1
ATOM 2967 C CA . ARG A 1 368 ? 6.674 -5.457 -0.302 1.00 86.25 368 ARG A CA 1
ATOM 2968 C C . ARG A 1 368 ? 7.957 -5.358 0.522 1.00 86.25 368 ARG A C 1
ATOM 2970 O O . ARG A 1 368 ? 8.199 -4.313 1.136 1.00 86.25 368 ARG A O 1
ATOM 2977 N N . TYR A 1 369 ? 8.782 -6.403 0.502 1.00 78.38 369 TYR A N 1
ATOM 2978 C CA . TYR A 1 369 ? 10.090 -6.423 1.149 1.00 78.38 369 TYR A CA 1
ATOM 2979 C C . TYR A 1 369 ? 10.971 -5.300 0.608 1.00 78.38 369 TYR A C 1
ATOM 2981 O O . TYR A 1 369 ? 11.483 -4.493 1.385 1.00 78.38 369 TYR A O 1
ATOM 2989 N N . ALA A 1 370 ? 11.076 -5.183 -0.718 1.00 82.69 370 ALA A N 1
ATOM 2990 C CA . ALA A 1 370 ? 11.886 -4.154 -1.351 1.00 82.69 370 ALA A CA 1
ATOM 2991 C C . ALA A 1 370 ? 11.425 -2.734 -1.002 1.00 82.69 370 ALA A C 1
ATOM 2993 O O . ALA A 1 370 ? 12.249 -1.869 -0.734 1.00 82.69 370 ALA A O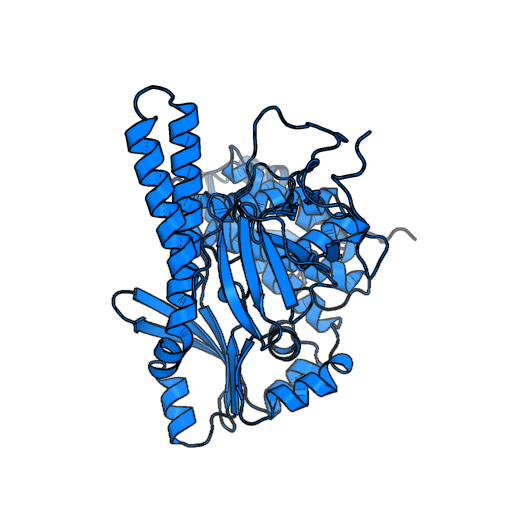 1
ATOM 2994 N N . ARG A 1 371 ? 10.109 -2.491 -0.934 1.00 86.31 371 ARG A N 1
ATOM 2995 C CA . ARG A 1 371 ? 9.573 -1.201 -0.479 1.00 86.31 371 ARG A CA 1
ATOM 2996 C C . ARG A 1 371 ? 9.918 -0.913 0.981 1.00 86.31 371 ARG A C 1
ATOM 2998 O O . ARG A 1 371 ? 10.207 0.228 1.318 1.00 86.31 371 ARG A O 1
ATOM 3005 N N . THR A 1 372 ? 9.864 -1.920 1.846 1.00 74.56 372 THR A N 1
ATOM 3006 C CA . THR A 1 372 ? 10.166 -1.767 3.279 1.00 74.56 372 THR A CA 1
ATOM 3007 C C . THR A 1 372 ? 11.650 -1.498 3.522 1.00 74.56 372 THR A C 1
ATOM 3009 O O . THR A 1 372 ? 11.990 -0.755 4.436 1.00 74.56 372 THR A O 1
ATOM 3012 N N . HIS A 1 373 ? 12.514 -2.062 2.681 1.00 73.50 373 HIS A N 1
ATOM 3013 C CA . HIS A 1 373 ? 13.969 -1.969 2.781 1.00 73.50 373 HIS A CA 1
ATOM 3014 C C . HIS A 1 373 ? 14.564 -1.130 1.651 1.00 73.50 373 HIS A C 1
ATOM 3016 O O . HIS A 1 373 ? 15.678 -1.384 1.219 1.00 73.50 373 HIS A O 1
ATOM 3022 N N . TRP A 1 374 ? 13.827 -0.146 1.139 1.00 82.38 374 TRP A N 1
ATOM 3023 C CA . TRP A 1 374 ? 14.211 0.573 -0.076 1.00 82.38 374 TRP A CA 1
ATOM 3024 C C . TRP A 1 374 ? 15.601 1.228 0.016 1.00 82.38 374 TRP A C 1
ATOM 3026 O O . TRP A 1 374 ? 16.306 1.292 -0.986 1.00 82.38 374 TRP A O 1
ATOM 3036 N N . GLU A 1 375 ? 16.015 1.651 1.215 1.00 80.88 375 GLU A N 1
ATOM 3037 C CA . GLU A 1 375 ? 17.329 2.246 1.498 1.00 80.88 375 GLU A CA 1
ATOM 3038 C C . GLU A 1 375 ? 18.500 1.278 1.263 1.00 80.88 375 GLU A C 1
ATOM 3040 O O . GLU A 1 375 ? 19.623 1.720 1.031 1.00 80.88 375 GLU A O 1
ATOM 3045 N N . SER A 1 376 ? 18.269 -0.042 1.318 1.00 74.69 376 SER A N 1
ATOM 3046 C CA . SER A 1 376 ? 19.320 -1.033 1.049 1.00 74.69 376 SER A CA 1
ATOM 3047 C C . SER A 1 376 ? 19.590 -1.223 -0.443 1.00 74.69 376 SER A C 1
ATOM 3049 O O . SER A 1 376 ? 20.613 -1.800 -0.815 1.00 74.69 376 SER A O 1
ATOM 3051 N N . PHE A 1 377 ? 18.705 -0.726 -1.308 1.00 77.88 377 PHE A N 1
ATOM 3052 C CA . PHE A 1 377 ? 18.881 -0.803 -2.747 1.00 77.88 377 PHE A CA 1
ATOM 3053 C C . PHE A 1 377 ? 19.725 0.373 -3.224 1.00 77.88 377 PHE A C 1
ATOM 3055 O O . PHE A 1 377 ? 19.431 1.535 -2.944 1.00 77.88 377 PHE A O 1
ATOM 3062 N N . LYS A 1 378 ? 20.736 0.083 -4.047 1.00 78.75 378 LYS A N 1
ATOM 3063 C CA . LYS A 1 378 ? 21.453 1.116 -4.803 1.00 78.75 378 LYS A CA 1
ATOM 3064 C C . LYS A 1 378 ? 20.521 1.680 -5.878 1.00 78.75 378 LYS A C 1
ATOM 3066 O O . LYS A 1 378 ? 20.495 1.181 -7.001 1.00 78.75 378 LYS A O 1
ATOM 3071 N N . PHE A 1 379 ? 19.710 2.676 -5.520 1.00 81.44 379 PHE A N 1
ATOM 3072 C CA . PHE A 1 379 ? 18.825 3.375 -6.448 1.00 81.44 379 PHE A CA 1
ATOM 3073 C C . PHE A 1 379 ? 19.596 4.516 -7.125 1.00 81.44 379 PHE A C 1
ATOM 3075 O O . PHE A 1 379 ? 19.896 5.514 -6.468 1.00 81.44 379 PHE A O 1
ATOM 3082 N N . PRO A 1 380 ? 19.965 4.386 -8.410 1.00 77.56 380 PRO A N 1
ATOM 3083 C CA . PRO A 1 380 ? 20.883 5.316 -9.034 1.00 77.56 380 PRO A CA 1
ATOM 3084 C C . PRO A 1 380 ? 20.096 6.503 -9.581 1.00 77.56 380 PRO A C 1
ATOM 3086 O O . PRO A 1 380 ? 19.586 6.488 -10.701 1.00 77.56 380 PRO A O 1
ATOM 3089 N N . LEU A 1 381 ? 19.940 7.518 -8.736 1.00 75.75 381 LEU A N 1
ATOM 3090 C CA . LEU A 1 381 ? 19.285 8.765 -9.110 1.00 75.75 381 LEU A CA 1
ATOM 3091 C C . LEU A 1 381 ? 19.922 9.321 -10.387 1.00 75.75 381 LEU A C 1
ATOM 3093 O O . LEU A 1 381 ? 21.141 9.468 -10.462 1.00 75.75 381 LEU A O 1
ATOM 3097 N N . PHE A 1 382 ? 19.081 9.629 -11.374 1.00 72.12 382 PHE A N 1
ATOM 3098 C CA . PHE A 1 382 ? 19.465 10.221 -12.656 1.00 72.12 382 PHE A CA 1
ATOM 3099 C C . PHE A 1 382 ? 20.352 9.347 -13.560 1.00 72.12 382 PHE A C 1
ATOM 3101 O O . PHE A 1 382 ? 20.770 9.811 -14.622 1.00 72.12 382 PHE A O 1
ATOM 3108 N N . GLU A 1 383 ? 20.598 8.081 -13.206 1.00 79.25 383 GLU A N 1
ATOM 3109 C CA . GLU A 1 383 ? 21.266 7.132 -14.098 1.00 79.25 383 GLU A CA 1
ATOM 3110 C C . GLU A 1 383 ? 20.234 6.456 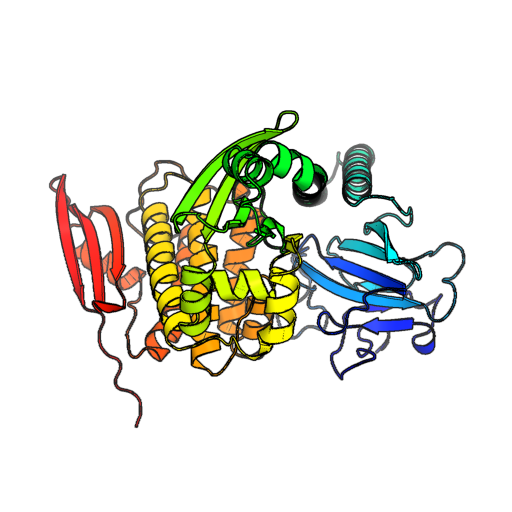-15.002 1.00 79.25 383 GLU A C 1
ATOM 3112 O O . GLU A 1 383 ? 19.408 5.641 -14.582 1.00 79.25 383 GLU A O 1
ATOM 3117 N N . GLU A 1 384 ? 20.264 6.829 -16.275 1.00 78.88 384 GLU A N 1
ATOM 3118 C CA . GLU A 1 384 ? 19.369 6.262 -17.273 1.00 78.88 384 GLU A CA 1
ATOM 3119 C C . GLU A 1 384 ? 19.689 4.794 -17.541 1.00 78.88 384 GLU A C 1
ATOM 3121 O O . GLU A 1 384 ? 20.846 4.405 -17.696 1.00 78.88 384 GLU A O 1
ATOM 3126 N N . ARG A 1 385 ? 18.638 3.991 -17.705 1.00 84.12 385 ARG A N 1
ATOM 3127 C CA . ARG A 1 385 ? 18.759 2.597 -18.133 1.00 84.12 385 ARG A CA 1
ATOM 3128 C C . ARG A 1 385 ? 18.141 2.405 -19.501 1.00 84.12 385 ARG A C 1
ATOM 3130 O O . ARG A 1 385 ? 17.152 3.048 -19.857 1.00 84.12 385 ARG A O 1
ATOM 3137 N N . ASP A 1 386 ? 18.680 1.454 -20.249 1.00 83.06 386 ASP A N 1
ATOM 3138 C CA . ASP A 1 386 ? 18.112 1.030 -21.526 1.00 83.06 386 ASP A CA 1
ATOM 3139 C C . ASP A 1 386 ? 17.659 -0.438 -21.517 1.00 83.06 386 ASP A C 1
ATOM 3141 O O . ASP A 1 386 ? 16.928 -0.848 -22.417 1.00 83.06 386 ASP A O 1
ATOM 3145 N N . ARG A 1 387 ? 18.021 -1.218 -20.490 1.00 88.62 387 ARG A N 1
ATOM 3146 C CA . ARG A 1 387 ? 17.656 -2.632 -20.300 1.00 88.62 387 ARG A CA 1
ATOM 3147 C C . ARG A 1 387 ? 17.046 -2.881 -18.927 1.00 88.62 387 ARG A C 1
ATOM 3149 O O . ARG A 1 387 ? 17.298 -2.133 -17.986 1.00 88.62 387 ARG A O 1
ATOM 3156 N N . ILE A 1 388 ? 16.244 -3.942 -18.821 1.00 90.69 388 ILE A N 1
ATOM 3157 C CA . ILE A 1 388 ? 15.767 -4.471 -17.537 1.00 90.69 388 ILE A CA 1
ATOM 3158 C C . ILE A 1 388 ? 16.823 -5.442 -17.009 1.00 90.69 388 ILE A C 1
ATOM 3160 O O . ILE A 1 388 ? 17.025 -6.495 -17.600 1.00 90.69 388 ILE A O 1
ATOM 3164 N N . GLU A 1 389 ? 17.513 -5.076 -15.933 1.00 91.00 389 GLU A N 1
ATOM 3165 C CA . GLU A 1 389 ? 18.605 -5.849 -15.344 1.00 91.00 389 GLU A CA 1
ATOM 3166 C C . GLU A 1 389 ? 18.823 -5.478 -13.867 1.00 91.00 389 GLU A C 1
ATOM 3168 O O . GLU A 1 389 ? 18.225 -4.537 -13.336 1.00 91.00 389 GLU A O 1
ATOM 3173 N N . GLY A 1 390 ? 19.669 -6.250 -13.182 1.00 88.38 390 GLY A N 1
ATOM 3174 C CA . GLY A 1 390 ? 19.987 -6.033 -11.770 1.00 88.38 390 GLY A CA 1
ATOM 3175 C C . GLY A 1 390 ? 18.802 -6.242 -10.818 1.00 88.38 390 GLY A C 1
ATOM 3176 O O . GLY A 1 390 ? 17.761 -6.795 -11.176 1.00 88.38 390 GLY A O 1
ATOM 3177 N N . GLU A 1 391 ? 18.971 -5.814 -9.567 1.00 87.12 391 GLU A N 1
ATOM 3178 C CA . GLU A 1 391 ? 17.968 -5.989 -8.504 1.00 87.12 391 GLU A CA 1
ATOM 3179 C C . GLU A 1 391 ? 16.675 -5.220 -8.772 1.00 87.12 391 GLU A C 1
ATOM 3181 O O . GLU A 1 391 ? 15.585 -5.774 -8.652 1.00 87.12 391 GLU A O 1
ATOM 3186 N N . LEU A 1 392 ? 16.785 -3.964 -9.208 1.00 91.94 392 LEU A N 1
ATOM 3187 C CA . LEU A 1 392 ? 15.622 -3.128 -9.510 1.00 91.94 392 LEU A CA 1
ATOM 3188 C C . LEU A 1 392 ? 14.865 -3.639 -10.744 1.00 91.94 392 LEU A C 1
ATOM 3190 O O . LEU A 1 392 ? 13.636 -3.588 -10.770 1.00 91.94 392 LEU A O 1
ATOM 3194 N N . GLY A 1 393 ? 15.574 -4.198 -11.732 1.00 94.19 393 GLY A N 1
ATOM 3195 C CA . GLY A 1 393 ? 14.953 -4.844 -12.886 1.00 94.19 393 GLY A CA 1
ATOM 3196 C C . GLY A 1 393 ? 14.167 -6.088 -12.483 1.00 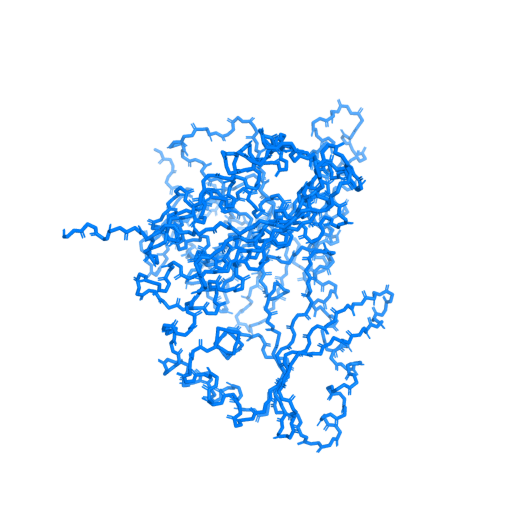94.19 393 GLY A C 1
ATOM 3197 O O . GLY A 1 393 ? 13.020 -6.243 -12.901 1.00 94.19 393 GLY A O 1
ATOM 3198 N N . ARG A 1 394 ? 14.717 -6.923 -11.587 1.00 93.44 394 ARG A N 1
ATOM 3199 C CA . ARG A 1 394 ? 13.997 -8.084 -11.031 1.00 93.44 394 ARG A CA 1
ATOM 3200 C C . ARG A 1 394 ? 12.687 -7.691 -10.343 1.00 93.44 394 ARG A C 1
ATOM 3202 O O . ARG A 1 394 ? 11.697 -8.394 -10.507 1.00 93.44 394 ARG A O 1
ATOM 3209 N N . LEU A 1 395 ? 12.636 -6.550 -9.653 1.00 95.19 395 LEU A N 1
ATOM 3210 C CA . LEU A 1 395 ? 11.391 -6.048 -9.053 1.00 95.19 395 LEU A CA 1
ATOM 3211 C C . LEU A 1 395 ? 10.355 -5.627 -10.107 1.00 95.19 395 LEU A C 1
ATOM 3213 O O . LEU A 1 395 ? 9.168 -5.921 -9.964 1.00 95.19 395 LEU A O 1
ATOM 3217 N N . VAL A 1 396 ? 10.782 -4.985 -11.198 1.00 97.06 396 VAL A N 1
ATOM 3218 C CA . VAL A 1 396 ? 9.884 -4.678 -12.326 1.00 97.06 396 VAL A CA 1
ATOM 3219 C C . VAL A 1 396 ? 9.308 -5.964 -12.929 1.00 97.06 396 VAL A C 1
ATOM 3221 O O . VAL A 1 396 ? 8.116 -6.013 -13.242 1.00 97.06 396 VAL A O 1
ATOM 3224 N N . LEU A 1 397 ? 10.123 -7.016 -13.045 1.00 97.50 397 LEU A N 1
ATOM 3225 C CA . LEU A 1 397 ? 9.685 -8.322 -13.542 1.00 97.50 397 LEU A CA 1
ATOM 3226 C C . LEU A 1 397 ? 8.768 -9.061 -12.559 1.00 97.50 397 LEU A C 1
ATOM 3228 O O . LEU A 1 397 ? 7.831 -9.712 -13.012 1.00 97.50 397 LEU A O 1
ATOM 3232 N N . ALA A 1 398 ? 8.936 -8.890 -11.247 1.00 95.69 398 ALA A N 1
ATOM 3233 C CA . ALA A 1 398 ? 7.951 -9.346 -10.261 1.00 95.69 398 ALA A CA 1
ATOM 3234 C C . ALA A 1 398 ? 6.584 -8.665 -10.493 1.00 95.69 398 ALA A C 1
ATOM 3236 O O . ALA A 1 398 ? 5.534 -9.311 -10.520 1.00 95.69 398 ALA A O 1
ATOM 3237 N N . GLY A 1 399 ? 6.590 -7.357 -10.783 1.00 97.75 399 GLY A N 1
ATOM 3238 C CA . GLY A 1 399 ? 5.387 -6.622 -11.188 1.00 97.75 399 GLY A CA 1
ATOM 3239 C C . GLY A 1 399 ? 4.762 -7.154 -12.486 1.00 97.75 399 GLY A C 1
ATOM 3240 O O . GLY A 1 399 ? 3.538 -7.269 -12.581 1.00 97.75 399 GLY A O 1
ATOM 3241 N N . GLU A 1 400 ? 5.582 -7.526 -13.477 1.00 98.19 400 GLU A N 1
ATOM 3242 C CA . GLU A 1 400 ? 5.127 -8.215 -14.694 1.00 98.19 400 GLU A CA 1
ATOM 3243 C C . GLU A 1 400 ? 4.486 -9.573 -14.373 1.00 98.19 400 GLU A C 1
ATOM 3245 O O . GLU A 1 400 ? 3.413 -9.881 -14.904 1.00 98.19 400 GLU A O 1
ATOM 3250 N N . ALA A 1 401 ? 5.135 -10.379 -13.531 1.00 97.75 401 ALA A N 1
ATOM 3251 C CA . ALA A 1 401 ? 4.689 -11.716 -13.160 1.00 97.75 401 ALA A CA 1
ATOM 3252 C C . ALA A 1 401 ? 3.296 -11.684 -12.518 1.00 97.75 401 ALA A C 1
ATOM 3254 O O . ALA A 1 401 ? 2.465 -12.530 -12.840 1.00 97.75 401 ALA A O 1
ATOM 3255 N N . ILE A 1 402 ? 2.993 -10.646 -11.730 1.00 98.06 402 ILE A N 1
ATOM 3256 C CA . ILE A 1 402 ? 1.644 -10.379 -11.212 1.00 98.06 402 ILE A CA 1
ATOM 3257 C C . ILE A 1 402 ? 0.714 -9.865 -12.319 1.00 98.06 402 ILE A C 1
ATOM 3259 O O . ILE A 1 402 ? -0.404 -10.353 -12.479 1.00 98.06 402 ILE A O 1
ATOM 3263 N N . ALA A 1 403 ? 1.146 -8.891 -13.124 1.00 97.88 403 ALA A N 1
ATOM 3264 C CA . ALA A 1 403 ? 0.293 -8.272 -14.136 1.00 97.88 403 ALA A CA 1
ATOM 3265 C C . ALA A 1 403 ? -0.201 -9.270 -15.195 1.00 97.88 403 ALA A C 1
ATOM 3267 O O . ALA A 1 403 ? -1.375 -9.263 -15.558 1.00 97.88 403 ALA A O 1
ATOM 3268 N N . ARG A 1 404 ? 0.653 -10.157 -15.704 1.00 96.81 404 ARG A N 1
ATOM 3269 C CA . ARG A 1 404 ? 0.306 -11.057 -16.818 1.00 96.81 404 ARG A CA 1
ATOM 3270 C C . ARG A 1 404 ? -0.902 -11.972 -16.558 1.00 96.81 404 ARG A C 1
ATOM 3272 O O . ARG A 1 404 ? -1.815 -11.950 -17.392 1.00 96.81 404 ARG A O 1
ATOM 3279 N N . PRO A 1 405 ? -0.960 -12.769 -15.475 1.00 94.38 405 PRO A N 1
ATOM 3280 C CA . PRO A 1 405 ? -2.121 -13.601 -15.170 1.00 94.38 405 PRO A CA 1
ATOM 3281 C C . PRO A 1 405 ? -3.357 -12.759 -14.852 1.00 94.38 405 PRO A C 1
ATOM 3283 O O . PRO A 1 405 ? -4.445 -13.089 -15.327 1.00 94.38 405 PRO A O 1
ATOM 3286 N N . VAL A 1 406 ? -3.190 -11.631 -14.153 1.00 94.19 406 VAL A N 1
ATOM 3287 C CA . VAL A 1 406 ? -4.296 -10.718 -13.845 1.00 94.19 406 VAL A CA 1
ATOM 3288 C C . VAL A 1 406 ? -4.910 -10.184 -15.139 1.00 94.19 406 VAL A C 1
ATOM 3290 O O . VAL A 1 406 ? -6.078 -10.453 -15.401 1.00 94.19 406 VAL A O 1
ATOM 3293 N N . TYR A 1 407 ? -4.130 -9.542 -16.018 1.00 95.38 407 TYR A N 1
ATOM 3294 C CA . TYR A 1 407 ? -4.583 -9.044 -17.328 1.00 95.38 407 TYR A CA 1
ATOM 3295 C C . TYR A 1 407 ? -5.208 -10.146 -18.195 1.00 95.38 407 TYR A C 1
ATOM 3297 O O . TYR A 1 407 ? -6.214 -9.893 -18.867 1.00 95.38 407 TYR A O 1
ATOM 3305 N N . ARG A 1 408 ? -4.678 -11.377 -18.146 1.00 93.50 408 ARG A N 1
ATOM 3306 C CA . ARG A 1 408 ? -5.274 -12.531 -18.835 1.00 93.50 408 ARG A CA 1
ATOM 3307 C C . ARG A 1 408 ? -6.690 -12.820 -18.331 1.00 93.50 408 ARG A C 1
ATOM 3309 O O . ARG A 1 408 ? -7.569 -13.060 -19.157 1.00 93.50 408 ARG A O 1
ATOM 3316 N N . GLY A 1 409 ? -6.937 -12.713 -17.024 1.00 88.75 409 GLY A N 1
ATOM 3317 C CA . GLY A 1 409 ? -8.279 -12.776 -16.428 1.00 88.75 409 GLY A CA 1
ATOM 3318 C C . GLY A 1 409 ? -9.248 -11.714 -16.974 1.00 88.75 409 GLY A C 1
ATOM 3319 O O . GLY A 1 409 ? -10.454 -11.953 -17.062 1.00 88.75 409 GLY A O 1
ATOM 3320 N N . TYR A 1 410 ? -8.724 -10.581 -17.456 1.00 87.75 410 TYR A N 1
ATOM 3321 C CA . TYR A 1 410 ? -9.479 -9.529 -18.159 1.00 87.75 410 TYR A CA 1
ATOM 3322 C C . TYR A 1 410 ? -9.557 -9.727 -19.680 1.00 87.75 410 TYR A C 1
ATOM 3324 O O . TYR A 1 410 ? -10.053 -8.856 -20.397 1.00 87.75 410 TYR A O 1
ATOM 3332 N N . GLY A 1 411 ? -9.079 -10.859 -20.202 1.00 92.62 411 GLY A N 1
ATOM 3333 C CA . GLY A 1 411 ? -9.049 -11.139 -21.637 1.00 92.62 411 GLY A CA 1
ATOM 3334 C C . GLY A 1 411 ? -8.007 -10.319 -22.401 1.00 92.62 411 GLY A C 1
ATOM 3335 O O . GLY A 1 411 ? -8.129 -10.166 -23.619 1.00 92.62 411 GLY A O 1
ATOM 3336 N N . LEU A 1 412 ? -6.991 -9.788 -21.716 1.00 95.06 412 LEU A N 1
ATOM 3337 C CA . LEU A 1 412 ? -5.896 -9.018 -22.304 1.00 95.06 412 LEU A CA 1
ATOM 3338 C C . LEU A 1 412 ? -4.570 -9.768 -22.163 1.00 95.06 412 LEU A C 1
ATOM 3340 O O . LEU A 1 412 ? -4.281 -10.386 -21.146 1.00 95.06 412 LEU A O 1
ATOM 3344 N N . SER A 1 413 ? -3.735 -9.695 -23.194 1.00 95.94 413 SER A N 1
ATOM 3345 C CA . SER A 1 413 ? -2.373 -10.216 -23.156 1.00 95.94 413 SER A CA 1
ATOM 3346 C C . SER A 1 413 ? -1.419 -9.083 -22.808 1.00 95.94 413 SER A C 1
ATOM 3348 O O . SER A 1 413 ? -1.055 -8.294 -23.685 1.00 95.94 413 SER A O 1
ATOM 3350 N N . PHE A 1 414 ? -0.998 -9.021 -21.546 1.00 96.75 414 PHE A N 1
ATOM 3351 C CA . PHE A 1 414 ? 0.104 -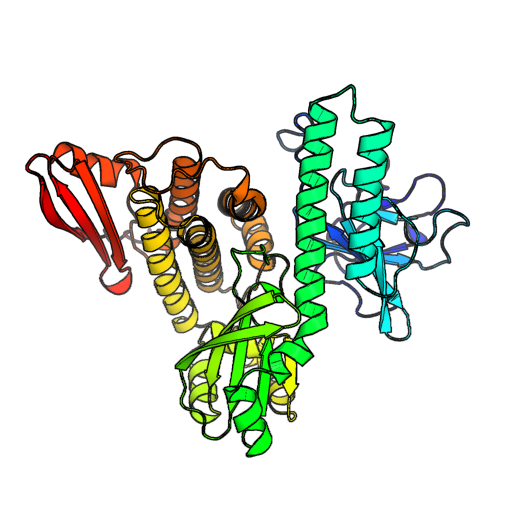8.153 -21.140 1.00 96.75 414 PHE A CA 1
ATOM 3352 C C . PHE A 1 414 ? 1.431 -8.716 -21.687 1.00 96.75 414 PHE A C 1
ATOM 3354 O O . PHE A 1 414 ? 1.647 -9.933 -21.601 1.00 96.75 414 PHE A O 1
ATOM 3361 N N . PRO A 1 415 ? 2.283 -7.895 -22.329 1.00 96.31 415 PRO A N 1
ATOM 3362 C CA . PRO A 1 415 ? 3.515 -8.384 -22.936 1.00 96.31 415 PRO A CA 1
ATOM 3363 C C . PRO A 1 415 ? 4.561 -8.749 -21.875 1.00 96.31 415 PRO A C 1
ATOM 3365 O O . PRO A 1 415 ? 4.525 -8.240 -20.760 1.00 96.31 415 PRO A O 1
ATOM 3368 N N . LYS A 1 416 ? 5.526 -9.592 -22.261 1.00 97.25 416 LYS A N 1
ATOM 3369 C CA . LYS A 1 416 ? 6.793 -9.713 -21.528 1.00 97.25 416 LYS A CA 1
ATOM 3370 C C . LYS A 1 416 ? 7.569 -8.410 -21.691 1.00 97.25 416 LYS A C 1
ATOM 3372 O O . LYS A 1 416 ? 7.849 -8.038 -22.832 1.00 97.25 416 LYS A O 1
ATOM 3377 N N . LEU A 1 417 ? 7.881 -7.722 -20.600 1.00 96.94 417 LEU A N 1
ATOM 3378 C CA . LEU A 1 417 ? 8.504 -6.403 -20.594 1.00 96.94 417 LEU A CA 1
ATOM 3379 C C . LEU A 1 417 ? 9.887 -6.446 -21.242 1.00 96.94 417 LEU A C 1
ATOM 3381 O O . LEU A 1 417 ? 10.154 -5.625 -22.114 1.00 96.94 417 LEU A O 1
ATOM 3385 N N . GLU A 1 418 ? 10.721 -7.438 -20.924 1.00 95.31 418 GLU A N 1
ATOM 3386 C CA . GLU A 1 418 ? 12.051 -7.575 -21.539 1.00 95.31 418 GLU A CA 1
ATOM 3387 C C . GLU A 1 418 ? 11.958 -7.649 -23.066 1.00 95.31 418 GLU A C 1
ATOM 3389 O O . GLU A 1 418 ? 12.539 -6.833 -23.778 1.00 95.31 418 GLU A O 1
ATOM 3394 N N . SER A 1 419 ? 11.151 -8.581 -23.587 1.00 95.94 419 SER A N 1
ATOM 3395 C CA . SER A 1 419 ? 10.957 -8.741 -25.032 1.00 95.94 419 SER A CA 1
ATOM 3396 C C . SER A 1 419 ? 10.299 -7.513 -25.668 1.00 95.94 419 SER A C 1
ATOM 3398 O O . SER A 1 419 ? 10.585 -7.173 -26.818 1.00 95.94 419 SER A O 1
ATOM 3400 N N . PHE A 1 420 ? 9.405 -6.848 -24.934 1.00 96.69 420 PHE A N 1
ATOM 3401 C CA . PHE A 1 420 ? 8.718 -5.642 -25.377 1.00 96.69 420 PHE A CA 1
ATOM 3402 C C . PHE A 1 420 ? 9.690 -4.477 -25.573 1.00 96.69 420 PHE A C 1
ATOM 3404 O O . PHE A 1 420 ? 9.698 -3.885 -26.653 1.00 96.69 420 PHE A O 1
ATOM 3411 N N . PHE A 1 421 ? 10.528 -4.172 -24.579 1.00 96.06 421 PHE A N 1
ATOM 3412 C CA . PHE A 1 421 ? 11.508 -3.086 -24.664 1.00 96.06 421 PHE A CA 1
ATOM 3413 C C . PHE A 1 421 ? 12.660 -3.425 -25.613 1.00 96.06 421 PHE A C 1
ATOM 3415 O O . PHE A 1 421 ? 13.065 -2.577 -26.410 1.00 96.06 421 PHE A O 1
ATOM 3422 N N . GLU A 1 422 ? 13.115 -4.678 -25.643 1.00 95.19 422 GLU A N 1
ATOM 3423 C CA . GLU A 1 422 ? 14.144 -5.134 -26.581 1.00 95.19 422 GLU A CA 1
ATOM 3424 C C . GLU A 1 422 ? 13.715 -4.947 -28.048 1.00 95.19 422 GLU A C 1
ATOM 3426 O O . GLU A 1 422 ? 14.506 -4.520 -28.892 1.00 95.19 422 GLU A O 1
ATOM 3431 N N . ALA A 1 423 ? 12.430 -5.144 -28.368 1.00 95.69 423 ALA A N 1
ATOM 3432 C CA . ALA A 1 423 ? 11.907 -4.872 -29.706 1.00 95.69 423 ALA A CA 1
ATOM 3433 C C . ALA A 1 423 ? 12.011 -3.389 -30.122 1.00 95.69 423 ALA A C 1
ATOM 3435 O O . ALA A 1 423 ? 12.128 -3.100 -31.315 1.00 95.69 423 ALA A O 1
ATOM 3436 N N . PHE A 1 424 ? 11.971 -2.445 -29.175 1.00 95.12 424 PHE A N 1
ATOM 3437 C CA . PHE A 1 424 ? 12.208 -1.022 -29.445 1.00 95.12 424 PHE A CA 1
ATOM 3438 C C . PHE A 1 424 ? 13.695 -0.711 -29.599 1.00 95.12 424 PHE A C 1
ATOM 3440 O O . PHE A 1 424 ? 14.069 0.047 -30.495 1.00 95.12 424 PHE A O 1
ATOM 3447 N N . ARG A 1 425 ? 14.556 -1.342 -28.798 1.00 93.88 425 ARG A N 1
ATOM 3448 C CA . ARG A 1 425 ? 16.016 -1.178 -28.900 1.00 93.88 425 ARG A CA 1
ATOM 3449 C C . ARG A 1 425 ? 16.554 -1.637 -30.247 1.00 93.88 425 ARG A C 1
ATOM 3451 O O . ARG A 1 425 ? 17.327 -0.919 -30.877 1.00 93.88 425 ARG A O 1
ATOM 3458 N N . ARG A 1 426 ? 16.050 -2.763 -30.765 1.00 93.81 426 ARG A N 1
ATOM 3459 C CA . ARG A 1 426 ? 16.347 -3.233 -32.134 1.00 93.81 426 ARG A CA 1
ATOM 3460 C C . ARG A 1 426 ? 15.937 -2.235 -33.221 1.00 93.81 426 ARG A C 1
ATOM 3462 O O . ARG A 1 426 ? 16.494 -2.260 -34.309 1.00 93.81 426 ARG A O 1
ATOM 3469 N N . ARG A 1 427 ? 14.994 -1.334 -32.926 1.00 91.75 427 ARG A N 1
ATOM 3470 C CA . ARG A 1 427 ? 14.556 -0.232 -33.805 1.00 91.75 427 ARG A CA 1
ATOM 3471 C C . ARG A 1 427 ? 15.288 1.085 -33.524 1.00 91.75 427 ARG A C 1
ATOM 3473 O O . ARG A 1 427 ? 14.852 2.134 -33.986 1.00 91.75 427 ARG A O 1
ATOM 3480 N N . GLY A 1 428 ? 16.375 1.041 -32.757 1.00 92.69 428 GLY A N 1
ATOM 3481 C CA . GLY A 1 428 ? 17.216 2.195 -32.463 1.00 92.69 428 GLY A CA 1
ATOM 3482 C C . GLY A 1 428 ? 16.802 3.007 -31.237 1.00 92.69 428 GLY A C 1
ATOM 3483 O O . GLY A 1 428 ? 17.351 4.093 -31.061 1.00 92.69 428 GLY A O 1
ATOM 3484 N N . ALA A 1 429 ? 15.879 2.527 -30.393 1.00 92.94 429 ALA A N 1
ATOM 3485 C CA . ALA A 1 429 ? 15.608 3.170 -29.105 1.00 92.94 429 ALA A CA 1
ATOM 3486 C C . ALA A 1 429 ? 16.846 3.106 -28.198 1.00 92.94 429 ALA A C 1
ATOM 3488 O O . ALA A 1 429 ? 17.442 2.038 -28.044 1.00 92.94 429 ALA A O 1
ATOM 3489 N N . LYS A 1 430 ? 17.219 4.247 -27.612 1.00 89.69 430 LYS A N 1
ATOM 3490 C CA . LYS A 1 430 ? 18.347 4.380 -26.681 1.00 89.69 430 LYS A CA 1
ATOM 3491 C C . LYS A 1 430 ? 17.886 4.676 -25.253 1.00 89.69 430 LYS A C 1
ATOM 3493 O O . LYS A 1 430 ? 18.429 4.096 -24.328 1.00 89.69 430 LYS A O 1
ATOM 3498 N N . ARG A 1 431 ? 16.888 5.549 -25.082 1.00 88.94 431 ARG A N 1
ATOM 3499 C CA . ARG A 1 431 ? 16.355 5.946 -23.767 1.00 88.94 431 ARG A CA 1
ATOM 3500 C C . ARG A 1 431 ? 14.839 5.857 -23.764 1.00 88.94 431 ARG A C 1
ATOM 3502 O O . ARG A 1 431 ? 14.223 6.351 -24.703 1.00 88.94 431 ARG A O 1
ATOM 3509 N N . PHE A 1 432 ? 14.241 5.303 -22.715 1.00 93.12 432 PHE A N 1
ATOM 3510 C CA . PHE A 1 432 ? 12.790 5.322 -22.511 1.00 93.12 432 PHE A CA 1
ATOM 3511 C C . PHE A 1 432 ? 12.407 6.464 -21.563 1.00 93.12 432 PHE A C 1
ATOM 3513 O O . PHE A 1 432 ? 12.923 6.549 -20.452 1.00 93.12 432 PHE A O 1
ATOM 3520 N N . SER A 1 433 ? 11.516 7.347 -22.014 1.00 89.62 433 SER A N 1
ATOM 3521 C CA . SER A 1 433 ? 11.133 8.571 -21.293 1.00 89.62 433 SER A CA 1
ATOM 3522 C C . SER A 1 433 ? 9.772 8.455 -20.616 1.00 89.62 433 SER A C 1
ATOM 3524 O O . SER A 1 433 ? 9.562 9.024 -19.550 1.00 89.62 433 SER A O 1
ATOM 3526 N N . SER A 1 434 ? 8.831 7.725 -21.219 1.00 93.06 434 SER A N 1
ATOM 3527 C CA . SER A 1 434 ? 7.542 7.449 -20.587 1.00 93.06 434 SER A CA 1
ATOM 3528 C C . SER A 1 434 ? 6.937 6.143 -21.080 1.00 93.06 434 SER A C 1
ATOM 3530 O O . SER A 1 434 ? 7.158 5.713 -22.216 1.00 93.06 434 SER A O 1
ATOM 3532 N N . VAL A 1 435 ? 6.158 5.515 -20.206 1.00 95.50 435 VAL A N 1
ATOM 3533 C CA . VAL A 1 435 ? 5.372 4.316 -20.495 1.00 95.50 435 VAL A CA 1
ATOM 3534 C C . VAL A 1 435 ? 3.974 4.566 -19.955 1.00 95.50 435 VAL A C 1
ATOM 3536 O O . VAL A 1 435 ? 3.839 5.003 -18.820 1.00 95.50 435 VAL A O 1
ATOM 3539 N N . HIS A 1 436 ? 2.934 4.305 -20.746 1.00 97.31 436 HIS A N 1
ATOM 3540 C CA . HIS A 1 436 ? 1.544 4.422 -20.303 1.00 97.31 436 HIS A CA 1
ATOM 3541 C C . HIS A 1 436 ? 0.751 3.183 -20.704 1.00 97.31 436 HIS A C 1
ATOM 3543 O O . HIS A 1 436 ? 0.477 2.954 -21.882 1.00 97.31 436 HIS A O 1
ATOM 3549 N N . ILE A 1 437 ? 0.355 2.396 -19.711 1.00 97.88 437 ILE A N 1
ATOM 3550 C CA . ILE A 1 437 ? -0.495 1.220 -19.865 1.00 97.88 437 ILE A CA 1
ATOM 3551 C C . ILE A 1 437 ? -1.952 1.669 -19.735 1.00 97.88 437 ILE A C 1
ATOM 3553 O O . ILE A 1 437 ? -2.364 2.191 -18.701 1.00 97.88 437 ILE A O 1
ATOM 3557 N N . LEU A 1 438 ? -2.738 1.465 -20.791 1.00 96.19 438 LEU A N 1
ATOM 3558 C CA . LEU A 1 438 ? -4.127 1.909 -20.884 1.00 96.19 438 LEU A CA 1
ATOM 3559 C C . LEU A 1 438 ? -5.028 0.689 -21.149 1.00 96.19 438 LEU A C 1
ATOM 3561 O O . LEU A 1 438 ? -5.314 0.383 -22.314 1.00 96.19 438 LEU A O 1
ATOM 3565 N N . PRO A 1 439 ? -5.463 -0.041 -20.099 1.00 93.44 439 PRO A N 1
ATOM 3566 C CA . PRO A 1 439 ? -6.207 -1.296 -20.242 1.00 93.44 439 PRO A CA 1
ATOM 3567 C C . PRO A 1 439 ? -7.527 -1.123 -21.002 1.00 93.44 439 PRO A C 1
ATOM 3569 O O . PRO A 1 439 ? -7.814 -1.914 -21.900 1.00 93.44 439 PRO A O 1
ATOM 3572 N N . ASP A 1 440 ? -8.267 -0.044 -20.740 1.00 91.81 440 ASP A N 1
ATOM 3573 C CA . ASP A 1 440 ? -9.539 0.263 -21.409 1.00 91.81 440 ASP A CA 1
ATOM 3574 C C . ASP A 1 440 ? -9.385 0.476 -22.917 1.00 91.81 440 ASP A C 1
ATOM 3576 O O . ASP A 1 440 ? -10.182 -0.012 -23.720 1.00 91.81 440 ASP A O 1
ATOM 3580 N N . LYS A 1 441 ? -8.313 1.171 -23.311 1.00 95.06 441 LYS A N 1
ATOM 3581 C CA . LYS A 1 441 ? -7.966 1.398 -24.719 1.00 95.06 441 LYS A CA 1
ATOM 3582 C C . LYS A 1 441 ? -7.243 0.202 -25.338 1.00 95.06 441 LYS A C 1
ATOM 3584 O O . LYS A 1 441 ? -7.084 0.146 -26.552 1.00 95.06 441 LYS A O 1
ATOM 3589 N N . ARG A 1 442 ? -6.837 -0.773 -24.519 1.00 96.06 442 ARG A N 1
ATOM 3590 C CA . ARG A 1 442 ? -6.026 -1.936 -24.900 1.00 96.06 442 ARG A CA 1
ATOM 3591 C C . ARG A 1 442 ? -4.717 -1.541 -25.576 1.00 96.06 442 ARG A C 1
ATOM 3593 O O . ARG A 1 442 ? -4.317 -2.179 -26.547 1.00 96.06 442 ARG A O 1
ATOM 3600 N N . ILE A 1 443 ? -4.055 -0.502 -25.078 1.00 97.31 443 ILE A N 1
ATOM 3601 C CA . ILE A 1 443 ? -2.786 -0.023 -25.636 1.00 97.31 443 ILE A CA 1
ATOM 3602 C C . ILE A 1 443 ? -1.736 0.208 -24.553 1.00 97.31 443 ILE A C 1
ATOM 3604 O O . ILE A 1 443 ? -2.060 0.448 -23.391 1.00 97.31 443 ILE A O 1
ATOM 3608 N N . ILE A 1 444 ? -0.477 0.149 -24.971 1.00 97.88 444 ILE A N 1
ATOM 3609 C CA . ILE A 1 444 ? 0.686 0.633 -24.240 1.00 97.88 444 ILE A CA 1
ATOM 3610 C C . ILE A 1 444 ? 1.335 1.706 -25.113 1.00 97.88 444 ILE A C 1
ATOM 3612 O O . ILE A 1 444 ? 1.701 1.428 -26.258 1.00 97.88 444 ILE A O 1
ATOM 3616 N N . LEU A 1 445 ? 1.445 2.922 -24.587 1.00 97.81 445 LEU A N 1
ATOM 3617 C CA . LEU A 1 445 ? 2.181 4.017 -25.215 1.00 97.81 445 LEU A CA 1
ATOM 3618 C C . LEU A 1 445 ? 3.596 4.046 -24.647 1.00 97.81 445 LEU A C 1
ATOM 3620 O O . LEU A 1 445 ? 3.772 3.932 -23.435 1.00 97.81 445 LEU A O 1
ATOM 3624 N N . VAL A 1 446 ? 4.589 4.195 -25.517 1.00 96.88 446 VAL A N 1
ATOM 3625 C CA . VAL A 1 446 ? 6.000 4.295 -25.135 1.00 96.88 446 VAL A CA 1
ATOM 3626 C C . VAL A 1 446 ? 6.610 5.499 -25.827 1.00 96.88 446 VAL A C 1
ATOM 3628 O O . VAL A 1 446 ? 6.564 5.588 -27.056 1.00 96.88 446 VAL A O 1
ATOM 3631 N N . SER A 1 447 ? 7.211 6.387 -25.044 1.00 96.19 447 SER A N 1
ATOM 3632 C CA . SER A 1 447 ? 8.038 7.483 -25.543 1.00 96.19 447 SER A CA 1
ATOM 3633 C C . SER A 1 447 ? 9.506 7.129 -25.353 1.00 96.19 447 SER A C 1
ATOM 3635 O O . SER A 1 447 ? 9.901 6.703 -24.265 1.00 96.19 447 SER A O 1
ATOM 3637 N N . TYR A 1 448 ? 10.316 7.287 -26.396 1.00 95.31 448 TYR A N 1
ATOM 3638 C CA . TYR A 1 448 ? 11.741 6.975 -26.348 1.00 95.31 448 TYR A CA 1
ATOM 3639 C C . TYR A 1 448 ? 12.567 7.907 -27.232 1.00 95.31 448 TYR A C 1
ATOM 3641 O O . TYR A 1 448 ? 12.095 8.382 -28.264 1.00 95.31 448 TYR A O 1
ATOM 3649 N N . THR A 1 449 ? 13.820 8.129 -26.855 1.00 94.94 449 THR A N 1
ATOM 3650 C CA . THR A 1 449 ? 14.810 8.834 -27.673 1.00 94.94 449 THR A CA 1
ATOM 3651 C C . THR A 1 449 ? 15.594 7.817 -28.492 1.00 94.94 449 THR A C 1
ATOM 3653 O O . THR A 1 449 ? 16.100 6.832 -27.946 1.00 94.94 449 THR A O 1
ATOM 3656 N N . ASP A 1 450 ? 15.678 8.023 -29.805 1.00 94.00 450 ASP A N 1
ATOM 3657 C CA . ASP A 1 450 ? 16.443 7.155 -30.703 1.00 94.00 450 ASP A CA 1
ATOM 3658 C C . ASP A 1 450 ? 17.949 7.500 -30.740 1.00 94.00 450 ASP A C 1
ATOM 3660 O O . ASP A 1 450 ? 18.417 8.456 -30.117 1.00 94.00 450 ASP A O 1
ATOM 3664 N N . ARG A 1 451 ? 18.742 6.711 -31.479 1.00 89.56 451 ARG A N 1
ATOM 3665 C CA . ARG A 1 451 ? 20.187 6.958 -31.675 1.00 89.56 451 ARG A CA 1
ATOM 3666 C C . ARG A 1 451 ? 20.497 8.322 -32.306 1.00 89.56 451 ARG A C 1
ATOM 3668 O O . ARG A 1 451 ? 21.577 8.851 -32.068 1.00 89.56 451 ARG A O 1
ATOM 3675 N N . ALA A 1 452 ? 19.558 8.896 -33.058 1.00 92.56 452 ALA A N 1
ATOM 3676 C CA . ALA A 1 452 ? 19.670 10.227 -33.651 1.00 92.56 452 ALA A CA 1
ATOM 3677 C C . ALA A 1 452 ? 19.210 11.345 -32.694 1.00 92.56 452 ALA A C 1
ATOM 3679 O O . ALA A 1 452 ? 19.046 12.487 -33.119 1.00 92.56 452 ALA A O 1
ATOM 3680 N N . ARG A 1 453 ? 18.998 11.026 -31.407 1.00 90.88 453 ARG A N 1
ATOM 3681 C CA . ARG A 1 453 ? 18.517 11.937 -30.358 1.00 90.88 453 ARG A CA 1
ATOM 3682 C C . ARG A 1 453 ? 17.133 12.533 -30.640 1.00 90.88 453 ARG A C 1
ATOM 3684 O O . ARG A 1 453 ? 16.789 13.573 -30.087 1.00 90.88 453 ARG A O 1
ATOM 3691 N N . LYS A 1 454 ? 16.312 11.876 -31.465 1.00 94.75 454 LYS A N 1
ATOM 3692 C CA . LYS A 1 454 ? 14.936 12.310 -31.736 1.00 94.75 454 LYS A CA 1
ATOM 3693 C C . LYS A 1 454 ? 13.970 11.605 -30.793 1.00 94.75 454 LYS A C 1
ATOM 3695 O O . LYS A 1 454 ? 14.021 10.383 -30.646 1.00 94.75 454 LYS A O 1
ATOM 3700 N N . LEU A 1 455 ? 13.058 12.373 -30.199 1.00 95.69 455 LEU A N 1
ATOM 3701 C CA . LEU A 1 455 ? 11.949 11.828 -29.423 1.00 95.69 455 LEU A CA 1
ATOM 3702 C C . LEU A 1 455 ? 10.949 11.146 -30.365 1.00 95.69 455 LEU A C 1
ATOM 3704 O O . LEU A 1 455 ? 10.504 11.724 -31.360 1.00 95.69 455 LEU A O 1
ATOM 3708 N N . LYS A 1 456 ? 10.599 9.903 -30.050 1.00 96.56 456 LYS A N 1
ATOM 3709 C CA . LYS A 1 456 ? 9.616 9.083 -30.756 1.00 96.56 456 LYS A CA 1
ATOM 3710 C C . LYS A 1 456 ? 8.538 8.649 -29.779 1.00 96.56 456 LYS A C 1
ATOM 3712 O O . LYS A 1 456 ? 8.821 8.366 -28.619 1.00 96.56 456 LYS A O 1
ATOM 3717 N N . MET A 1 457 ? 7.316 8.534 -30.280 1.00 96.75 457 MET A N 1
ATOM 3718 C CA . MET A 1 457 ? 6.198 7.945 -29.556 1.00 96.75 457 MET A CA 1
ATOM 3719 C C . MET A 1 457 ? 5.676 6.756 -30.353 1.00 96.75 457 MET A C 1
ATOM 3721 O O . MET A 1 457 ? 5.519 6.834 -31.572 1.00 96.75 457 MET A O 1
ATOM 3725 N N . ALA A 1 458 ? 5.418 5.649 -29.669 1.00 96.44 458 ALA A N 1
ATOM 3726 C CA . ALA A 1 458 ? 4.893 4.443 -30.277 1.00 96.44 458 ALA A CA 1
ATOM 3727 C C . ALA A 1 458 ? 3.711 3.894 -29.487 1.00 96.44 458 ALA A C 1
ATOM 3729 O O . ALA A 1 458 ? 3.740 3.814 -28.260 1.00 96.44 458 ALA A O 1
ATOM 3730 N N . GLU A 1 459 ? 2.696 3.446 -30.219 1.00 97.06 459 GLU A N 1
ATOM 3731 C CA . GLU A 1 459 ? 1.540 2.751 -29.670 1.00 97.06 459 GLU A CA 1
ATOM 3732 C C . GLU A 1 459 ? 1.647 1.244 -29.930 1.00 97.06 459 GLU A C 1
ATOM 3734 O O . GLU A 1 459 ? 1.950 0.790 -31.040 1.00 97.06 459 GLU A O 1
ATOM 3739 N N . ARG A 1 460 ? 1.374 0.442 -28.899 1.00 96.56 460 ARG A N 1
ATOM 3740 C CA . ARG A 1 460 ? 1.310 -1.019 -28.983 1.00 96.56 460 ARG A CA 1
ATOM 3741 C C . ARG A 1 460 ? -0.018 -1.533 -28.465 1.00 96.56 460 ARG A C 1
ATOM 3743 O O . ARG A 1 460 ? -0.326 -1.386 -27.289 1.00 96.56 460 ARG A O 1
ATOM 3750 N N . LYS A 1 461 ? -0.781 -2.201 -29.330 1.00 96.38 461 LYS A N 1
ATOM 3751 C CA . LYS A 1 461 ? -2.039 -2.850 -28.946 1.00 96.38 461 LYS A CA 1
ATOM 3752 C C . LYS A 1 461 ? -1.778 -4.095 -28.094 1.00 96.38 461 LYS A C 1
ATOM 3754 O O . LYS A 1 461 ? -1.010 -4.974 -28.486 1.00 96.38 461 LYS A O 1
ATOM 3759 N N . MET A 1 462 ? -2.473 -4.199 -26.966 1.00 95.69 462 MET A N 1
ATOM 3760 C CA . MET A 1 462 ? -2.579 -5.419 -26.172 1.00 95.69 462 MET A CA 1
ATOM 3761 C C . MET A 1 462 ? -3.520 -6.394 -26.882 1.00 95.69 462 MET A C 1
ATOM 3763 O O . MET A 1 462 ? -4.661 -6.058 -27.213 1.00 95.69 462 MET A O 1
ATOM 3767 N N . ARG A 1 463 ? -3.042 -7.614 -27.145 1.00 94.00 463 ARG A N 1
ATOM 3768 C CA . ARG A 1 463 ? -3.834 -8.636 -27.846 1.00 94.00 463 ARG A CA 1
ATOM 3769 C C . ARG A 1 463 ? -4.978 -9.116 -26.955 1.00 94.00 463 ARG A C 1
ATOM 3771 O O . ARG A 1 463 ? -4.807 -9.236 -25.743 1.00 94.00 463 ARG A O 1
ATOM 3778 N N . ARG A 1 464 ? -6.129 -9.436 -27.552 1.00 92.50 464 ARG A N 1
ATOM 3779 C CA . ARG A 1 464 ? -7.184 -10.165 -26.837 1.00 92.50 464 ARG A CA 1
ATOM 3780 C C . ARG A 1 464 ? -6.750 -11.611 -26.639 1.00 92.50 464 ARG A C 1
ATOM 3782 O O . ARG A 1 464 ? -6.267 -12.241 -27.578 1.00 92.50 464 ARG A O 1
ATOM 3789 N N . VAL A 1 465 ? -6.959 -12.132 -25.440 1.00 89.38 465 VAL A N 1
ATOM 3790 C CA . VAL A 1 465 ? -6.814 -13.562 -25.169 1.00 89.38 465 VAL A CA 1
ATOM 3791 C C . VAL A 1 465 ? -8.155 -14.212 -25.488 1.00 89.38 465 VAL A C 1
ATOM 3793 O O . VAL A 1 465 ? -9.185 -13.796 -24.954 1.00 89.38 465 VAL A O 1
ATOM 3796 N N . ARG A 1 466 ? -8.167 -15.197 -26.392 1.00 79.69 466 ARG A N 1
ATOM 3797 C CA . ARG A 1 466 ? -9.356 -16.035 -26.590 1.00 79.69 466 ARG A CA 1
ATOM 3798 C C . ARG A 1 466 ? -9.599 -16.774 -25.276 1.00 79.69 466 ARG A C 1
ATOM 3800 O O . ARG A 1 466 ? -8.690 -17.448 -24.799 1.00 79.69 466 ARG A O 1
ATOM 3807 N N . ARG A 1 467 ? -10.781 -16.610 -24.671 1.00 65.19 467 ARG A N 1
ATOM 3808 C CA . ARG A 1 467 ? -11.154 -17.448 -23.526 1.00 65.19 467 ARG A CA 1
ATOM 3809 C C . ARG A 1 467 ? -11.139 -18.902 -24.015 1.00 65.19 467 ARG A C 1
ATOM 3811 O O . ARG A 1 467 ? -11.717 -19.137 -25.081 1.00 65.19 467 ARG A O 1
ATOM 3818 N N . PRO A 1 468 ? -10.455 -19.833 -23.325 1.00 54.31 468 PRO A N 1
ATOM 3819 C CA . PRO A 1 468 ? -10.688 -21.247 -23.584 1.00 54.31 468 PRO A CA 1
ATOM 3820 C C . PRO A 1 468 ? -12.196 -21.490 -23.445 1.00 54.31 468 PRO A C 1
ATOM 3822 O O . PRO A 1 468 ? -12.824 -20.909 -22.554 1.00 54.31 468 PRO A O 1
ATOM 3825 N N . ARG A 1 469 ? -12.763 -22.184 -24.436 1.00 41.47 469 ARG A N 1
ATOM 3826 C CA . ARG A 1 469 ? -14.189 -22.515 -24.468 1.00 41.47 469 ARG A CA 1
ATOM 3827 C C . ARG A 1 469 ? -14.540 -23.450 -23.329 1.00 41.47 469 ARG A C 1
ATOM 3829 O O . ARG A 1 469 ? -13.675 -24.298 -23.017 1.00 41.47 469 ARG A O 1
#

Sequence (469 aa):
MCDCYWPKCERCDAQVPLHISDFCMTRDEVAVFCAKHIPRRDAVVYEIVSEAFQPGFGRGDDFYHEPPKGWRMAVRYKRPPPKGYDLQAAEPNSASDYLAEYRSPTGARRFFGHCFSRLHRSERAAALDALTDIADRRERFGRQDPAFQAMLAAQQRIWESVKKQSDVRARLDDVLGQLELVQRLRQSGNLLAVALIGSLRNRDFVPELSDIDLWVLGRRLKPGLKSEHVKSKGLELEVNLLCRNPKFLRRALREGNPVDLTAVRNGEALHDTGLLRQLRRRAGRYRAQAGTRRTWMETSARRLSMAIQQYFSPDCPCCFFGALYHAARDLLRAHWVAQGGDLLEGWEVEEAAMERWPDLAEEFGRIRYARTHWESFKFPLFEERDRIEGELGRLVLAGEAIARPVYRGYGLSFPKLESFFEAFRRRGAKRFSSVHILPDKRIILVSYTDRARKLKMAERKMRRVRRPR

Foldseek 3Di:
DPPQQWDAAPVDRHTAGKHQPPPWDDPVQKHKHFPVGDDQAQKKKKFFLFAPPDPPPDDPPDPDDADHGGGMMIMHGNDAGDPPCGNVSMGGPHPTKIKIWHGHNVRQIWIAIDVDNDTHSFQLVNLVVQLVVLVVCCVVPVPPDPVSVVVSVRSNLSSVQSNVLRVCVVCVLVQCVFPPVSVVLVVVVFWAFKFWDDPSLGSLDAPPLGATEIETEGAPKDADWDWDWDCDPNDTHIYIYGYYYPVVLVVCQVLQPPRSLCCLAPTHTPDHPCVSVVSNVVSVVRWHDPSNLVVLQQLLLQLLQQLVLCLQFPADLSSNLSSLLSNLQSLLQSLCVLVVHTDDDDPSSLVVCCVPPVLLSVLSSLSSVCSNPVVVDPRPHRDGDQAQDDDSSVNSVSSVVSNQVSLVSVQWGDDRPRVVSVVVVVVFFDGWNGWGDDSVVQWIWTWTQGPVRDIDIDIDGTDGHDDDD

Radius of gyration: 24.02 Å; chains: 1; bounding box: 59×60×72 Å

pLDDT: mean 84.77, std 12.38, range [29.14, 98.19]